Protein AF-0000000086031410 (afdb_homodimer)

Radius of gyration: 24.4 Å; Cα contacts (8 Å, |Δi|>4): 1464; chains: 2; bounding box: 58×65×62 Å

Secondary structure (DSSP, 8-state):
-----EEEEE---SSTTHHHHHHHHHHHHHHHHHTT-EEEEE-TTTS-TTHHHHTT--EEEE---STTTSSSHHHHHHHHHT-EESS--HHHHHHHH-HHHHHHHHHHTT-----EEEE-TT--HHHHHHHH-SSEEEEETT-STTTT-EEE-STTHHHHHHHHHHHHT-SS-EEEEE--TT-EEEEEEETTEEEEEEEEE-SSSSS-HIIIII-S--EEESS-S--HHHHHHHHHHHHHHHHHTT-TTSEEEEEEEE-TT--EEEEEEESS---STTSHHHHHHHHTT--HHHHHHHHHTT-B---/-----EEEEE---SSTTHHHHHHHHHHHHHHHHHTT-EEEEE-TTTS-TTHHHHTT--EEEE---STTTSSSHHHHHHHHHT-EESS--HHHHHHHH-HHHHHHHHHHTT-----EEEE-TT--HHHHHHHH-SSEEEEETT-STTTT-EEE-STTHHHHHHHHHHHHT-SS-EEEEE--TT-EEEEEEETTEEEEEEEEE-SSSSS-HIIIII-S--EEESS-S--HHHHHHHHHHHHHHHHHTT-TTSEEEEEEEE-TT--EEEEEEESS---STTSHHHHHHHHTT--HHHHHHHHHTT-B---

Organism: NCBI:txid211502

Foldseek 3Di:
DPQQDAEEEEAQEDDPCRVLRVQLSVQLQVLCVVVVHNYDYDYCVVDPPLVCVVVPPQEYEQSYDWPCRQQLNVLVVCLVSVHWYFWFHNQLSNVQQFQVVLVVLCVVVVAFAFDKDFDDPPDPQQVRCVVQDPFKWKAARRGPQCVLIDTRHDGPVRNVSVVVSVVVVDDHTIMIGHDAPPFKKKWKAAQQFIFAIKTWAFPDPDCGNCSPPVDDPIDIDPNDPDDPVLRVVVRVSFQVSSVSRPGRRHIWMWMWGAHPVGDIHTRGIGRNFRQDCPTDVQVRVVVVVQHSSNSSVSSSVSIDRPD/DPQQDAEEEEAQEDDPCSVLRVQLSVQLQVLCVVVVHNYDYDYCVVDPPLVCVVVPPQEYEQSYDWPCRQQLNVLVVCLVSVHWYFWFHNQLSNVQQFQVVLVVLCVVVVAFAFDKDFDDPPDPQQVRCVVQDPFKWKAARRGPQCVLIDTRHDGPVRNVSVVVSVVVVDDHTIMIGHDAPQFKKKWKAAQQFIFAIKTWAFPDPDCGNCSPPVDDPIDIDPNDPDDPVLRVVVRVSFQVSSVSRPGRRHIWMWMWGAHPVGDIHTRGIGRNFRQDCPTDVQVRVVVVVQHSSNSSVSSSVSIDRPD

Structure (mmCIF, N/CA/C/O backbone):
data_AF-0000000086031410-model_v1
#
loop_
_entity.id
_entity.type
_entity.pdbx_description
1 polymer 'D-alanine--D-alanine ligase'
#
loop_
_atom_site.group_PDB
_atom_site.id
_atom_site.type_symbol
_atom_site.label_atom_id
_atom_site.label_alt_id
_atom_site.label_comp_id
_atom_site.label_asym_id
_atom_site.label_entity_id
_atom_site.label_seq_id
_atom_site.pdbx_PDB_ins_code
_atom_site.Cartn_x
_atom_site.Cartn_y
_atom_site.Cartn_z
_atom_site.occupancy
_atom_site.B_iso_or_equiv
_atom_site.auth_seq_id
_atom_site.auth_comp_id
_atom_site.auth_asym_id
_atom_site.auth_atom_id
_atom_site.pdbx_PDB_model_num
ATOM 1 N N . MET A 1 1 ? -18.125 -8.609 -30.438 1 50.66 1 MET A N 1
ATOM 2 C CA . MET A 1 1 ? -16.828 -8.836 -29.797 1 50.66 1 MET A CA 1
ATOM 3 C C . MET A 1 1 ? -16.328 -7.574 -29.125 1 50.66 1 MET A C 1
ATOM 5 O O . MET A 1 1 ? -16.406 -6.48 -29.688 1 50.66 1 MET A O 1
ATOM 9 N N . GLN A 1 2 ? -16.172 -7.668 -27.781 1 69.69 2 GLN A N 1
ATOM 10 C CA . GLN A 1 2 ? -15.734 -6.461 -27.094 1 69.69 2 GLN A CA 1
ATOM 11 C C . GLN A 1 2 ? -14.516 -5.84 -27.781 1 69.69 2 GLN A C 1
ATOM 13 O O . GLN A 1 2 ? -13.578 -6.547 -28.141 1 69.69 2 GLN A O 1
ATOM 18 N N . ASN A 1 3 ? -14.641 -4.766 -28.297 1 88.25 3 ASN A N 1
ATOM 19 C CA . ASN A 1 3 ? -13.531 -4.047 -28.922 1 88.25 3 ASN A CA 1
ATOM 20 C C . ASN A 1 3 ? -12.602 -3.441 -27.875 1 88.25 3 ASN A C 1
ATOM 22 O O . ASN A 1 3 ? -12.984 -2.529 -27.141 1 88.25 3 ASN A O 1
ATOM 26 N N . PHE A 1 4 ? -11.414 -4.07 -27.734 1 94.25 4 PHE A N 1
ATOM 27 C CA . PHE A 1 4 ? -10.43 -3.637 -26.75 1 94.25 4 PHE A CA 1
ATOM 28 C C . PHE A 1 4 ? -9.516 -2.564 -27.328 1 94.25 4 PHE A C 1
ATOM 30 O O . PHE A 1 4 ? -8.742 -1.941 -26.594 1 94.25 4 PHE A O 1
ATOM 37 N N . GLY A 1 5 ? -9.68 -2.301 -28.672 1 95.88 5 GLY A N 1
ATOM 38 C CA . GLY A 1 5 ? -8.711 -1.431 -29.328 1 95.88 5 GLY A CA 1
ATOM 39 C C . GLY A 1 5 ? -7.344 -2.064 -29.469 1 95.88 5 GLY A C 1
ATOM 40 O O . GLY A 1 5 ? -7.23 -3.266 -29.719 1 95.88 5 GLY A O 1
ATOM 41 N N . LYS A 1 6 ? -6.363 -1.249 -29.578 1 97.62 6 LYS A N 1
ATOM 42 C CA . LYS A 1 6 ? -4.98 -1.703 -29.688 1 97.62 6 LYS A CA 1
ATOM 43 C C . LYS A 1 6 ? -4.402 -2.045 -28.312 1 97.62 6 LYS A C 1
ATOM 45 O O . LYS A 1 6 ? -4.367 -1.197 -27.422 1 97.62 6 LYS A O 1
ATOM 50 N N . VAL A 1 7 ? -3.908 -3.305 -28.078 1 98.56 7 VAL A N 1
ATOM 51 C CA . VAL A 1 7 ? -3.463 -3.795 -26.781 1 98.56 7 VAL A CA 1
ATOM 52 C C . VAL A 1 7 ? -1.943 -3.957 -26.781 1 98.56 7 VAL A C 1
ATOM 54 O O . VAL A 1 7 ? -1.382 -4.586 -27.688 1 98.56 7 VAL A O 1
ATOM 57 N N . ALA A 1 8 ? -1.274 -3.359 -25.828 1 98.75 8 ALA A N 1
ATOM 58 C CA . ALA A 1 8 ? 0.149 -3.594 -25.609 1 98.75 8 ALA A CA 1
ATOM 59 C C . ALA A 1 8 ? 0.365 -4.695 -24.578 1 98.75 8 ALA A C 1
ATOM 61 O O . ALA A 1 8 ? -0.062 -4.562 -23.422 1 98.75 8 ALA A O 1
ATOM 62 N N . VAL A 1 9 ? 0.979 -5.738 -24.969 1 98.75 9 VAL A N 1
ATOM 63 C CA . VAL A 1 9 ? 1.403 -6.746 -24 1 98.75 9 VAL A CA 1
ATOM 64 C C . VAL A 1 9 ? 2.758 -6.355 -23.406 1 98.75 9 VAL A C 1
ATOM 66 O O . VAL A 1 9 ? 3.795 -6.543 -24.047 1 98.75 9 VAL A O 1
ATOM 69 N N . LEU A 1 10 ? 2.711 -5.816 -22.188 1 98.69 10 LEU A N 1
ATOM 70 C CA . LEU A 1 10 ? 3.941 -5.41 -21.516 1 98.69 10 LEU A CA 1
ATOM 71 C C . LEU A 1 10 ? 4.695 -6.625 -20.984 1 98.69 10 LEU A C 1
ATOM 73 O O . LEU A 1 10 ? 4.207 -7.32 -20.094 1 98.69 10 LEU A O 1
ATOM 77 N N . ALA A 1 11 ? 5.859 -6.887 -21.453 1 98.19 11 ALA A N 1
ATOM 78 C CA . ALA A 1 11 ? 6.672 -8.031 -21.062 1 98.19 11 ALA A CA 1
ATOM 79 C C . ALA A 1 11 ? 8.156 -7.672 -21.047 1 98.19 11 ALA A C 1
ATOM 81 O O . ALA A 1 11 ? 8.547 -6.594 -21.5 1 98.19 11 ALA A O 1
ATOM 82 N N . GLY A 1 12 ? 9 -8.531 -20.422 1 97.5 12 GLY A N 1
ATOM 83 C CA . GLY A 1 12 ? 10.422 -8.266 -20.25 1 97.5 12 GLY A CA 1
ATOM 84 C C . GLY A 1 12 ? 10.727 -7.449 -19.016 1 97.5 12 GLY A C 1
ATOM 85 O O . GLY A 1 12 ? 10.594 -7.941 -17.891 1 97.5 12 GLY A O 1
ATOM 86 N N . GLY A 1 13 ? 10.984 -6.195 -19.281 1 95.5 13 GLY A N 1
ATOM 87 C CA . GLY A 1 13 ? 11.234 -5.297 -18.172 1 95.5 13 GLY A CA 1
ATOM 88 C C . GLY A 1 13 ? 12.617 -5.457 -17.578 1 95.5 13 GLY A C 1
ATOM 89 O O . GLY A 1 13 ? 13.562 -5.84 -18.266 1 95.5 13 GLY A O 1
ATOM 90 N N . PHE A 1 14 ? 12.812 -5.07 -16.281 1 91.69 14 PHE A N 1
ATOM 91 C CA . PHE A 1 14 ? 14.117 -4.797 -15.68 1 91.69 14 PHE A CA 1
ATOM 92 C C . PHE A 1 14 ? 14.43 -5.801 -14.578 1 91.69 14 PHE A C 1
ATOM 94 O O . PHE A 1 14 ? 15.539 -5.809 -14.047 1 91.69 14 PHE A O 1
ATOM 101 N N . SER A 1 15 ? 13.531 -6.676 -14.281 1 90.69 15 SER A N 1
ATOM 102 C CA . SER A 1 15 ? 13.688 -7.52 -13.102 1 90.69 15 SER A CA 1
ATOM 103 C C . SER A 1 15 ? 14.477 -8.789 -13.43 1 90.69 15 SER A C 1
ATOM 105 O O . SER A 1 15 ? 14.734 -9.078 -14.594 1 90.69 15 SER A O 1
ATOM 107 N N . ALA A 1 16 ? 14.875 -9.539 -12.359 1 86.12 16 ALA A N 1
ATOM 108 C CA . ALA A 1 16 ? 15.539 -10.828 -12.523 1 86.12 16 ALA A CA 1
ATOM 109 C C . ALA A 1 16 ? 14.609 -11.852 -13.18 1 86.12 16 ALA A C 1
ATOM 111 O O . ALA A 1 16 ? 15.062 -12.891 -13.656 1 86.12 16 ALA A O 1
ATOM 112 N N . GLU A 1 17 ? 13.344 -11.555 -13.289 1 89.19 17 GLU A N 1
ATOM 113 C CA . GLU A 1 17 ? 12.352 -12.453 -13.859 1 89.19 17 GLU A CA 1
ATOM 114 C C . GLU A 1 17 ? 12.031 -12.086 -15.305 1 89.19 17 GLU A C 1
ATOM 116 O O . GLU A 1 17 ? 10.984 -12.469 -15.828 1 89.19 17 GLU A O 1
ATOM 121 N N . ARG A 1 18 ? 12.891 -11.359 -15.938 1 93.81 18 ARG A N 1
ATOM 122 C CA . ARG A 1 18 ? 12.703 -10.859 -17.297 1 93.81 18 ARG A CA 1
ATOM 123 C C . ARG A 1 18 ? 12.383 -12 -18.25 1 93.81 18 ARG A C 1
ATOM 125 O O . ARG A 1 18 ? 11.469 -11.891 -19.078 1 93.81 18 ARG A O 1
ATOM 132 N N . GLU A 1 19 ? 13.125 -13.109 -18.188 1 91.5 19 GLU A N 1
ATOM 133 C CA . GLU A 1 19 ? 12.961 -14.203 -19.141 1 91.5 19 GLU A CA 1
ATOM 134 C C . GLU A 1 19 ? 11.602 -14.875 -18.984 1 91.5 19 GLU A C 1
ATOM 136 O O . GLU A 1 19 ? 10.961 -15.234 -19.969 1 91.5 19 GLU A O 1
ATOM 141 N N . VAL A 1 20 ? 11.18 -15.031 -17.75 1 88.81 20 VAL A N 1
ATOM 142 C CA . VAL A 1 20 ? 9.852 -15.586 -17.484 1 88.81 20 VAL A CA 1
ATOM 143 C C . VAL A 1 20 ? 8.781 -14.633 -18 1 88.81 20 VAL A C 1
ATOM 145 O O . VAL A 1 20 ? 7.773 -15.078 -18.562 1 88.81 20 VAL A O 1
ATOM 148 N N . SER A 1 21 ? 8.969 -13.367 -17.797 1 94.75 21 SER A N 1
ATOM 149 C CA . SER A 1 21 ? 8.047 -12.352 -18.281 1 94.75 21 SER A CA 1
ATOM 150 C C . SER A 1 21 ? 7.93 -12.398 -19.812 1 94.75 21 SER A C 1
ATOM 152 O O . SER A 1 21 ? 6.824 -12.344 -20.344 1 94.75 21 SER A O 1
ATOM 154 N N . LEU A 1 22 ? 9.07 -12.531 -20.484 1 96.25 22 LEU A N 1
ATOM 155 C CA . LEU A 1 22 ? 9.055 -12.602 -21.938 1 96.25 22 LEU A CA 1
ATOM 156 C C . LEU A 1 22 ? 8.297 -13.836 -22.422 1 96.25 22 LEU A C 1
ATOM 158 O O . LEU A 1 22 ? 7.531 -13.766 -23.391 1 96.25 22 LEU A O 1
ATOM 162 N N . ALA A 1 23 ? 8.508 -14.953 -21.766 1 93.75 23 ALA A N 1
ATOM 163 C CA . ALA A 1 23 ? 7.793 -16.172 -22.109 1 93.75 23 ALA A CA 1
ATOM 164 C C . ALA A 1 23 ? 6.289 -16 -21.906 1 93.75 23 ALA A C 1
ATOM 166 O O . ALA A 1 23 ? 5.496 -16.375 -22.781 1 93.75 23 ALA A O 1
ATOM 167 N N . SER A 1 24 ? 5.914 -15.438 -20.766 1 95.81 24 SER A N 1
ATOM 168 C CA . SER A 1 24 ? 4.512 -15.156 -20.484 1 95.81 24 SER A CA 1
ATOM 169 C C . SER A 1 24 ? 3.928 -14.203 -21.531 1 95.81 24 SER A C 1
ATOM 171 O O . SER A 1 24 ? 2.812 -14.414 -22 1 95.81 24 SER A O 1
ATOM 173 N N . GLY A 1 25 ? 4.688 -13.172 -21.844 1 97.75 25 GLY A N 1
ATOM 174 C CA . GLY A 1 25 ? 4.242 -12.195 -22.812 1 97.75 25 GLY A CA 1
ATOM 175 C C . GLY A 1 25 ? 3.969 -12.805 -24.188 1 97.75 25 GLY A C 1
ATOM 176 O O . GLY A 1 25 ? 2.965 -12.484 -24.828 1 97.75 25 GLY A O 1
ATOM 177 N N . ALA A 1 26 ? 4.867 -13.656 -24.625 1 97.38 26 ALA A N 1
ATOM 178 C CA . ALA A 1 26 ? 4.688 -14.336 -25.922 1 97.38 26 ALA A CA 1
ATOM 179 C C . ALA A 1 26 ? 3.424 -15.188 -25.906 1 97.38 26 ALA A C 1
ATOM 181 O O . ALA A 1 26 ? 2.666 -15.188 -26.891 1 97.38 26 ALA A O 1
ATOM 182 N N . ALA A 1 27 ? 3.229 -15.93 -24.828 1 97.06 27 ALA A N 1
ATOM 183 C CA . ALA A 1 27 ? 2.045 -16.781 -24.703 1 97.06 27 ALA A CA 1
ATOM 184 C C . ALA A 1 27 ? 0.768 -15.938 -24.734 1 97.06 27 ALA A C 1
ATOM 186 O O . ALA A 1 27 ? -0.193 -16.281 -25.422 1 97.06 27 ALA A O 1
ATOM 187 N N . VAL A 1 28 ? 0.735 -14.836 -24.031 1 98 28 VAL A N 1
ATOM 188 C CA . VAL A 1 28 ? -0.423 -13.953 -23.953 1 98 28 VAL A CA 1
ATOM 189 C C . VAL A 1 28 ? -0.679 -13.32 -25.312 1 98 28 VAL A C 1
ATOM 191 O O . VAL A 1 28 ? -1.823 -13.25 -25.781 1 98 28 VAL A O 1
ATOM 194 N N . LEU A 1 29 ? 0.409 -12.875 -25.922 1 98.38 29 LEU A N 1
ATOM 195 C CA . LEU A 1 29 ? 0.291 -12.266 -27.25 1 98.38 29 LEU A CA 1
ATOM 196 C C . LEU A 1 29 ? -0.375 -13.219 -28.234 1 98.38 29 LEU A C 1
ATOM 198 O O . LEU A 1 29 ? -1.333 -12.852 -28.906 1 98.38 29 LEU A O 1
ATOM 202 N N . ASP A 1 30 ? 0.141 -14.43 -28.297 1 98.06 30 ASP A N 1
ATOM 203 C CA . ASP A 1 30 ? -0.409 -15.438 -29.203 1 98.06 30 ASP A CA 1
ATOM 204 C C . ASP A 1 30 ? -1.881 -15.703 -28.891 1 98.06 30 ASP A C 1
ATOM 206 O O . ASP A 1 30 ? -2.699 -15.82 -29.797 1 98.06 30 ASP A O 1
ATOM 210 N N . ALA A 1 31 ? -2.184 -15.82 -27.625 1 97.44 31 ALA A N 1
ATOM 211 C CA . ALA A 1 31 ? -3.553 -16.078 -27.188 1 97.44 31 ALA A CA 1
ATOM 212 C C . ALA A 1 31 ? -4.488 -14.953 -27.641 1 97.44 31 ALA A C 1
ATOM 214 O O . ALA A 1 31 ? -5.551 -15.211 -28.203 1 97.44 31 ALA A O 1
ATOM 215 N N . LEU A 1 32 ? -4.129 -13.688 -27.375 1 98.06 32 LEU A N 1
ATOM 216 C CA . LEU A 1 32 ? -4.965 -12.547 -27.734 1 98.06 32 LEU A CA 1
ATOM 217 C C . LEU A 1 32 ? -5.152 -12.469 -29.25 1 98.06 32 LEU A C 1
ATOM 219 O O . LEU A 1 32 ? -6.27 -12.266 -29.734 1 98.06 32 LEU A O 1
ATOM 223 N N . LYS A 1 33 ? -4.074 -12.68 -29.984 1 98.38 33 LYS A N 1
ATOM 224 C CA . LYS A 1 33 ? -4.16 -12.664 -31.438 1 98.38 33 LYS A CA 1
ATOM 225 C C . LYS A 1 33 ? -5.074 -13.766 -31.953 1 98.38 33 LYS A C 1
ATOM 227 O O . LYS A 1 33 ? -5.82 -13.57 -32.906 1 98.38 33 LYS A O 1
ATOM 232 N N . SER A 1 34 ? -5.008 -14.898 -31.359 1 98 34 SER A N 1
ATOM 233 C CA . SER A 1 34 ? -5.859 -16.016 -31.75 1 98 34 SER A CA 1
ATOM 234 C C . SER A 1 34 ? -7.332 -15.68 -31.562 1 98 34 SER A C 1
ATOM 236 O O . SER A 1 34 ? -8.203 -16.312 -32.188 1 98 34 SER A O 1
ATOM 238 N N . LYS A 1 35 ? -7.641 -14.758 -30.703 1 97.5 35 LYS A N 1
ATOM 239 C CA . LYS A 1 35 ? -9.008 -14.32 -30.438 1 97.5 35 LYS A CA 1
ATOM 240 C C . LYS A 1 35 ? -9.352 -13.07 -31.266 1 97.5 35 LYS A C 1
ATOM 242 O O . LYS A 1 35 ? -10.375 -12.43 -31.016 1 97.5 35 LYS A O 1
ATOM 247 N N . GLY A 1 36 ? -8.414 -12.656 -32.156 1 97.44 36 GLY A N 1
ATOM 248 C CA . GLY A 1 36 ? -8.664 -11.555 -33.094 1 97.44 36 GLY A CA 1
ATOM 249 C C . GLY A 1 36 ? -8.375 -10.195 -32.469 1 97.44 36 GLY A C 1
ATOM 250 O O . GLY A 1 36 ? -8.805 -9.172 -33 1 97.44 36 GLY A O 1
ATOM 251 N N . ILE A 1 37 ? -7.715 -10.133 -31.391 1 98 37 ILE A N 1
ATOM 252 C CA . ILE A 1 37 ? -7.422 -8.875 -30.719 1 98 37 ILE A CA 1
ATOM 253 C C . ILE A 1 37 ? -6.141 -8.273 -31.281 1 98 37 ILE A C 1
ATOM 255 O O . ILE A 1 37 ? -5.16 -8.984 -31.516 1 98 37 ILE A O 1
ATOM 259 N N . ASP A 1 38 ? -6.148 -6.969 -31.578 1 98.19 38 ASP A N 1
ATOM 260 C CA . ASP A 1 38 ? -4.969 -6.238 -32.031 1 98.19 38 ASP A CA 1
ATOM 261 C C . ASP A 1 38 ? -3.979 -6.023 -30.906 1 98.19 38 ASP A C 1
ATOM 263 O O . ASP A 1 38 ? -4.039 -5.016 -30.188 1 98.19 38 ASP A O 1
ATOM 267 N N . ALA A 1 39 ? -3.068 -6.988 -30.781 1 98.5 39 ALA A N 1
ATOM 268 C CA . ALA A 1 39 ? -2.104 -6.969 -29.672 1 98.5 39 ALA A CA 1
ATOM 269 C C . ALA A 1 39 ? -0.673 -6.93 -30.203 1 98.5 39 ALA A C 1
ATOM 271 O O . ALA A 1 39 ? -0.368 -7.531 -31.234 1 98.5 39 ALA A O 1
ATOM 272 N N . ARG A 1 40 ? 0.172 -6.211 -29.5 1 98.56 40 ARG A N 1
ATOM 273 C CA . ARG A 1 40 ? 1.593 -6.113 -29.812 1 98.56 40 ARG A CA 1
ATOM 274 C C . ARG A 1 40 ? 2.443 -6.223 -28.547 1 98.56 40 ARG A C 1
ATOM 276 O O . ARG A 1 40 ? 2.035 -5.77 -27.484 1 98.56 40 ARG A O 1
ATOM 283 N N . LEU A 1 41 ? 3.543 -6.809 -28.75 1 98.38 41 LEU A N 1
ATOM 284 C CA . LEU A 1 41 ? 4.484 -6.863 -27.641 1 98.38 41 LEU A CA 1
ATOM 285 C C . LEU A 1 41 ? 5.082 -5.488 -27.359 1 98.38 41 LEU A C 1
ATOM 287 O O . LEU A 1 41 ? 5.387 -4.738 -28.297 1 98.38 41 LEU A O 1
ATOM 291 N N . PHE A 1 42 ? 5.246 -5.168 -26.125 1 98.62 42 PHE A N 1
ATOM 292 C CA . PHE A 1 42 ? 5.875 -3.926 -25.688 1 98.62 42 PHE A CA 1
ATOM 293 C C . PHE A 1 42 ? 6.812 -4.176 -24.516 1 98.62 42 PHE A C 1
ATOM 295 O O . PHE A 1 42 ? 6.375 -4.613 -23.453 1 98.62 42 PHE A O 1
ATOM 302 N N . ASP A 1 43 ? 8.055 -3.982 -24.672 1 98.44 43 ASP A N 1
ATOM 303 C CA . ASP A 1 43 ? 9.047 -4.152 -23.609 1 98.44 43 ASP A CA 1
ATOM 304 C C . ASP A 1 43 ? 9.594 -2.801 -23.156 1 98.44 43 ASP A C 1
ATOM 306 O O . ASP A 1 43 ? 10.359 -2.156 -23.859 1 98.44 43 ASP A O 1
ATOM 310 N N . PRO A 1 44 ? 9.266 -2.463 -21.891 1 97.31 44 PRO A N 1
ATOM 311 C CA . PRO A 1 44 ? 9.688 -1.146 -21.406 1 97.31 44 PRO A CA 1
ATOM 312 C C . PRO A 1 44 ? 11.203 -1.04 -21.25 1 97.31 44 PRO A C 1
ATOM 314 O O . PRO A 1 44 ? 11.734 0.059 -21.062 1 97.31 44 PRO A O 1
ATOM 317 N N . ALA A 1 45 ? 11.898 -2.141 -21.234 1 96.75 45 ALA A N 1
ATOM 318 C CA . ALA A 1 45 ? 13.359 -2.096 -21.188 1 96.75 45 ALA A CA 1
ATOM 319 C C . ALA A 1 45 ? 13.93 -1.681 -22.547 1 96.75 45 ALA A C 1
ATOM 321 O O . ALA A 1 45 ? 15.086 -1.259 -22.641 1 96.75 45 ALA A O 1
ATOM 322 N N . GLU A 1 46 ? 13.117 -1.789 -23.594 1 96.44 46 GLU A N 1
ATOM 323 C CA . GLU A 1 46 ? 13.602 -1.53 -24.938 1 96.44 46 GLU A CA 1
ATOM 324 C C . GLU A 1 46 ? 12.953 -0.279 -25.531 1 96.44 46 GLU A C 1
ATOM 326 O O . GLU A 1 46 ? 13.43 0.257 -26.531 1 96.44 46 GLU A O 1
ATOM 331 N N . ARG A 1 47 ? 11.844 0.08 -25 1 94.56 47 ARG A N 1
ATOM 332 C CA . ARG A 1 47 ? 11.07 1.209 -25.516 1 94.56 47 ARG A CA 1
ATOM 333 C C . ARG A 1 47 ? 10.594 2.104 -24.359 1 94.56 47 ARG A C 1
ATOM 335 O O . ARG A 1 47 ? 10.234 1.613 -23.297 1 94.56 47 ARG A O 1
ATOM 342 N N . ASP A 1 48 ? 10.469 3.371 -24.703 1 93.19 48 ASP A N 1
ATOM 343 C CA . ASP A 1 48 ? 9.938 4.309 -23.719 1 93.19 48 ASP A CA 1
ATOM 344 C C . ASP A 1 48 ? 8.445 4.078 -23.484 1 93.19 48 ASP A C 1
ATOM 346 O O . ASP A 1 48 ? 7.676 3.951 -24.438 1 93.19 48 ASP A O 1
ATOM 350 N N . LEU A 1 49 ? 8.086 4.031 -22.234 1 95.19 49 LEU A N 1
ATOM 351 C CA . LEU A 1 49 ? 6.699 3.756 -21.875 1 95.19 49 LEU A CA 1
ATOM 352 C C . LEU A 1 49 ? 5.766 4.801 -22.484 1 95.19 49 LEU A C 1
ATOM 354 O O . LEU A 1 49 ? 4.609 4.5 -22.797 1 95.19 49 LEU A O 1
ATOM 358 N N . GLY A 1 50 ? 6.215 6.02 -22.656 1 93.81 50 GLY A N 1
ATOM 359 C CA . GLY A 1 50 ? 5.418 7.074 -23.25 1 93.81 50 GLY A CA 1
ATOM 360 C C . GLY A 1 50 ? 4.945 6.738 -24.656 1 93.81 50 GLY A C 1
ATOM 361 O O . GLY A 1 50 ? 3.973 7.316 -25.141 1 93.81 50 GLY A O 1
ATOM 362 N N . GLU A 1 51 ? 5.648 5.832 -25.312 1 96.31 51 GLU A N 1
ATOM 363 C CA . GLU A 1 51 ? 5.273 5.414 -26.672 1 96.31 51 GLU A CA 1
ATOM 364 C C . GLU A 1 51 ? 3.91 4.727 -26.672 1 96.31 51 GLU A C 1
ATOM 366 O O . GLU A 1 51 ? 3.273 4.605 -27.719 1 96.31 51 GLU A O 1
ATOM 371 N N . LEU A 1 52 ? 3.457 4.246 -25.5 1 97 52 LEU A N 1
ATOM 372 C CA . LEU A 1 52 ? 2.119 3.67 -25.422 1 97 52 LEU A CA 1
ATOM 373 C C . LEU A 1 52 ? 1.066 4.68 -25.859 1 97 52 LEU A C 1
ATOM 375 O O . LEU A 1 52 ? 0.146 4.34 -26.609 1 97 52 LEU A O 1
ATOM 379 N N . LYS A 1 53 ? 1.236 5.906 -25.391 1 93.19 53 LYS A N 1
ATOM 380 C CA . LYS A 1 53 ? 0.288 6.961 -25.75 1 93.19 53 LYS A CA 1
ATOM 381 C C . LYS A 1 53 ? 0.471 7.406 -27.188 1 93.19 53 LYS A C 1
ATOM 383 O O . LYS A 1 53 ? -0.501 7.508 -27.938 1 93.19 53 LYS A O 1
ATOM 388 N N . THR A 1 54 ? 1.722 7.605 -27.594 1 93.62 54 THR A N 1
ATOM 389 C CA . THR A 1 54 ? 1.984 8.172 -28.906 1 93.62 54 THR A CA 1
ATOM 390 C C . THR A 1 54 ? 1.65 7.172 -30.016 1 93.62 54 THR A C 1
ATOM 392 O O . THR A 1 54 ? 1.328 7.559 -31.141 1 93.62 54 THR A O 1
ATOM 395 N N . GLN A 1 55 ? 1.717 5.887 -29.688 1 96.5 55 GLN A N 1
ATOM 396 C CA . GLN A 1 55 ? 1.428 4.859 -30.688 1 96.5 55 GLN A CA 1
ATOM 397 C C . GLN A 1 55 ? -0.034 4.426 -30.625 1 96.5 55 GLN A C 1
ATOM 399 O O . GLN A 1 55 ? -0.449 3.51 -31.328 1 96.5 55 GLN A O 1
ATOM 404 N N . GLY A 1 56 ? -0.814 5 -29.672 1 96.12 56 GLY A N 1
ATOM 405 C CA . GLY A 1 56 ? -2.26 4.848 -29.656 1 96.12 56 GLY A CA 1
ATOM 406 C C . GLY A 1 56 ? -2.715 3.559 -29 1 96.12 56 GLY A C 1
ATOM 407 O O . GLY A 1 56 ? -3.711 2.963 -29.422 1 96.12 56 GLY A O 1
ATOM 408 N N . PHE A 1 57 ? -1.964 3.025 -28.109 1 97.56 57 PHE A N 1
ATOM 409 C CA . PHE A 1 57 ? -2.416 1.859 -27.359 1 97.56 57 PHE A CA 1
ATOM 410 C C . PHE A 1 57 ? -3.547 2.232 -26.406 1 97.56 57 PHE A C 1
ATOM 412 O O . PHE A 1 57 ? -3.51 3.289 -25.766 1 97.56 57 PHE A O 1
ATOM 419 N N . ASP A 1 58 ? -4.547 1.363 -26.359 1 96.88 58 ASP A N 1
ATOM 420 C CA . ASP A 1 58 ? -5.711 1.618 -25.516 1 96.88 58 ASP A CA 1
ATOM 421 C C . ASP A 1 58 ? -5.566 0.924 -24.172 1 96.88 58 ASP A C 1
ATOM 423 O O . ASP A 1 58 ? -6.039 1.434 -23.156 1 96.88 58 ASP A O 1
ATOM 427 N N . ILE A 1 59 ? -4.973 -0.248 -24.219 1 97.94 59 ILE A N 1
ATOM 428 C CA . ILE A 1 59 ? -4.867 -1.065 -23.016 1 97.94 59 ILE A CA 1
ATOM 429 C C . ILE A 1 59 ? -3.475 -1.692 -22.938 1 97.94 59 ILE A C 1
ATOM 431 O O . ILE A 1 59 ? -2.924 -2.119 -23.953 1 97.94 59 ILE A O 1
ATOM 435 N N . ALA A 1 60 ? -2.961 -1.671 -21.781 1 98.31 60 ALA A N 1
ATOM 436 C CA . ALA A 1 60 ? -1.74 -2.42 -21.5 1 98.31 60 ALA A CA 1
ATOM 437 C C . ALA A 1 60 ? -2.053 -3.701 -20.734 1 98.31 60 ALA A C 1
ATOM 439 O O . ALA A 1 60 ? -2.607 -3.652 -19.625 1 98.31 60 ALA A O 1
ATOM 440 N N . PHE A 1 61 ? -1.783 -4.82 -21.328 1 98.5 61 PHE A N 1
ATOM 441 C CA . PHE A 1 61 ? -1.798 -6.094 -20.625 1 98.5 61 PHE A CA 1
ATOM 442 C C . PHE A 1 61 ? -0.478 -6.324 -19.891 1 98.5 61 PHE A C 1
ATOM 444 O O . PHE A 1 61 ? 0.519 -6.707 -20.516 1 98.5 61 PHE A O 1
ATOM 451 N N . ASN A 1 62 ? -0.487 -6.133 -18.609 1 98.06 62 ASN A N 1
ATOM 452 C CA . ASN A 1 62 ? 0.749 -6.137 -17.844 1 98.06 62 ASN A CA 1
ATOM 453 C C . ASN A 1 62 ? 1.166 -7.555 -17.453 1 98.06 62 ASN A C 1
ATOM 455 O O . ASN A 1 62 ? 0.44 -8.25 -16.75 1 98.06 62 ASN A O 1
ATOM 459 N N . ILE A 1 63 ? 2.279 -7.949 -17.922 1 97.62 63 ILE A N 1
ATOM 460 C CA . ILE A 1 63 ? 2.861 -9.234 -17.562 1 97.62 63 ILE A CA 1
ATOM 461 C C . ILE A 1 63 ? 4.348 -9.062 -17.25 1 97.62 63 ILE A C 1
ATOM 463 O O . ILE A 1 63 ? 5.168 -9.906 -17.609 1 97.62 63 ILE A O 1
ATOM 467 N N . LEU A 1 64 ? 4.625 -7.863 -16.688 1 96.75 64 LEU A N 1
ATOM 468 C CA . LEU A 1 64 ? 5.961 -7.574 -16.188 1 96.75 64 LEU A CA 1
ATOM 469 C C . LEU A 1 64 ? 6.152 -8.164 -14.797 1 96.75 64 LEU A C 1
ATOM 471 O O . LEU A 1 64 ? 5.508 -7.738 -13.836 1 96.75 64 LEU A O 1
ATOM 475 N N . HIS A 1 65 ? 6.965 -9.188 -14.672 1 93 65 HIS A N 1
ATOM 476 C CA . HIS A 1 65 ? 7.137 -9.867 -13.398 1 93 65 HIS A CA 1
ATOM 477 C C . HIS A 1 65 ? 8.234 -9.211 -12.562 1 93 65 HIS A C 1
ATOM 479 O O . HIS A 1 65 ? 9.211 -8.703 -13.109 1 93 65 HIS A O 1
ATOM 485 N N . GLY A 1 66 ? 8.039 -9.227 -11.25 1 90.94 66 GLY A N 1
ATOM 486 C CA . GLY A 1 66 ? 9.055 -8.742 -10.336 1 90.94 66 GLY A CA 1
ATOM 487 C C . GLY A 1 66 ? 9.047 -7.234 -10.18 1 90.94 66 GLY A C 1
ATOM 488 O O . GLY A 1 66 ? 8.008 -6.594 -10.344 1 90.94 66 GLY A O 1
ATOM 489 N N . THR A 1 67 ? 10.227 -6.703 -9.836 1 90.88 67 THR A N 1
ATOM 490 C CA . THR A 1 67 ? 10.406 -5.273 -9.602 1 90.88 67 THR A CA 1
ATOM 491 C C . THR A 1 67 ? 10 -4.473 -10.836 1 90.88 67 THR A C 1
ATOM 493 O O . THR A 1 67 ? 10.25 -4.895 -11.969 1 90.88 67 THR A O 1
ATOM 496 N N . TYR A 1 68 ? 9.406 -3.35 -10.617 1 93.94 68 TYR A N 1
ATOM 497 C CA . TYR A 1 68 ? 8.898 -2.475 -11.672 1 93.94 68 TYR A CA 1
ATOM 498 C C . TYR A 1 68 ? 7.527 -2.93 -12.156 1 93.94 68 TYR A C 1
ATOM 500 O O . TYR A 1 68 ? 6.629 -2.109 -12.344 1 93.94 68 TYR A O 1
ATOM 508 N N . GLY A 1 69 ? 7.312 -4.246 -12.234 1 95.56 69 GLY A N 1
ATOM 509 C CA . GLY A 1 69 ? 6.098 -4.77 -12.836 1 95.56 69 GLY A CA 1
ATOM 510 C C . GLY A 1 69 ? 5.008 -5.074 -11.828 1 95.56 69 GLY A C 1
ATOM 511 O O . GLY A 1 69 ? 3.82 -4.965 -12.141 1 95.56 69 GLY A O 1
ATOM 512 N N . GLU A 1 70 ? 5.395 -5.445 -10.625 1 95.38 70 GLU A N 1
ATOM 513 C CA . GLU A 1 70 ? 4.441 -5.965 -9.648 1 95.38 70 GLU A CA 1
ATOM 514 C C . GLU A 1 70 ? 4.418 -5.102 -8.383 1 95.38 70 GLU A C 1
ATOM 516 O O . GLU A 1 70 ? 3.727 -5.43 -7.418 1 95.38 70 GLU A O 1
ATOM 521 N N . ASP A 1 71 ? 5.105 -4.004 -8.383 1 95.38 71 ASP A N 1
ATOM 522 C CA . ASP A 1 71 ? 5.336 -3.301 -7.129 1 95.38 71 ASP A CA 1
ATOM 523 C C . ASP A 1 71 ? 4.656 -1.935 -7.129 1 95.38 71 ASP A C 1
ATOM 525 O O . ASP A 1 71 ? 4.934 -1.094 -6.27 1 95.38 71 ASP A O 1
ATOM 529 N N . GLY A 1 72 ? 3.816 -1.644 -8.125 1 96.81 72 GLY A N 1
ATOM 530 C CA . GLY A 1 72 ? 3.082 -0.39 -8.203 1 96.81 72 GLY A CA 1
ATOM 531 C C . GLY A 1 72 ? 3.756 0.644 -9.086 1 96.81 72 GLY A C 1
ATOM 532 O O . GLY A 1 72 ? 3.146 1.654 -9.445 1 96.81 72 GLY A O 1
ATOM 533 N N . THR A 1 73 ? 5.055 0.399 -9.5 1 96.75 73 THR A N 1
ATOM 534 C CA . THR A 1 73 ? 5.812 1.368 -10.281 1 96.75 73 THR A CA 1
ATOM 535 C C . THR A 1 73 ? 5.199 1.544 -11.664 1 96.75 73 THR A C 1
ATOM 537 O O . THR A 1 73 ? 4.77 2.643 -12.023 1 96.75 73 THR A O 1
ATOM 540 N N . VAL A 1 74 ? 5.051 0.459 -12.414 1 97.31 74 VAL A N 1
ATOM 541 C CA . VAL A 1 74 ? 4.527 0.583 -13.773 1 97.31 74 VAL A CA 1
ATOM 542 C C . VAL A 1 74 ? 3.051 0.972 -13.719 1 97.31 74 VAL A C 1
ATOM 544 O O . VAL A 1 74 ? 2.566 1.708 -14.586 1 97.31 74 VAL A O 1
ATOM 547 N N . GLN A 1 75 ? 2.336 0.488 -12.688 1 97.44 75 GLN A N 1
ATOM 548 C CA . GLN A 1 75 ? 0.939 0.875 -12.516 1 97.44 75 GLN A CA 1
ATOM 549 C C . GLN A 1 75 ? 0.798 2.391 -12.398 1 97.44 75 GLN A C 1
ATOM 551 O O . GLN A 1 75 ? -0.036 2.996 -13.07 1 97.44 75 GLN A O 1
ATOM 556 N N . GLY A 1 76 ? 1.666 2.957 -11.523 1 96.94 76 GLY A N 1
ATOM 557 C CA . GLY A 1 76 ? 1.666 4.406 -11.398 1 96.94 76 GLY A CA 1
ATOM 558 C C . GLY A 1 76 ? 1.999 5.117 -12.695 1 96.94 76 GLY A C 1
ATOM 559 O O . GLY A 1 76 ? 1.372 6.121 -13.039 1 96.94 76 GLY A O 1
ATOM 560 N N . ALA A 1 77 ? 2.943 4.621 -13.406 1 96.62 77 ALA A N 1
ATOM 561 C CA . ALA A 1 77 ? 3.34 5.207 -14.68 1 96.62 77 ALA A CA 1
ATOM 562 C C . ALA A 1 77 ? 2.199 5.145 -15.695 1 96.62 77 ALA A C 1
ATOM 564 O O . ALA A 1 77 ? 1.946 6.109 -16.422 1 96.62 77 ALA A O 1
ATOM 565 N N . LEU A 1 78 ? 1.531 3.986 -15.758 1 97.12 78 LEU A N 1
ATOM 566 C CA . LEU A 1 78 ? 0.424 3.812 -16.688 1 97.12 78 LEU A CA 1
ATOM 567 C C . LEU A 1 78 ? -0.742 4.727 -16.328 1 97.12 78 LEU A C 1
ATOM 569 O O . LEU A 1 78 ? -1.367 5.32 -17.203 1 97.12 78 LEU A O 1
ATOM 573 N N . ASP A 1 79 ? -1.02 4.84 -15.039 1 96 79 ASP A N 1
ATOM 574 C CA . ASP A 1 79 ? -2.037 5.785 -14.594 1 96 79 ASP A CA 1
ATOM 575 C C . ASP A 1 79 ? -1.684 7.211 -15.008 1 96 79 ASP A C 1
ATOM 577 O O . ASP A 1 79 ? -2.545 7.961 -15.469 1 96 79 ASP A O 1
ATOM 581 N N . ALA A 1 80 ? -0.439 7.543 -14.82 1 94.56 80 ALA A N 1
ATOM 582 C CA . ALA A 1 80 ? 0.016 8.883 -15.18 1 94.56 80 ALA A CA 1
ATOM 583 C C . ALA A 1 80 ? -0.14 9.133 -16.688 1 94.56 80 ALA A C 1
ATOM 585 O O . ALA A 1 80 ? -0.424 10.25 -17.109 1 94.56 80 ALA A O 1
ATOM 586 N N . LEU A 1 81 ? 0.019 8.102 -17.453 1 94.31 81 LEU A N 1
ATOM 587 C CA . LEU A 1 81 ? -0.084 8.211 -18.906 1 94.31 81 LEU A CA 1
ATOM 588 C C . LEU A 1 81 ? -1.541 8.156 -19.359 1 94.31 81 LEU A C 1
ATOM 590 O O . LEU A 1 81 ? -1.852 8.453 -20.516 1 94.31 81 LEU A O 1
ATOM 594 N N . GLY A 1 82 ? -2.445 7.73 -18.438 1 93.25 82 GLY A N 1
ATOM 595 C CA . GLY A 1 82 ? -3.848 7.57 -18.781 1 93.25 82 GLY A CA 1
ATOM 596 C C . GLY A 1 82 ? -4.121 6.328 -19.609 1 93.25 82 GLY A C 1
ATOM 597 O O . GLY A 1 82 ? -5.051 6.305 -20.406 1 93.25 82 GLY A O 1
ATOM 598 N N . VAL A 1 83 ? -3.277 5.336 -19.484 1 95.75 83 VAL A N 1
ATOM 599 C CA . VAL A 1 83 ? -3.441 4.078 -20.219 1 95.75 83 VAL A CA 1
ATOM 600 C C . VAL A 1 83 ? -4.086 3.037 -19.297 1 95.75 83 VAL A C 1
ATOM 602 O O . VAL A 1 83 ? -3.604 2.785 -18.188 1 95.75 83 VAL A O 1
ATOM 605 N N . ARG A 1 84 ? -5.207 2.453 -19.797 1 97.06 84 ARG A N 1
ATOM 606 C CA . ARG A 1 84 ? -5.824 1.365 -19.047 1 97.06 84 ARG A CA 1
ATOM 607 C C . ARG A 1 84 ? -4.898 0.153 -18.984 1 97.06 84 ARG A C 1
ATOM 609 O O . ARG A 1 84 ? -4.137 -0.102 -19.922 1 97.06 84 ARG A O 1
ATOM 616 N N . TYR A 1 85 ? -4.957 -0.61 -17.844 1 97.5 85 TYR A N 1
ATOM 617 C CA . TYR A 1 85 ? -4.07 -1.764 -17.766 1 97.5 85 TYR A CA 1
ATOM 618 C C . TYR A 1 85 ? -4.703 -2.893 -16.969 1 97.5 85 TYR A C 1
ATOM 620 O O . TYR A 1 85 ? -5.621 -2.66 -16.172 1 97.5 85 TYR A O 1
ATOM 628 N N . THR A 1 86 ? -4.266 -4.086 -17.234 1 97.19 86 THR A N 1
ATOM 629 C CA . THR A 1 86 ? -4.68 -5.258 -16.469 1 97.19 86 THR A CA 1
ATOM 630 C C . THR A 1 86 ? -3.822 -5.418 -15.219 1 97.19 86 THR A C 1
ATOM 632 O O . THR A 1 86 ? -2.742 -4.832 -15.125 1 97.19 86 THR A O 1
ATOM 635 N N . GLY A 1 87 ? -4.352 -6.246 -14.289 1 95.38 87 GLY A N 1
ATOM 636 C CA . GLY A 1 87 ? -3.672 -6.473 -13.023 1 95.38 87 GLY A CA 1
ATOM 637 C C . GLY A 1 87 ? -4.109 -5.512 -11.93 1 95.38 87 GLY A C 1
ATOM 638 O O . GLY A 1 87 ? -4.988 -4.676 -12.148 1 95.38 87 GLY A O 1
ATOM 639 N N . CYS A 1 88 ? -3.518 -5.648 -10.82 1 96.12 88 CYS A N 1
ATOM 640 C CA . CYS A 1 88 ? -3.885 -4.824 -9.68 1 96.12 88 CYS A CA 1
ATOM 641 C C . CYS A 1 88 ? -3.354 -3.404 -9.836 1 96.12 88 CYS A C 1
ATOM 643 O O . CYS A 1 88 ? -2.379 -3.178 -10.555 1 96.12 88 CYS A O 1
ATOM 645 N N . GLY A 1 89 ? -4.012 -2.473 -9.234 1 96 89 GLY A N 1
ATOM 646 C CA . GLY A 1 89 ? -3.588 -1.083 -9.242 1 96 89 GLY A CA 1
ATOM 647 C C . GLY A 1 89 ? -2.365 -0.826 -8.383 1 96 89 GLY A C 1
ATOM 648 O O . GLY A 1 89 ? -1.741 -1.766 -7.887 1 96 89 GLY A O 1
ATOM 649 N N . VAL A 1 90 ? -2.053 0.423 -8.18 1 96.88 90 VAL A N 1
ATOM 650 C CA . VAL A 1 90 ? -0.837 0.869 -7.508 1 96.88 90 VAL A CA 1
ATOM 651 C C . VAL A 1 90 ? -0.791 0.299 -6.09 1 96.88 90 VAL A C 1
ATOM 653 O O . VAL A 1 90 ? 0.173 -0.374 -5.719 1 96.88 90 VAL A O 1
ATOM 656 N N . LEU A 1 91 ? -1.79 0.486 -5.316 1 97.06 91 LEU A N 1
ATOM 657 C CA . LEU A 1 91 ? -1.806 0.096 -3.908 1 97.06 91 LEU A CA 1
ATOM 658 C C . LEU A 1 91 ? -1.693 -1.418 -3.764 1 97.06 91 LEU A C 1
ATOM 660 O O . LEU A 1 91 ? -0.83 -1.913 -3.035 1 97.06 91 LEU A O 1
ATOM 664 N N . ALA A 1 92 ? -2.547 -2.102 -4.445 1 97.19 92 ALA A N 1
ATOM 665 C CA . ALA A 1 92 ? -2.564 -3.557 -4.316 1 97.19 92 ALA A CA 1
ATOM 666 C C . ALA A 1 92 ? -1.243 -4.164 -4.781 1 97.19 92 ALA A C 1
ATOM 668 O O . ALA A 1 92 ? -0.746 -5.117 -4.176 1 97.19 92 ALA A O 1
ATOM 669 N N . SER A 1 93 ? -0.693 -3.631 -5.875 1 97.31 93 SER A N 1
ATOM 670 C CA . SER A 1 93 ? 0.592 -4.117 -6.367 1 97.31 93 SER A CA 1
ATOM 671 C C . SER A 1 93 ? 1.704 -3.863 -5.355 1 97.31 93 SER A C 1
ATOM 673 O O . SER A 1 93 ? 2.486 -4.762 -5.047 1 97.31 93 SER A O 1
ATOM 675 N N . ALA A 1 94 ? 1.722 -2.664 -4.844 1 96.94 94 ALA A N 1
ATOM 676 C CA . ALA A 1 94 ? 2.746 -2.32 -3.863 1 96.94 94 ALA A CA 1
ATOM 677 C C . ALA A 1 94 ? 2.617 -3.182 -2.609 1 96.94 94 ALA A C 1
ATOM 679 O O . ALA A 1 94 ? 3.619 -3.656 -2.07 1 96.94 94 ALA A O 1
ATOM 680 N N . LEU A 1 95 ? 1.419 -3.389 -2.129 1 97.56 95 LEU A N 1
ATOM 681 C CA . LEU A 1 95 ? 1.175 -4.227 -0.961 1 97.56 95 LEU A CA 1
ATOM 682 C C . LEU A 1 95 ? 1.525 -5.684 -1.255 1 97.56 95 LEU A C 1
ATOM 684 O O . LEU A 1 95 ? 2.129 -6.359 -0.421 1 97.56 95 LEU A O 1
ATOM 688 N N . GLY A 1 96 ? 1.134 -6.117 -2.424 1 96.88 96 GLY A N 1
ATOM 689 C CA . GLY A 1 96 ? 1.428 -7.492 -2.787 1 96.88 96 GLY A CA 1
ATOM 690 C C . GLY A 1 96 ? 2.908 -7.82 -2.729 1 96.88 96 GLY A C 1
ATOM 691 O O . GLY A 1 96 ? 3.285 -8.953 -2.408 1 96.88 96 GLY A O 1
ATOM 692 N N . MET A 1 97 ? 3.717 -6.855 -2.996 1 95.44 97 MET A N 1
ATOM 693 C CA . MET A 1 97 ? 5.164 -7.039 -2.988 1 95.44 97 MET A CA 1
ATOM 694 C C . MET A 1 97 ? 5.711 -7.004 -1.565 1 95.44 97 MET A C 1
ATOM 696 O O . MET A 1 97 ? 6.824 -7.473 -1.311 1 95.44 97 MET A O 1
ATOM 700 N N . ASP A 1 98 ? 4.992 -6.488 -0.636 1 96.94 98 ASP A N 1
ATOM 701 C CA . ASP A 1 98 ? 5.441 -6.309 0.741 1 96.94 98 ASP A CA 1
ATOM 702 C C . ASP A 1 98 ? 4.801 -7.336 1.669 1 96.94 98 ASP A C 1
ATOM 704 O O . ASP A 1 98 ? 3.75 -7.078 2.262 1 96.94 98 ASP A O 1
ATOM 708 N N . LYS A 1 99 ? 5.492 -8.438 1.932 1 97.5 99 LYS A N 1
ATOM 709 C CA . LYS A 1 99 ? 4.977 -9.562 2.707 1 97.5 99 LYS A CA 1
ATOM 710 C C . LYS A 1 99 ? 4.617 -9.133 4.125 1 97.5 99 LYS A C 1
ATOM 712 O O . LYS A 1 99 ? 3.646 -9.633 4.703 1 97.5 99 LYS A O 1
ATOM 717 N N . TYR A 1 100 ? 5.367 -8.219 4.652 1 98.25 100 TYR A N 1
ATOM 718 C CA . TYR A 1 100 ? 5.176 -7.809 6.035 1 98.25 100 TYR A CA 1
ATOM 719 C C . TYR A 1 100 ? 3.879 -7.027 6.199 1 98.25 100 TYR A C 1
ATOM 721 O O . TYR A 1 100 ? 3.031 -7.383 7.02 1 98.25 100 TYR A O 1
ATOM 729 N N . ARG A 1 101 ? 3.604 -5.992 5.398 1 98.25 101 ARG A N 1
ATOM 730 C CA . ARG A 1 101 ? 2.408 -5.168 5.555 1 98.25 101 ARG A CA 1
ATOM 731 C C . ARG A 1 101 ? 1.162 -5.918 5.094 1 98.25 101 ARG A C 1
ATOM 733 O O . ARG A 1 101 ? 0.077 -5.73 5.648 1 98.25 101 ARG A O 1
ATOM 740 N N . CYS A 1 102 ? 1.318 -6.836 4.148 1 98 102 CYS A N 1
ATOM 741 C CA . CYS A 1 102 ? 0.207 -7.734 3.852 1 98 102 CYS A CA 1
ATOM 742 C C . CYS A 1 102 ? -0.199 -8.531 5.086 1 98 102 CYS A C 1
ATOM 744 O O . CYS A 1 102 ? -1.382 -8.602 5.422 1 98 102 CYS A O 1
ATOM 746 N N . LYS A 1 103 ? 0.824 -9.078 5.746 1 98.5 103 LYS A N 1
ATOM 747 C CA . LYS A 1 103 ? 0.566 -9.867 6.949 1 98.5 103 LYS A CA 1
ATOM 748 C C . LYS A 1 103 ? -0.149 -9.031 8.008 1 98.5 103 LYS A C 1
ATOM 750 O O . LYS A 1 103 ? -1.041 -9.531 8.703 1 98.5 103 LYS A O 1
ATOM 755 N N . LEU A 1 104 ? 0.289 -7.797 8.172 1 98.75 104 LEU A N 1
ATOM 756 C CA . LEU A 1 104 ? -0.343 -6.922 9.156 1 98.75 104 LEU A CA 1
ATOM 757 C C . LEU A 1 104 ? -1.816 -6.711 8.828 1 98.75 104 LEU A C 1
ATOM 759 O O . LEU A 1 104 ? -2.674 -6.812 9.703 1 98.75 104 LEU A O 1
ATOM 763 N N . ILE A 1 105 ? -2.096 -6.449 7.57 1 98.81 105 ILE A N 1
ATOM 764 C CA . ILE A 1 105 ? -3.469 -6.234 7.129 1 98.81 105 ILE A CA 1
ATOM 765 C C . ILE A 1 105 ? -4.293 -7.496 7.367 1 98.81 105 ILE A C 1
ATOM 767 O O . ILE A 1 105 ? -5.391 -7.434 7.922 1 98.81 105 ILE A O 1
ATOM 771 N N . TRP A 1 106 ? -3.736 -8.648 6.984 1 98.88 106 TRP A N 1
ATOM 772 C CA . TRP A 1 106 ? -4.441 -9.922 7.148 1 98.88 106 TRP A CA 1
ATOM 773 C C . TRP A 1 106 ? -4.684 -10.219 8.625 1 98.88 106 TRP A C 1
ATOM 775 O O . TRP A 1 106 ? -5.773 -10.656 9.008 1 98.88 106 TRP A O 1
ATOM 785 N N . GLN A 1 107 ? -3.703 -9.945 9.484 1 98.69 107 GLN A N 1
ATOM 786 C CA . GLN A 1 107 ? -3.852 -10.156 10.922 1 98.69 107 GLN A CA 1
ATOM 787 C C . GLN A 1 107 ? -4.965 -9.289 11.492 1 98.69 107 GLN A C 1
ATOM 789 O O . GLN A 1 107 ? -5.773 -9.758 12.305 1 98.69 107 GLN A O 1
ATOM 794 N N . ALA A 1 108 ? -5.008 -8.07 11.062 1 98.56 108 ALA A N 1
ATOM 795 C CA . ALA A 1 108 ? -6.035 -7.152 11.547 1 98.56 108 ALA A CA 1
ATOM 796 C C . ALA A 1 108 ? -7.43 -7.633 11.156 1 98.56 108 ALA A C 1
ATOM 798 O O . ALA A 1 108 ? -8.414 -7.34 11.844 1 98.56 108 ALA A O 1
ATOM 799 N N . LEU A 1 109 ? -7.508 -8.383 10.102 1 98.38 109 LEU A N 1
ATOM 800 C CA . LEU A 1 109 ? -8.789 -8.867 9.602 1 98.38 109 LEU A CA 1
ATOM 801 C C . LEU A 1 109 ? -9.062 -10.281 10.102 1 98.38 109 LEU A C 1
ATOM 803 O O . LEU A 1 109 ? -10.016 -10.922 9.656 1 98.38 109 LEU A O 1
ATOM 807 N N . GLY A 1 110 ? -8.211 -10.828 10.938 1 98.38 110 GLY A N 1
ATOM 808 C CA . GLY A 1 110 ? -8.414 -12.133 11.555 1 98.38 110 GLY A CA 1
ATOM 809 C C . GLY A 1 110 ? -8.07 -13.289 10.641 1 98.38 110 GLY A C 1
ATOM 810 O O . GLY A 1 110 ? -8.516 -14.414 10.859 1 98.38 110 GLY A O 1
ATOM 811 N N . LEU A 1 111 ? -7.422 -13.039 9.508 1 98.69 111 LEU A N 1
ATOM 812 C CA . LEU A 1 111 ? -6.961 -14.117 8.641 1 98.69 111 LEU A CA 1
ATOM 813 C C . LEU A 1 111 ? -5.738 -14.805 9.234 1 98.69 111 LEU A C 1
ATOM 815 O O . LEU A 1 111 ? -4.914 -14.164 9.891 1 98.69 111 LEU A O 1
ATOM 819 N N . PRO A 1 112 ? -5.574 -16.078 9.016 1 98.56 112 PRO A N 1
ATOM 820 C CA . PRO A 1 112 ? -4.457 -16.828 9.602 1 98.56 112 PRO A CA 1
ATOM 821 C C . PRO A 1 112 ? -3.148 -16.609 8.844 1 98.56 112 PRO A C 1
ATOM 823 O O . PRO A 1 112 ? -3.07 -16.906 7.645 1 98.56 112 PRO A O 1
ATOM 826 N N . VAL A 1 113 ? -2.17 -16.094 9.484 1 98.31 113 VAL A N 1
ATOM 827 C CA . VAL A 1 113 ? -0.825 -16 8.93 1 98.31 113 VAL A CA 1
ATOM 828 C C . VAL A 1 113 ? 0.139 -16.844 9.758 1 98.31 113 VAL A C 1
ATOM 830 O O . VAL A 1 113 ? -0.094 -17.078 10.945 1 98.31 113 VAL A O 1
ATOM 833 N N . PRO A 1 114 ? 1.211 -17.344 9.164 1 97.5 114 PRO A N 1
ATOM 834 C CA . PRO A 1 114 ? 2.182 -18.062 9.984 1 97.5 114 PRO A CA 1
ATOM 835 C C . PRO A 1 114 ? 2.77 -17.203 11.102 1 97.5 114 PRO A C 1
ATOM 837 O O . PRO A 1 114 ? 2.973 -16 10.914 1 97.5 114 PRO A O 1
ATOM 840 N N . PRO A 1 115 ? 3.021 -17.859 12.258 1 97.81 115 PRO A N 1
ATOM 841 C CA . PRO A 1 115 ? 3.764 -17.109 13.266 1 97.81 115 PRO A CA 1
ATOM 842 C C . PRO A 1 115 ? 5.078 -16.547 12.734 1 97.81 115 PRO A C 1
ATOM 844 O O . PRO A 1 115 ? 5.793 -17.219 11.992 1 97.81 115 PRO A O 1
ATOM 847 N N . TYR A 1 116 ? 5.34 -15.305 13.07 1 98.5 116 TYR A N 1
ATOM 848 C CA . TYR A 1 116 ? 6.547 -14.68 12.547 1 98.5 116 TYR A CA 1
ATOM 849 C C . TYR A 1 116 ? 7.074 -13.625 13.508 1 98.5 116 TYR A C 1
ATOM 851 O O . TYR A 1 116 ? 6.426 -13.305 14.508 1 98.5 116 TYR A O 1
ATOM 859 N N . ALA A 1 117 ? 8.273 -13.156 13.25 1 98.31 117 ALA A N 1
ATOM 860 C CA . ALA A 1 117 ? 8.914 -12.047 13.938 1 98.31 117 ALA A CA 1
ATOM 861 C C . ALA A 1 117 ? 9.656 -11.141 12.961 1 98.31 117 ALA A C 1
ATOM 863 O O . ALA A 1 117 ? 10.211 -11.617 11.969 1 98.31 117 ALA A O 1
ATOM 864 N N . VAL A 1 118 ? 9.578 -9.859 13.242 1 98.19 118 VAL A N 1
ATOM 865 C CA . VAL A 1 118 ? 10.406 -8.914 12.5 1 98.19 118 VAL A CA 1
ATOM 866 C C . VAL A 1 118 ? 11.766 -8.773 13.18 1 98.19 118 VAL A C 1
ATOM 868 O O . VAL A 1 118 ? 11.844 -8.586 14.398 1 98.19 118 VAL A O 1
ATOM 871 N N . LEU A 1 119 ? 12.805 -8.867 12.43 1 98.25 119 LEU A N 1
ATOM 872 C CA . LEU A 1 119 ? 14.141 -8.891 13.008 1 98.25 119 LEU A CA 1
ATOM 873 C C . LEU A 1 119 ? 14.828 -7.539 12.836 1 98.25 119 LEU A C 1
ATOM 875 O O . LEU A 1 119 ? 14.711 -6.906 11.789 1 98.25 119 LEU A O 1
ATOM 879 N N . HIS A 1 120 ? 15.461 -7.152 13.883 1 96.69 120 HIS A N 1
ATOM 880 C CA . HIS A 1 120 ? 16.297 -5.957 13.922 1 96.69 120 HIS A CA 1
ATOM 881 C C . HIS A 1 120 ? 17.656 -6.262 14.547 1 96.69 120 HIS A C 1
ATOM 883 O O . HIS A 1 120 ? 17.891 -7.363 15.047 1 96.69 120 HIS A O 1
ATOM 889 N N . ASP A 1 121 ? 18.531 -5.219 14.547 1 96.12 121 ASP A N 1
ATOM 890 C CA . ASP A 1 121 ? 19.891 -5.395 15.062 1 96.12 121 ASP A CA 1
ATOM 891 C C . ASP A 1 121 ? 19.875 -5.781 16.547 1 96.12 121 ASP A C 1
ATOM 893 O O . ASP A 1 121 ? 20.75 -6.512 17.016 1 96.12 121 ASP A O 1
ATOM 897 N N . ASP A 1 122 ? 18.891 -5.332 17.172 1 96.75 122 ASP A N 1
ATOM 898 C CA . ASP A 1 122 ? 18.859 -5.531 18.625 1 96.75 122 ASP A CA 1
ATOM 899 C C . ASP A 1 122 ? 17.875 -6.648 19 1 96.75 122 ASP A C 1
ATOM 901 O O . ASP A 1 122 ? 17.531 -6.809 20.172 1 96.75 122 ASP A O 1
ATOM 905 N N . SER A 1 123 ? 17.453 -7.391 18.062 1 97.94 123 SER A N 1
ATOM 906 C CA . SER A 1 123 ? 16.547 -8.492 18.344 1 97.94 123 SER A CA 1
ATOM 907 C C . SER A 1 123 ? 17.203 -9.539 19.234 1 97.94 123 SER A C 1
ATOM 909 O O . SER A 1 123 ? 18.406 -9.781 19.125 1 97.94 123 SER A O 1
ATOM 911 N N . ASP A 1 124 ? 16.406 -10.133 20.109 1 98.44 124 ASP A N 1
ATOM 912 C CA . ASP A 1 124 ? 16.828 -11.328 20.844 1 98.44 124 ASP A CA 1
ATOM 913 C C . ASP A 1 124 ? 16.625 -12.578 19.984 1 98.44 124 ASP A C 1
ATOM 915 O O . ASP A 1 124 ? 15.594 -13.25 20.094 1 98.44 124 ASP A O 1
ATOM 919 N N . PHE A 1 125 ? 17.688 -12.906 19.297 1 98.5 125 PHE A N 1
ATOM 920 C CA . PHE A 1 125 ? 17.594 -13.961 18.297 1 98.5 125 PHE A CA 1
ATOM 921 C C . PHE A 1 125 ? 17.312 -15.305 18.953 1 98.5 125 PHE A C 1
ATOM 923 O O . PHE A 1 125 ? 16.578 -16.125 18.391 1 98.5 125 PHE A O 1
ATOM 930 N N . ALA A 1 126 ? 17.891 -15.531 20.062 1 98.19 126 ALA A N 1
ATOM 931 C CA . ALA A 1 126 ? 17.625 -16.781 20.781 1 98.19 126 ALA A CA 1
ATOM 932 C C . ALA A 1 126 ? 16.156 -16.891 21.172 1 98.19 126 ALA A C 1
ATOM 934 O O . ALA A 1 126 ? 15.562 -17.969 21.094 1 98.19 126 ALA A O 1
ATOM 935 N N . ALA A 1 127 ? 15.562 -15.859 21.641 1 98.44 127 ALA A N 1
ATOM 936 C CA . ALA A 1 127 ? 14.156 -15.852 22.016 1 98.44 127 ALA A CA 1
ATOM 937 C C . ALA A 1 127 ? 13.258 -16.078 20.797 1 98.44 127 ALA A C 1
ATOM 939 O O . ALA A 1 127 ? 12.234 -16.766 20.891 1 98.44 127 ALA A O 1
ATOM 940 N N . VAL A 1 128 ? 13.617 -15.5 19.688 1 98.56 128 VAL A N 1
ATOM 941 C CA . VAL A 1 128 ? 12.859 -15.672 18.453 1 98.56 128 VAL A CA 1
ATOM 942 C C . VAL A 1 128 ? 12.898 -17.141 18.016 1 98.56 128 VAL A C 1
ATOM 944 O O . VAL A 1 128 ? 11.875 -17.719 17.656 1 98.56 128 VAL A O 1
ATOM 947 N N . GLU A 1 129 ? 14.094 -17.734 18.047 1 98.5 129 GLU A N 1
ATOM 948 C CA . GLU A 1 129 ? 14.234 -19.141 17.703 1 98.5 129 GLU A CA 1
ATOM 949 C C . GLU A 1 129 ? 13.367 -20.016 18.609 1 98.5 129 GLU A C 1
ATOM 951 O O . GLU A 1 129 ? 12.742 -20.969 18.156 1 98.5 129 GLU A O 1
ATOM 956 N N . ALA A 1 130 ? 13.336 -19.656 19.859 1 98.19 130 ALA A N 1
ATOM 957 C CA . ALA A 1 130 ? 12.555 -20.422 20.828 1 98.19 130 ALA A CA 1
ATOM 958 C C . ALA A 1 130 ? 11.055 -20.266 20.562 1 98.19 130 ALA A C 1
ATOM 960 O O . ALA A 1 130 ? 10.297 -21.234 20.688 1 98.19 130 ALA A O 1
ATOM 961 N N . GLN A 1 131 ? 10.664 -19.125 20.25 1 97.88 131 GLN A N 1
ATOM 962 C CA . GLN A 1 131 ? 9.258 -18.812 20.031 1 97.88 131 GLN A CA 1
ATOM 963 C C . GLN A 1 131 ? 8.742 -19.484 18.75 1 97.88 131 GLN A C 1
ATOM 965 O O . GLN A 1 131 ? 7.664 -20.078 18.75 1 97.88 131 GLN A O 1
ATOM 970 N N . LEU A 1 132 ? 9.477 -19.391 17.656 1 98.06 132 LEU A N 1
ATOM 971 C CA . LEU A 1 132 ? 9.031 -19.859 16.359 1 98.06 132 LEU A CA 1
ATOM 972 C C . LEU A 1 132 ? 9.352 -21.344 16.172 1 98.06 132 LEU A C 1
ATOM 974 O O . LEU A 1 132 ? 8.727 -22.031 15.367 1 98.06 132 LEU A O 1
ATOM 978 N N . GLY A 1 133 ? 10.359 -21.797 16.953 1 97.56 133 GLY A N 1
ATOM 979 C CA . GLY A 1 133 ? 10.836 -23.172 16.797 1 97.56 133 GLY A CA 1
ATOM 980 C C . GLY A 1 133 ? 11.75 -23.344 15.594 1 97.56 133 GLY A C 1
ATOM 981 O O . GLY A 1 133 ? 11.805 -22.484 14.719 1 97.56 133 GLY A O 1
ATOM 982 N N . LEU A 1 134 ? 12.523 -24.5 15.617 1 96.81 134 LEU A N 1
ATOM 983 C CA . LEU A 1 134 ? 13.383 -24.875 14.5 1 96.81 134 LEU A CA 1
ATOM 984 C C . LEU A 1 134 ? 12.836 -26.109 13.781 1 96.81 134 LEU A C 1
ATOM 986 O O . LEU A 1 134 ? 12.305 -27.016 14.422 1 96.81 134 LEU A O 1
ATOM 990 N N . PRO A 1 135 ? 12.906 -26.188 12.461 1 96.81 135 PRO A N 1
ATOM 991 C CA . PRO A 1 135 ? 13.5 -25.141 11.625 1 96.81 135 PRO A CA 1
ATOM 992 C C . PRO A 1 135 ? 12.578 -23.938 11.438 1 96.81 135 PRO A C 1
ATOM 994 O O . PRO A 1 135 ? 11.383 -24.016 11.75 1 96.81 135 PRO A O 1
ATOM 997 N N . LEU A 1 136 ? 13.086 -22.828 11.039 1 98 136 LEU A N 1
ATOM 998 C CA . LEU A 1 136 ? 12.336 -21.641 10.648 1 98 136 LEU A CA 1
ATOM 999 C C . LEU A 1 136 ? 12.93 -21.016 9.398 1 98 136 LEU A C 1
ATOM 1001 O O . LEU A 1 136 ? 14.023 -21.391 8.961 1 98 136 LEU A O 1
ATOM 1005 N N . PHE A 1 137 ? 12.188 -20.109 8.781 1 97.12 137 PHE A N 1
ATOM 1006 C CA . PHE A 1 137 ? 12.656 -19.406 7.586 1 97.12 137 PHE A CA 1
ATOM 1007 C C . PHE A 1 137 ? 12.969 -17.953 7.898 1 97.12 137 PHE A C 1
ATOM 1009 O O . PHE A 1 137 ? 12.312 -17.328 8.734 1 97.12 137 PHE A O 1
ATOM 1016 N N . VAL A 1 138 ? 13.977 -17.438 7.219 1 97.69 138 VAL A N 1
ATOM 1017 C CA . VAL A 1 138 ? 14.242 -16 7.191 1 97.69 138 VAL A CA 1
ATOM 1018 C C . VAL A 1 138 ? 14.117 -15.484 5.762 1 97.69 138 VAL A C 1
ATOM 1020 O O . VAL A 1 138 ? 14.562 -16.125 4.812 1 97.69 138 VAL A O 1
ATOM 1023 N N . LYS A 1 139 ? 13.469 -14.359 5.621 1 96.25 139 LYS A N 1
ATOM 1024 C CA . LYS A 1 139 ? 13.281 -13.812 4.277 1 96.25 139 LYS A CA 1
ATOM 1025 C C . LYS A 1 139 ? 13.07 -12.305 4.316 1 96.25 139 LYS A C 1
ATOM 1027 O O . LYS A 1 139 ? 12.5 -11.773 5.277 1 96.25 139 LYS A O 1
ATOM 1032 N N . PRO A 1 140 ? 13.555 -11.594 3.264 1 95.38 140 PRO A N 1
ATOM 1033 C CA . PRO A 1 140 ? 13.156 -10.188 3.135 1 95.38 140 PRO A CA 1
ATOM 1034 C C . PRO A 1 140 ? 11.672 -10.031 2.807 1 95.38 140 PRO A C 1
ATOM 1036 O O . PRO A 1 140 ? 11.109 -10.836 2.061 1 95.38 140 PRO A O 1
ATOM 1039 N N . ALA A 1 141 ? 11.07 -8.969 3.236 1 94.81 141 ALA A N 1
ATOM 1040 C CA . ALA A 1 141 ? 9.633 -8.766 3.107 1 94.81 141 ALA A CA 1
ATOM 1041 C C . ALA A 1 141 ? 9.258 -8.367 1.683 1 94.81 141 ALA A C 1
ATOM 1043 O O . ALA A 1 141 ? 8.133 -8.594 1.241 1 94.81 141 ALA A O 1
ATOM 1044 N N . ALA A 1 142 ? 10.188 -7.754 0.971 1 91.75 142 ALA A N 1
ATOM 1045 C CA . ALA A 1 142 ? 9.781 -7.129 -0.283 1 91.75 142 ALA A CA 1
ATOM 1046 C C . ALA A 1 142 ? 10.656 -7.602 -1.441 1 91.75 142 ALA A C 1
ATOM 1048 O O . ALA A 1 142 ? 11.094 -6.793 -2.266 1 91.75 142 ALA A O 1
ATOM 1049 N N . GLU A 1 143 ? 11.023 -8.859 -1.426 1 86.38 143 GLU A N 1
ATOM 1050 C CA . GLU A 1 143 ? 11.68 -9.5 -2.562 1 86.38 143 GLU A CA 1
ATOM 1051 C C . GLU A 1 143 ? 10.805 -10.586 -3.168 1 86.38 143 GLU A C 1
ATOM 1053 O O . GLU A 1 143 ? 9.836 -11.031 -2.545 1 86.38 143 GLU A O 1
ATOM 1058 N N . GLY A 1 144 ? 11.062 -10.898 -4.41 1 82.5 144 GLY A N 1
ATOM 1059 C CA . GLY A 1 144 ? 10.352 -11.953 -5.113 1 82.5 144 GLY A CA 1
ATOM 1060 C C . GLY A 1 144 ? 11.234 -13.133 -5.465 1 82.5 144 GLY A C 1
ATOM 1061 O O . GLY A 1 144 ? 12.453 -13.078 -5.289 1 82.5 144 GLY A O 1
ATOM 1062 N N . SER A 1 145 ? 10.57 -14.164 -5.723 1 80.94 145 SER A N 1
ATOM 1063 C CA . SER A 1 145 ? 11.227 -15.344 -6.27 1 80.94 145 SER A CA 1
ATOM 1064 C C . SER A 1 145 ? 12.227 -15.938 -5.285 1 80.94 145 SER A C 1
ATOM 1066 O O . SER A 1 145 ? 13.312 -16.375 -5.676 1 80.94 145 SER A O 1
ATOM 1068 N N . SER A 1 146 ? 11.953 -15.859 -4.055 1 84.5 146 SER A N 1
ATOM 1069 C CA . SER A 1 146 ? 12.703 -16.5 -2.98 1 84.5 146 SER A CA 1
ATOM 1070 C C . SER A 1 146 ? 14.102 -15.906 -2.852 1 84.5 146 SER A C 1
ATOM 1072 O O . SER A 1 146 ? 15.008 -16.547 -2.312 1 84.5 146 SER A O 1
ATOM 1074 N N . VAL A 1 147 ? 14.25 -14.766 -3.412 1 83.25 147 VAL A N 1
ATOM 1075 C CA . VAL A 1 147 ? 15.508 -14.055 -3.197 1 83.25 147 VAL A CA 1
ATOM 1076 C C . VAL A 1 147 ? 15.688 -13.758 -1.709 1 83.25 147 VAL A C 1
ATOM 1078 O O . VAL A 1 147 ? 14.781 -13.219 -1.064 1 83.25 147 VAL A O 1
ATOM 1081 N N . GLY A 1 148 ? 16.734 -14.219 -1.158 1 90.62 148 GLY A N 1
ATOM 1082 C CA . GLY A 1 148 ? 17.094 -13.914 0.217 1 90.62 148 GLY A CA 1
ATOM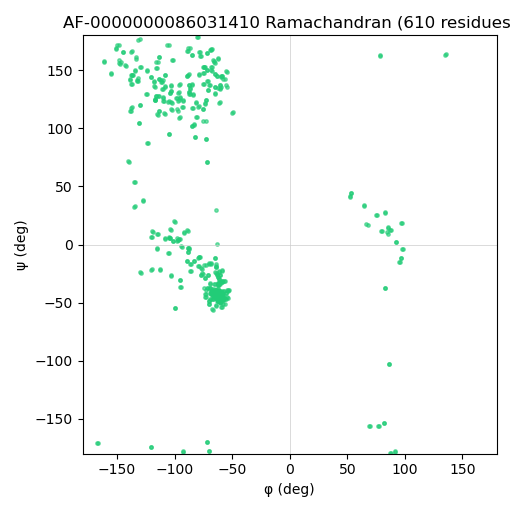 1083 C C . GLY A 1 148 ? 16.422 -14.82 1.227 1 90.62 148 GLY A C 1
ATOM 1084 O O . GLY A 1 148 ? 16.484 -14.57 2.432 1 90.62 148 GLY A O 1
ATOM 1085 N N . VAL A 1 149 ? 15.805 -15.844 0.789 1 93.81 149 VAL A N 1
ATOM 1086 C CA . VAL A 1 149 ? 15.117 -16.75 1.701 1 93.81 149 VAL A CA 1
ATOM 1087 C C . VAL A 1 149 ? 16.094 -17.812 2.209 1 93.81 149 VAL A C 1
ATOM 1089 O O . VAL A 1 149 ? 16.781 -18.453 1.42 1 93.81 149 VAL A O 1
ATOM 1092 N N . HIS A 1 150 ? 16.141 -17.984 3.494 1 95.19 150 HIS A N 1
ATOM 1093 C CA . HIS A 1 150 ? 17.031 -18.969 4.125 1 95.19 150 HIS A CA 1
ATOM 1094 C C . HIS A 1 150 ? 16.266 -19.812 5.145 1 95.19 150 HIS A C 1
ATOM 1096 O O . HIS A 1 150 ? 15.406 -19.297 5.859 1 95.19 150 HIS A O 1
ATOM 1102 N N . LYS A 1 151 ? 16.625 -21.094 5.199 1 94.94 151 LYS A N 1
ATOM 1103 C CA . LYS A 1 151 ? 16.109 -21.969 6.242 1 94.94 151 LYS A CA 1
ATOM 1104 C C . LYS A 1 151 ? 17.109 -22.094 7.398 1 94.94 151 LYS A C 1
ATOM 1106 O O . LYS A 1 151 ? 18.297 -22.375 7.18 1 94.94 151 LYS A O 1
ATOM 1111 N N . VAL A 1 152 ? 16.656 -21.781 8.539 1 97.25 152 VAL A N 1
ATOM 1112 C CA . VAL A 1 152 ? 17.453 -21.922 9.758 1 97.25 152 VAL A CA 1
ATOM 1113 C C . VAL A 1 152 ? 17.156 -23.25 10.43 1 97.25 152 VAL A C 1
ATOM 1115 O O . VAL A 1 152 ? 16.016 -23.516 10.828 1 97.25 152 VAL A O 1
ATOM 1118 N N . LYS A 1 153 ? 18.156 -24.047 10.711 1 96.62 153 LYS A N 1
ATOM 1119 C CA . LYS A 1 153 ? 17.922 -25.406 11.18 1 96.62 153 LYS A CA 1
ATOM 1120 C C . LYS A 1 153 ? 18.531 -25.625 12.562 1 96.62 153 LYS A C 1
ATOM 1122 O O . LYS A 1 153 ? 18.141 -26.547 13.273 1 96.62 153 LYS A O 1
ATOM 1127 N N . GLN A 1 154 ? 19.516 -24.75 12.891 1 97.06 154 GLN A N 1
ATOM 1128 C CA . GLN A 1 154 ? 20.25 -24.938 14.141 1 97.06 154 GLN A CA 1
ATOM 1129 C C . GLN A 1 154 ? 20.172 -23.688 15 1 97.06 154 GLN A C 1
ATOM 1131 O O . GLN A 1 154 ? 20.188 -22.562 14.484 1 97.06 154 GLN A O 1
ATOM 1136 N N . ALA A 1 155 ? 20.219 -23.984 16.297 1 96.19 155 ALA A N 1
ATOM 1137 C CA . ALA A 1 155 ? 20.234 -22.859 17.234 1 96.19 155 ALA A CA 1
ATOM 1138 C C . ALA A 1 155 ? 21.438 -21.969 17 1 96.19 155 ALA A C 1
ATOM 1140 O O . ALA A 1 155 ? 22.547 -22.453 16.781 1 96.19 155 ALA A O 1
ATOM 1141 N N . GLY A 1 156 ? 21.188 -20.625 17 1 95.81 156 GLY A N 1
ATOM 1142 C CA . GLY A 1 156 ? 22.281 -19.688 16.859 1 95.81 156 GLY A CA 1
ATOM 1143 C C . GLY A 1 156 ? 22.5 -19.234 15.43 1 95.81 156 GLY A C 1
ATOM 1144 O O . GLY A 1 156 ? 23.141 -18.203 15.188 1 95.81 156 GLY A O 1
ATOM 1145 N N . GLU A 1 157 ? 21.922 -19.922 14.5 1 97.5 157 GLU A N 1
ATOM 1146 C CA . GLU A 1 157 ? 22.125 -19.625 13.086 1 97.5 157 GLU A CA 1
ATOM 1147 C C . GLU A 1 157 ? 21.328 -18.391 12.672 1 97.5 157 GLU A C 1
ATOM 1149 O O . GLU A 1 157 ? 21.688 -17.719 11.703 1 97.5 157 GLU A O 1
ATOM 1154 N N . LEU A 1 158 ? 20.297 -18.094 13.359 1 98.19 158 LEU A N 1
ATOM 1155 C CA . LEU A 1 158 ? 19.422 -16.984 12.992 1 98.19 158 LEU A CA 1
ATOM 1156 C C . LEU A 1 158 ? 20.172 -15.664 12.992 1 98.19 158 LEU A C 1
ATOM 1158 O O . LEU A 1 158 ? 20.031 -14.867 12.062 1 98.19 158 LEU A O 1
ATOM 1162 N N . ALA A 1 159 ? 20.953 -15.461 13.992 1 97.75 159 ALA A N 1
ATOM 1163 C CA . ALA A 1 159 ? 21.703 -14.211 14.117 1 97.75 159 ALA A CA 1
ATOM 1164 C C . ALA A 1 159 ? 22.672 -14.039 12.945 1 97.75 159 ALA A C 1
ATOM 1166 O O . ALA A 1 159 ? 22.812 -12.93 12.422 1 97.75 159 ALA A O 1
ATOM 1167 N N . GLN A 1 160 ? 23.297 -15.094 12.594 1 96.94 160 GLN A N 1
ATOM 1168 C CA . GLN A 1 160 ? 24.266 -15.047 11.5 1 96.94 160 GLN A CA 1
ATOM 1169 C C . GLN A 1 160 ? 23.578 -14.758 10.164 1 96.94 160 GLN A C 1
ATOM 1171 O O . GLN A 1 160 ? 24.047 -13.938 9.383 1 96.94 160 GLN A O 1
ATOM 1176 N N . ILE A 1 161 ? 22.562 -15.445 9.969 1 97.25 161 ILE A N 1
ATOM 1177 C CA . ILE A 1 161 ? 21.812 -15.281 8.727 1 97.25 161 ILE A CA 1
ATOM 1178 C C . ILE A 1 161 ? 21.234 -13.867 8.656 1 97.25 161 ILE A C 1
ATOM 1180 O O . ILE A 1 161 ? 21.266 -13.234 7.602 1 97.25 161 ILE A O 1
ATOM 1184 N N . TYR A 1 162 ? 20.688 -13.375 9.781 1 97.69 162 TYR A N 1
ATOM 1185 C CA . TYR A 1 162 ? 20.188 -12.008 9.828 1 97.69 162 TYR A CA 1
ATOM 1186 C C . TYR A 1 162 ? 21.266 -11.008 9.422 1 97.69 162 TYR A C 1
ATOM 1188 O O . TYR A 1 162 ? 21.016 -10.117 8.602 1 97.69 162 TYR A O 1
ATOM 1196 N N . LYS A 1 163 ? 22.438 -11.141 9.945 1 96.44 163 LYS A N 1
ATOM 1197 C CA . LYS A 1 163 ? 23.531 -10.227 9.656 1 96.44 163 LYS A CA 1
ATOM 1198 C C . LYS A 1 163 ? 23.891 -10.25 8.172 1 96.44 163 LYS A C 1
ATOM 1200 O O . LYS A 1 163 ? 24.141 -9.203 7.57 1 96.44 163 LYS A O 1
ATOM 1205 N N . GLN A 1 164 ? 23.906 -11.438 7.641 1 95.69 164 GLN A N 1
ATOM 1206 C CA . GLN A 1 164 ? 24.188 -11.578 6.215 1 95.69 164 GLN A CA 1
ATOM 1207 C C . GLN A 1 164 ? 23.141 -10.844 5.375 1 95.69 164 GLN A C 1
ATOM 1209 O O . GLN A 1 164 ? 23.5 -10.078 4.473 1 95.69 164 GLN A O 1
ATOM 1214 N N . LEU A 1 165 ? 21.891 -11.078 5.66 1 95.12 165 LEU A N 1
ATOM 1215 C CA . LEU A 1 165 ? 20.812 -10.461 4.902 1 95.12 165 LEU A CA 1
ATOM 1216 C C . LEU A 1 165 ? 20.812 -8.945 5.086 1 95.12 165 LEU A C 1
ATOM 1218 O O . LEU A 1 165 ? 20.562 -8.203 4.133 1 95.12 165 LEU A O 1
ATOM 1222 N N . ARG A 1 166 ? 20.984 -8.531 6.312 1 94 166 ARG A N 1
ATOM 1223 C CA . ARG A 1 166 ? 21.062 -7.102 6.609 1 94 166 ARG A CA 1
ATOM 1224 C C . ARG A 1 166 ? 22.109 -6.418 5.73 1 94 166 ARG A C 1
ATOM 1226 O O . ARG A 1 166 ? 21.875 -5.328 5.211 1 94 166 ARG A O 1
ATOM 1233 N N . ASP A 1 167 ? 23.219 -7.035 5.488 1 93.06 167 ASP A N 1
ATOM 1234 C CA . ASP A 1 167 ? 24.328 -6.457 4.742 1 93.06 167 ASP A CA 1
ATOM 1235 C C . ASP A 1 167 ? 24.047 -6.457 3.242 1 93.06 167 ASP A C 1
ATOM 1237 O O . ASP A 1 167 ? 24.672 -5.719 2.482 1 93.06 167 ASP A O 1
ATOM 1241 N N . GLU A 1 168 ? 23.109 -7.312 2.803 1 91.25 168 GLU A N 1
ATOM 1242 C CA . GLU A 1 168 ? 22.734 -7.371 1.393 1 91.25 168 GLU A CA 1
ATOM 1243 C C . GLU A 1 168 ? 21.797 -6.23 1.022 1 91.25 168 GLU A C 1
ATOM 1245 O O . GLU A 1 168 ? 21.594 -5.949 -0.159 1 91.25 168 GLU A O 1
ATOM 1250 N N . LYS A 1 169 ? 21.25 -5.473 1.997 1 84.81 169 LYS A N 1
ATOM 1251 C CA . LYS A 1 169 ? 20.406 -4.293 1.832 1 84.81 169 LYS A CA 1
ATOM 1252 C C . LYS A 1 169 ? 19.234 -4.586 0.897 1 84.81 169 LYS A C 1
ATOM 1254 O O . LYS A 1 169 ? 18.984 -3.826 -0.038 1 84.81 169 LYS A O 1
ATOM 1259 N N . LEU A 1 170 ? 18.688 -5.758 1.104 1 85.75 170 LEU A N 1
ATOM 1260 C CA . LEU A 1 170 ? 17.484 -6.125 0.372 1 85.75 170 LEU A CA 1
ATOM 1261 C C . LEU A 1 170 ? 16.297 -5.273 0.813 1 85.75 170 LEU A C 1
ATOM 1263 O O . LEU A 1 170 ? 16.406 -4.512 1.776 1 85.75 170 LEU A O 1
ATOM 1267 N N . HIS A 1 171 ? 15.258 -5.379 0.053 1 84.56 171 HIS A N 1
ATOM 1268 C CA . HIS A 1 171 ? 14.148 -4.465 0.277 1 84.56 171 HIS A CA 1
ATOM 1269 C C . HIS A 1 171 ? 13.219 -4.984 1.371 1 84.56 171 HIS A C 1
ATOM 1271 O O . HIS A 1 171 ? 12.938 -6.184 1.436 1 84.56 171 HIS A O 1
ATOM 1277 N N . GLY A 1 172 ? 12.805 -4 2.246 1 89.56 172 GLY A N 1
ATOM 1278 C CA . GLY A 1 172 ? 11.797 -4.312 3.25 1 89.56 172 GLY A CA 1
ATOM 1279 C C . GLY A 1 172 ? 12.383 -4.863 4.535 1 89.56 172 GLY A C 1
ATOM 1280 O O . GLY A 1 172 ? 13.602 -5.012 4.648 1 89.56 172 GLY A O 1
ATOM 1281 N N . GLU A 1 173 ? 11.484 -5.16 5.465 1 95.12 173 GLU A N 1
ATOM 1282 C CA . GLU A 1 173 ? 11.883 -5.746 6.742 1 95.12 173 GLU A CA 1
ATOM 1283 C C . GLU A 1 173 ? 12.406 -7.168 6.559 1 95.12 173 GLU A C 1
ATOM 1285 O O . GLU A 1 173 ? 12.094 -7.824 5.566 1 95.12 173 GLU A O 1
ATOM 1290 N N . ILE A 1 174 ? 13.258 -7.594 7.445 1 97.62 174 ILE A N 1
ATOM 1291 C CA . ILE A 1 174 ? 13.68 -8.992 7.477 1 97.62 174 ILE A CA 1
ATOM 1292 C C . ILE A 1 174 ? 12.797 -9.773 8.438 1 97.62 174 ILE A C 1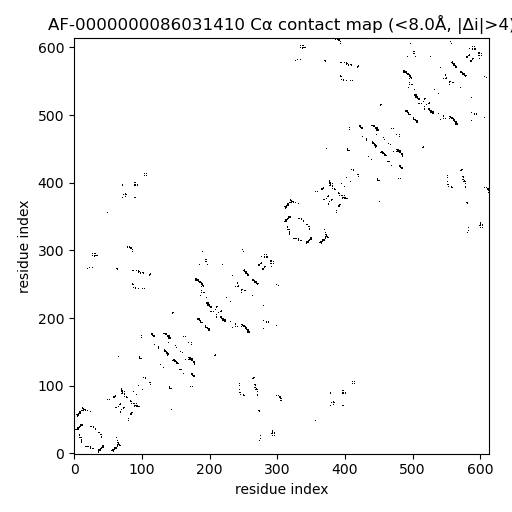
ATOM 1294 O O . ILE A 1 174 ? 12.688 -9.43 9.617 1 97.62 174 ILE A O 1
ATOM 1298 N N . LEU A 1 175 ? 12.18 -10.836 7.945 1 98.25 175 LEU A N 1
ATOM 1299 C CA . LEU A 1 175 ? 11.219 -11.609 8.727 1 98.25 175 LEU A CA 1
ATOM 1300 C C . LEU A 1 175 ? 11.773 -12.992 9.055 1 98.25 175 LEU A C 1
ATOM 1302 O O . LEU A 1 175 ? 12.422 -13.617 8.219 1 98.25 175 LEU A O 1
ATOM 1306 N N . ALA A 1 176 ? 11.531 -13.43 10.258 1 98.56 176 ALA A N 1
ATOM 1307 C CA . ALA A 1 176 ? 11.617 -14.836 10.617 1 98.56 176 ALA A CA 1
ATOM 1308 C C . ALA A 1 176 ? 10.227 -15.461 10.719 1 98.56 176 ALA A C 1
ATOM 1310 O O . ALA A 1 176 ? 9.32 -14.875 11.312 1 98.56 176 ALA A O 1
ATOM 1311 N N . GLU A 1 177 ? 10.07 -16.609 10.102 1 98.06 177 GLU A N 1
ATOM 1312 C CA . GLU A 1 177 ? 8.766 -17.266 10.062 1 98.06 177 GLU A CA 1
ATOM 1313 C C . GLU A 1 177 ? 8.875 -18.734 10.43 1 98.06 177 GLU A C 1
ATOM 1315 O O . GLU A 1 177 ? 9.82 -19.422 10.016 1 98.06 177 GLU A O 1
ATOM 1320 N N . GLN A 1 178 ? 7.891 -19.188 11.172 1 97.62 178 GLN A N 1
ATOM 1321 C CA . GLN A 1 178 ? 7.824 -20.594 11.531 1 97.62 178 GLN A CA 1
ATOM 1322 C C . GLN A 1 178 ? 7.727 -21.484 10.289 1 97.62 178 GLN A C 1
ATOM 1324 O O . GLN A 1 178 ? 7 -21.156 9.352 1 97.62 178 GLN A O 1
ATOM 1329 N N . PHE A 1 179 ? 8.5 -22.578 10.328 1 95.81 179 PHE A N 1
ATOM 1330 C CA . PHE A 1 179 ? 8.359 -23.578 9.273 1 95.81 179 PHE A CA 1
ATOM 1331 C C . PHE A 1 179 ? 7.062 -24.359 9.445 1 95.81 179 PHE A C 1
ATOM 1333 O O . PHE A 1 179 ? 6.812 -24.938 10.5 1 95.81 179 PHE A O 1
ATOM 1340 N N . VAL A 1 180 ? 6.246 -24.359 8.406 1 93.88 180 VAL A N 1
ATOM 1341 C CA . VAL A 1 180 ? 4.992 -25.109 8.367 1 93.88 180 VAL A CA 1
ATOM 1342 C C . VAL A 1 180 ? 5.117 -26.281 7.398 1 93.88 180 VAL A C 1
ATOM 1344 O O . VAL A 1 180 ? 5.27 -26.078 6.191 1 93.88 180 VAL A O 1
ATOM 1347 N N . SER A 1 181 ? 4.898 -27.469 7.789 1 88.69 181 SER A N 1
ATOM 1348 C CA . SER A 1 181 ? 5.453 -28.641 7.094 1 88.69 181 SER A CA 1
ATOM 1349 C C . SER A 1 181 ? 4.379 -29.359 6.285 1 88.69 181 SER A C 1
ATOM 1351 O O . SER A 1 181 ? 4.684 -30.297 5.539 1 88.69 181 SER A O 1
ATOM 1353 N N . GLY A 1 182 ? 3.156 -29 6.391 1 89.81 182 GLY A N 1
ATOM 1354 C CA . GLY A 1 182 ? 2.102 -29.812 5.809 1 89.81 182 GLY A CA 1
ATOM 1355 C C . GLY A 1 182 ? 1.953 -29.609 4.312 1 89.81 182 GLY A C 1
ATOM 1356 O O . GLY A 1 182 ? 1.254 -30.391 3.646 1 89.81 182 GLY A O 1
ATOM 1357 N N . GLY A 1 183 ? 2.596 -28.594 3.762 1 93.62 183 GLY A N 1
ATOM 1358 C CA . GLY A 1 183 ? 2.578 -28.438 2.316 1 93.62 183 GLY A CA 1
ATOM 1359 C C . GLY A 1 183 ? 2.33 -27.016 1.876 1 93.62 183 GLY A C 1
ATOM 1360 O O . GLY A 1 183 ? 1.905 -26.172 2.676 1 93.62 183 GLY A O 1
ATOM 1361 N N . GLU A 1 184 ? 2.646 -26.766 0.569 1 96.25 184 GLU A N 1
ATOM 1362 C CA . GLU A 1 184 ? 2.455 -25.469 -0.071 1 96.25 184 GLU A CA 1
ATOM 1363 C C . GLU A 1 184 ? 1.339 -25.531 -1.11 1 96.25 184 GLU A C 1
ATOM 1365 O O . GLU A 1 184 ? 1.238 -26.5 -1.868 1 96.25 184 GLU A O 1
ATOM 1370 N N . TYR A 1 185 ? 0.524 -24.578 -1.048 1 98 185 TYR A N 1
ATOM 1371 C CA . TYR A 1 185 ? -0.609 -24.484 -1.962 1 98 185 TYR A CA 1
ATOM 1372 C C . TYR A 1 185 ? -0.741 -23.078 -2.529 1 98 185 TYR A C 1
ATOM 1374 O O . TYR A 1 185 ? -0.161 -22.125 -1.996 1 98 185 TYR A O 1
ATOM 1382 N N . THR A 1 186 ? -1.447 -22.984 -3.611 1 98.12 186 THR A N 1
ATOM 1383 C CA . THR A 1 186 ? -1.835 -21.688 -4.156 1 98.12 186 THR A CA 1
ATOM 1384 C C . THR A 1 186 ? -3.287 -21.719 -4.625 1 98.12 186 THR A C 1
ATOM 1386 O O . THR A 1 186 ? -3.812 -22.781 -4.98 1 98.12 186 THR A O 1
ATOM 1389 N N . CYS A 1 187 ? -3.922 -20.672 -4.496 1 98.56 187 CYS A N 1
ATOM 1390 C CA . CYS A 1 187 ? -5.289 -20.484 -4.973 1 98.56 187 CYS A CA 1
ATOM 1391 C C . CYS A 1 187 ? -5.414 -19.203 -5.785 1 98.56 187 CYS A C 1
ATOM 1393 O O . CYS A 1 187 ? -5.145 -18.109 -5.277 1 98.56 187 CYS A O 1
ATOM 1395 N N . GLY A 1 188 ? -5.801 -19.344 -7.027 1 98.19 188 GLY A N 1
ATOM 1396 C CA . GLY A 1 188 ? -5.98 -18.188 -7.906 1 98.19 188 GLY A CA 1
ATOM 1397 C C . GLY A 1 188 ? -7.281 -17.453 -7.664 1 98.19 188 GLY A C 1
ATOM 1398 O O . GLY A 1 188 ? -8.266 -18.047 -7.215 1 98.19 188 GLY A O 1
ATOM 1399 N N . VAL A 1 189 ? -7.273 -16.172 -7.832 1 98.06 189 VAL A N 1
ATOM 1400 C CA . VAL A 1 189 ? -8.445 -15.305 -7.855 1 98.06 189 VAL A CA 1
ATOM 1401 C C . VAL A 1 189 ? -8.578 -14.656 -9.234 1 98.06 189 VAL A C 1
ATOM 1403 O O . VAL A 1 189 ? -7.602 -14.148 -9.789 1 98.06 189 VAL A O 1
ATOM 1406 N N . LEU A 1 190 ? -9.727 -14.766 -9.844 1 97.44 190 LEU A N 1
ATOM 1407 C CA . LEU A 1 190 ? -10.008 -14.164 -11.148 1 97.44 190 LEU A CA 1
ATOM 1408 C C . LEU A 1 190 ? -11.32 -13.391 -11.109 1 97.44 190 LEU A C 1
ATOM 1410 O O . LEU A 1 190 ? -12.406 -13.984 -11.102 1 97.44 190 LEU A O 1
ATOM 1414 N N . ALA A 1 191 ? -11.234 -12.031 -11.07 1 94.75 191 ALA A N 1
ATOM 1415 C CA . ALA A 1 191 ? -12.391 -11.133 -11.125 1 94.75 191 ALA A CA 1
ATOM 1416 C C . ALA A 1 191 ? -13.414 -11.5 -10.055 1 94.75 191 ALA A C 1
ATOM 1418 O O . ALA A 1 191 ? -14.602 -11.664 -10.352 1 94.75 191 ALA A O 1
ATOM 1419 N N . GLY A 1 192 ? -12.898 -11.758 -8.836 1 95.25 192 GLY A N 1
ATOM 1420 C CA . GLY A 1 192 ? -13.781 -11.953 -7.703 1 95.25 192 GLY A CA 1
ATOM 1421 C C . GLY A 1 192 ? -14.141 -13.406 -7.473 1 95.25 192 GLY A C 1
ATOM 1422 O O . GLY A 1 192 ? -14.914 -13.727 -6.562 1 95.25 192 GLY A O 1
ATOM 1423 N N . GLU A 1 193 ? -13.578 -14.266 -8.297 1 97.25 193 GLU A N 1
ATOM 1424 C CA . GLU A 1 193 ? -13.836 -15.695 -8.141 1 97.25 193 GLU A CA 1
ATOM 1425 C C . GLU A 1 193 ? -12.547 -16.453 -7.84 1 97.25 193 GLU A C 1
ATOM 1427 O O . GLU A 1 193 ? -11.5 -16.172 -8.414 1 97.25 193 GLU A O 1
ATOM 1432 N N . ALA A 1 194 ? -12.711 -17.406 -6.941 1 98.19 194 ALA A N 1
ATOM 1433 C CA . ALA A 1 194 ? -11.547 -18.234 -6.625 1 98.19 194 ALA A CA 1
ATOM 1434 C C . ALA A 1 194 ? -11.445 -19.422 -7.574 1 98.19 194 ALA A C 1
ATOM 1436 O O . ALA A 1 194 ? -12.461 -20.031 -7.934 1 98.19 194 ALA A O 1
ATOM 1437 N N . LEU A 1 195 ? -10.297 -19.734 -8.039 1 98.44 195 LEU A N 1
ATOM 1438 C CA . LEU A 1 195 ? -10.023 -20.922 -8.844 1 98.44 195 LEU A CA 1
ATOM 1439 C C . LEU A 1 195 ? -9.672 -22.109 -7.965 1 98.44 195 LEU A C 1
ATOM 1441 O O . LEU A 1 195 ? -9.445 -21.953 -6.762 1 98.44 195 LEU A O 1
ATOM 1445 N N . PRO A 1 196 ? -9.672 -23.297 -8.523 1 98.31 196 PRO A N 1
ATOM 1446 C CA . PRO A 1 196 ? -9.25 -24.453 -7.742 1 98.31 196 PRO A CA 1
ATOM 1447 C C . PRO A 1 196 ? -7.828 -24.328 -7.207 1 98.31 196 PRO A C 1
ATOM 1449 O O . PRO A 1 196 ? -6.953 -23.797 -7.891 1 98.31 196 PRO A O 1
ATOM 1452 N N . SER A 1 197 ? -7.656 -24.875 -6.008 1 98.56 197 SER A N 1
ATOM 1453 C CA . SER A 1 197 ? -6.324 -24.812 -5.414 1 98.56 197 SER A CA 1
ATOM 1454 C C . SER A 1 197 ? -5.355 -25.75 -6.137 1 98.56 197 SER A C 1
ATOM 1456 O O . SER A 1 197 ? -5.77 -26.734 -6.75 1 98.56 197 SER A O 1
ATOM 1458 N N . VAL A 1 198 ? -4.105 -25.375 -6.137 1 98.19 198 VAL A N 1
ATOM 1459 C CA . VAL A 1 198 ? -3.008 -26.172 -6.668 1 98.19 198 VAL A CA 1
ATOM 1460 C C . VAL A 1 198 ? -2.035 -26.516 -5.543 1 98.19 198 VAL A C 1
ATOM 1462 O O . VAL A 1 198 ? -1.591 -25.641 -4.805 1 98.19 198 VAL A O 1
ATOM 1465 N N . LYS A 1 199 ? -1.78 -27.797 -5.383 1 97.88 199 LYS A N 1
ATOM 1466 C CA . LYS A 1 199 ? -0.722 -28.219 -4.469 1 97.88 199 LYS A CA 1
ATOM 1467 C C . LYS A 1 199 ? 0.64 -28.188 -5.156 1 97.88 199 LYS A C 1
ATOM 1469 O O . LYS A 1 199 ? 0.783 -28.688 -6.277 1 97.88 199 LYS A O 1
ATOM 1474 N N . ILE A 1 200 ? 1.581 -27.547 -4.516 1 96 200 ILE A N 1
ATOM 1475 C CA . ILE A 1 200 ? 2.936 -27.438 -5.043 1 96 200 ILE A CA 1
ATOM 1476 C C . ILE A 1 200 ? 3.859 -28.406 -4.309 1 96 200 ILE A C 1
ATOM 1478 O O . ILE A 1 200 ? 4.02 -28.312 -3.09 1 96 200 ILE A O 1
ATOM 1482 N N . ILE A 1 201 ? 4.488 -29.266 -5.047 1 94.88 201 ILE A N 1
ATOM 1483 C CA . ILE A 1 201 ? 5.379 -30.281 -4.473 1 94.88 201 ILE A CA 1
ATOM 1484 C C . ILE A 1 201 ? 6.766 -30.156 -5.102 1 94.88 201 ILE A C 1
ATOM 1486 O O . ILE A 1 201 ? 7.066 -30.828 -6.09 1 94.88 201 ILE A O 1
ATOM 1490 N N . PRO A 1 202 ? 7.535 -29.328 -4.523 1 91 202 PRO A N 1
ATOM 1491 C CA . PRO A 1 202 ? 8.883 -29.188 -5.07 1 91 202 PRO A CA 1
ATOM 1492 C C . PRO A 1 202 ? 9.781 -30.375 -4.73 1 91 202 PRO A C 1
ATOM 1494 O O . PRO A 1 202 ? 9.531 -31.094 -3.756 1 91 202 PRO A O 1
ATOM 1497 N N . GLN A 1 203 ? 10.742 -30.609 -5.57 1 89.94 203 GLN A N 1
ATOM 1498 C CA . GLN A 1 203 ? 11.727 -31.641 -5.273 1 89.94 203 GLN A CA 1
ATOM 1499 C C . GLN A 1 203 ? 12.867 -31.094 -4.426 1 89.94 203 GLN A C 1
ATOM 1501 O O . GLN A 1 203 ? 13.648 -31.859 -3.855 1 89.94 203 GLN A O 1
ATOM 1506 N N . THR A 1 204 ? 12.977 -29.812 -4.383 1 86.56 204 THR A N 1
ATOM 1507 C CA . THR A 1 204 ? 13.906 -29.156 -3.477 1 86.56 204 THR A CA 1
ATOM 1508 C C . THR A 1 204 ? 13.328 -29.078 -2.068 1 86.56 204 THR A C 1
ATOM 1510 O O . THR A 1 204 ? 12.227 -29.562 -1.816 1 86.56 204 THR A O 1
ATOM 1513 N N . GLU A 1 205 ? 14.055 -28.562 -1.203 1 83.69 205 GLU A N 1
ATOM 1514 C CA . GLU A 1 205 ? 13.641 -28.469 0.194 1 83.69 205 GLU A CA 1
ATOM 1515 C C . GLU A 1 205 ? 12.391 -27.609 0.344 1 83.69 205 GLU A C 1
ATOM 1517 O O . GLU A 1 205 ? 11.562 -27.859 1.225 1 83.69 205 GLU A O 1
ATOM 1522 N N . PHE A 1 206 ? 12.297 -26.578 -0.413 1 83.31 206 PHE A N 1
ATOM 1523 C CA . PHE A 1 206 ? 11.117 -25.719 -0.498 1 83.31 206 PHE A CA 1
ATOM 1524 C C . PHE A 1 206 ? 10.992 -25.109 -1.892 1 83.31 206 PHE A C 1
ATOM 1526 O O . PHE A 1 206 ? 11.812 -25.375 -2.77 1 83.31 206 PHE A O 1
ATOM 1533 N N . TYR A 1 207 ? 9.906 -24.453 -2.18 1 86.25 207 TYR A N 1
ATOM 1534 C CA . TYR A 1 207 ? 9.578 -23.891 -3.484 1 86.25 207 TYR A CA 1
ATOM 1535 C C . TYR A 1 207 ? 10.438 -22.672 -3.785 1 86.25 207 TYR A C 1
ATOM 1537 O O . TYR A 1 207 ? 9.938 -21.562 -3.875 1 86.25 207 TYR A O 1
ATOM 1545 N N . ASP A 1 208 ? 11.781 -22.875 -4.051 1 85.19 208 ASP A N 1
ATOM 1546 C CA . ASP A 1 208 ? 12.766 -21.812 -4.277 1 85.19 208 ASP A CA 1
ATOM 1547 C C . ASP A 1 208 ? 12.898 -21.5 -5.766 1 85.19 208 ASP A C 1
ATOM 1549 O O . ASP A 1 208 ? 12.117 -21.984 -6.582 1 85.19 208 ASP A O 1
ATOM 1553 N N . TYR A 1 209 ? 13.766 -20.625 -6.07 1 81.19 209 TYR A N 1
ATOM 1554 C CA . TYR A 1 209 ? 13.945 -20.156 -7.438 1 81.19 209 TYR A CA 1
ATOM 1555 C C . TYR A 1 209 ? 14.203 -21.312 -8.391 1 81.19 209 TYR A C 1
ATOM 1557 O O . TYR A 1 209 ? 13.648 -21.359 -9.492 1 81.19 209 TYR A O 1
ATOM 1565 N N . GLU A 1 210 ? 14.984 -22.203 -7.949 1 84 210 GLU A N 1
ATOM 1566 C CA . GLU A 1 210 ? 15.297 -23.359 -8.773 1 84 210 GLU A CA 1
ATOM 1567 C C . GLU A 1 210 ? 14.047 -24.188 -9.055 1 84 210 GLU A C 1
ATOM 1569 O O . GLU A 1 210 ? 13.789 -24.562 -10.203 1 84 210 GLU A O 1
ATOM 1574 N N . ALA A 1 211 ? 13.328 -24.469 -8.062 1 85.31 211 ALA A N 1
ATOM 1575 C CA . ALA A 1 211 ? 12.109 -25.266 -8.195 1 85.31 211 ALA A CA 1
ATOM 1576 C C . ALA A 1 211 ? 11.094 -24.547 -9.086 1 85.31 211 ALA A C 1
ATOM 1578 O O . ALA A 1 211 ? 10.359 -25.188 -9.836 1 85.31 211 ALA A O 1
ATOM 1579 N N . LYS A 1 212 ? 11.07 -23.25 -9.008 1 81.44 212 LYS A N 1
ATOM 1580 C CA . LYS A 1 212 ? 10.102 -22.438 -9.742 1 81.44 212 LYS A CA 1
ATOM 1581 C C . LYS A 1 212 ? 10.438 -22.391 -11.227 1 81.44 212 LYS A C 1
ATOM 1583 O O . LYS A 1 212 ? 9.547 -22.5 -12.07 1 81.44 212 LYS A O 1
ATOM 1588 N N . TYR A 1 213 ? 11.727 -22.234 -11.484 1 78.06 213 TYR A N 1
ATOM 1589 C CA . TYR A 1 213 ? 12.008 -21.75 -12.828 1 78.06 213 TYR A CA 1
ATOM 1590 C C . TYR A 1 213 ? 13.055 -22.609 -13.516 1 78.06 213 TYR A C 1
ATOM 1592 O O . TYR A 1 213 ? 13.141 -22.625 -14.742 1 78.06 213 TYR A O 1
ATOM 1600 N N . LEU A 1 214 ? 13.805 -23.234 -12.805 1 79.69 214 LEU A N 1
ATOM 1601 C CA . LEU A 1 214 ? 14.945 -23.906 -13.422 1 79.69 214 LEU A CA 1
ATOM 1602 C C . LEU A 1 214 ? 14.688 -25.406 -13.539 1 79.69 214 LEU A C 1
ATOM 1604 O O . LEU A 1 214 ? 15.188 -26.047 -14.469 1 79.69 214 LEU A O 1
ATOM 1608 N N . ARG A 1 215 ? 13.859 -25.875 -12.656 1 80.94 215 ARG A N 1
ATOM 1609 C CA . ARG A 1 215 ? 13.609 -27.312 -12.641 1 80.94 215 ARG A CA 1
ATOM 1610 C C . ARG A 1 215 ? 12.273 -27.641 -13.305 1 80.94 215 ARG A C 1
ATOM 1612 O O . ARG A 1 215 ? 11.359 -26.812 -13.305 1 80.94 215 ARG A O 1
ATOM 1619 N N . ASP A 1 216 ? 12.219 -28.875 -13.695 1 84.06 216 ASP A N 1
ATOM 1620 C CA . ASP A 1 216 ? 10.984 -29.328 -14.352 1 84.06 216 ASP A CA 1
ATOM 1621 C C . ASP A 1 216 ? 10.32 -30.453 -13.57 1 84.06 216 ASP A C 1
ATOM 1623 O O . ASP A 1 216 ? 9.383 -31.094 -14.055 1 84.06 216 ASP A O 1
ATOM 1627 N N . ASP A 1 217 ? 10.828 -30.641 -12.391 1 88.81 217 ASP A N 1
ATOM 1628 C CA . ASP A 1 217 ? 10.32 -31.797 -11.672 1 88.81 217 ASP A CA 1
ATOM 1629 C C . ASP A 1 217 ? 9.422 -31.375 -10.516 1 88.81 217 ASP A C 1
ATOM 1631 O O . ASP A 1 217 ? 9.062 -32.188 -9.664 1 88.81 217 ASP A O 1
ATOM 1635 N N . THR A 1 218 ? 9.18 -30.078 -10.438 1 90.38 218 THR A N 1
ATOM 1636 C CA . THR A 1 218 ? 8.141 -29.688 -9.484 1 90.38 218 THR A CA 1
ATOM 1637 C C . THR A 1 218 ? 6.781 -30.234 -9.922 1 90.38 218 THR A C 1
ATOM 1639 O O . THR A 1 218 ? 6.414 -30.141 -11.094 1 90.38 218 THR A O 1
ATOM 1642 N N . VAL A 1 219 ? 6.113 -30.859 -9.031 1 93.25 219 VAL A N 1
ATOM 1643 C CA . VAL A 1 219 ? 4.801 -31.422 -9.336 1 93.25 219 VAL A CA 1
ATOM 1644 C C . VAL A 1 219 ? 3.711 -30.453 -8.891 1 93.25 219 VAL A C 1
ATOM 1646 O O . VAL A 1 219 ? 3.742 -29.953 -7.762 1 93.25 219 VAL A O 1
ATOM 1649 N N . TYR A 1 220 ? 2.791 -30.188 -9.773 1 94.62 220 TYR A N 1
ATOM 1650 C CA . TYR A 1 220 ? 1.617 -29.375 -9.492 1 94.62 220 TYR A CA 1
ATOM 1651 C C . TYR A 1 220 ? 0.34 -30.203 -9.578 1 94.62 220 TYR A C 1
ATOM 1653 O O . TYR A 1 220 ? -0.041 -30.656 -10.656 1 94.62 220 TYR A O 1
ATOM 1661 N N . GLN A 1 221 ? -0.25 -30.391 -8.484 1 96.12 221 GLN A N 1
ATOM 1662 C CA . GLN A 1 221 ? -1.488 -31.156 -8.43 1 96.12 221 GLN A CA 1
ATOM 1663 C C . GLN A 1 221 ? -2.707 -30.234 -8.422 1 96.12 221 GLN A C 1
ATOM 1665 O O . GLN A 1 221 ? -2.928 -29.5 -7.465 1 96.12 221 GLN A O 1
ATOM 1670 N N . CYS A 1 222 ? -3.473 -30.328 -9.453 1 95.44 222 CYS A N 1
ATOM 1671 C CA . CYS A 1 222 ? -4.688 -29.531 -9.594 1 95.44 222 CYS A CA 1
ATOM 1672 C C . CYS A 1 222 ? -5.832 -30.375 -10.133 1 95.44 222 CYS A C 1
ATOM 1674 O O . CYS A 1 222 ? -5.73 -30.938 -11.227 1 95.44 222 CYS A O 1
ATOM 1676 N N . PRO A 1 223 ? -6.934 -30.562 -9.422 1 94.19 223 PRO A N 1
ATOM 1677 C CA . PRO A 1 223 ? -7.176 -30 -8.094 1 94.19 223 PRO A CA 1
ATOM 1678 C C . PRO A 1 223 ? -6.215 -30.547 -7.039 1 94.19 223 PRO A C 1
ATOM 1680 O O . PRO A 1 223 ? -5.613 -31.609 -7.238 1 94.19 223 PRO A O 1
ATOM 1683 N N . SER A 1 224 ? -6.059 -29.781 -6.023 1 97.44 224 SER A N 1
ATOM 1684 C CA . SER A 1 224 ? -5.164 -30.234 -4.961 1 97.44 224 SER A CA 1
ATOM 1685 C C . SER A 1 224 ? -5.762 -31.406 -4.195 1 97.44 224 SER A C 1
ATOM 1687 O O . SER A 1 224 ? -6.809 -31.938 -4.574 1 97.44 224 SER A O 1
ATOM 1689 N N . ASP A 1 225 ? -5.047 -31.875 -3.148 1 96.62 225 ASP A N 1
ATOM 1690 C CA . ASP A 1 225 ? -5.445 -33.062 -2.387 1 96.62 225 ASP A CA 1
ATOM 1691 C C . ASP A 1 225 ? -6.371 -32.656 -1.232 1 96.62 225 ASP A C 1
ATOM 1693 O O . ASP A 1 225 ? -6.625 -33.469 -0.341 1 96.62 225 ASP A O 1
ATOM 1697 N N . LEU A 1 226 ? -6.84 -31.484 -1.244 1 97.38 226 LEU A N 1
ATOM 1698 C CA . LEU A 1 226 ? -7.656 -31.016 -0.13 1 97.38 226 LEU A CA 1
ATOM 1699 C C . LEU A 1 226 ? -9.055 -31.625 -0.184 1 97.38 226 LEU A C 1
ATOM 1701 O O . LEU A 1 226 ? -9.641 -31.75 -1.262 1 97.38 226 LEU A O 1
ATOM 1705 N N . PRO A 1 227 ? -9.578 -32.031 0.99 1 96.38 227 PRO A N 1
ATOM 1706 C CA . PRO A 1 227 ? -11.008 -32.375 1.006 1 96.38 227 PRO A CA 1
ATOM 1707 C C . PRO A 1 227 ? -11.898 -31.188 0.656 1 96.38 227 PRO A C 1
ATOM 1709 O O . PRO A 1 227 ? -11.484 -30.031 0.777 1 96.38 227 PRO A O 1
ATOM 1712 N N . PRO A 1 228 ? -13.102 -31.438 0.259 1 97.12 228 PRO A N 1
ATOM 1713 C CA . PRO A 1 228 ? -14 -30.391 -0.239 1 97.12 228 PRO A CA 1
ATOM 1714 C C . PRO A 1 228 ? -14.164 -29.234 0.745 1 97.12 228 PRO A C 1
ATOM 1716 O O . PRO A 1 228 ? -14.148 -28.062 0.34 1 97.12 228 PRO A O 1
ATOM 1719 N N . GLU A 1 229 ? -14.242 -29.562 2.002 1 97.12 229 GLU A N 1
ATOM 1720 C CA . GLU A 1 229 ? -14.445 -28.516 3.006 1 97.12 229 GLU A CA 1
ATOM 1721 C C . GLU A 1 229 ? -13.211 -27.625 3.115 1 97.12 229 GLU A C 1
ATOM 1723 O O . GLU A 1 229 ? -13.336 -26.406 3.213 1 97.12 229 GLU A O 1
ATOM 1728 N N . GLN A 1 230 ? -12.055 -28.188 3.055 1 97.31 230 GLN A N 1
ATOM 1729 C CA . GLN A 1 230 ? -10.805 -27.438 3.123 1 97.31 230 GLN A CA 1
ATOM 1730 C C . GLN A 1 230 ? -10.578 -26.625 1.847 1 97.31 230 GLN A C 1
ATOM 1732 O O . GLN A 1 230 ? -10.047 -25.516 1.895 1 97.31 230 GLN A O 1
ATOM 1737 N N . GLU A 1 231 ? -10.961 -27.234 0.748 1 98.25 231 GLU A N 1
ATOM 1738 C CA . GLU A 1 231 ? -10.898 -26.531 -0.527 1 98.25 231 GLU A CA 1
ATOM 1739 C C . GLU A 1 231 ? -11.766 -25.266 -0.504 1 98.25 231 GLU A C 1
ATOM 1741 O O . GLU A 1 231 ? -11.312 -24.188 -0.895 1 98.25 231 GLU A O 1
ATOM 1746 N N . ALA A 1 232 ? -12.961 -25.453 -0.035 1 98.31 232 ALA A N 1
ATOM 1747 C CA . ALA A 1 232 ? -13.867 -24.312 0.063 1 98.31 232 ALA A CA 1
ATOM 1748 C C . ALA A 1 232 ? -13.32 -23.25 1.007 1 98.31 232 ALA A C 1
ATOM 1750 O O . ALA A 1 232 ? -13.422 -22.047 0.732 1 98.31 232 ALA A O 1
ATOM 1751 N N . HIS A 1 233 ? -12.766 -23.75 2.084 1 98.56 233 HIS A N 1
ATOM 1752 C CA . HIS A 1 233 ? -12.195 -22.844 3.066 1 98.56 233 HIS A CA 1
ATOM 1753 C C . HIS A 1 233 ? -11.016 -22.062 2.477 1 98.56 233 HIS A C 1
ATOM 1755 O O . HIS A 1 233 ? -10.922 -20.844 2.656 1 98.56 233 HIS A O 1
ATOM 1761 N N . MET A 1 234 ? -10.148 -22.688 1.745 1 98.56 234 MET A N 1
ATOM 1762 C CA . MET A 1 234 ? -9 -22.031 1.122 1 98.56 234 MET A CA 1
ATOM 1763 C C . MET A 1 234 ? -9.461 -21 0.087 1 98.56 234 MET A C 1
ATOM 1765 O O . MET A 1 234 ? -8.922 -19.906 0.014 1 98.56 234 MET A O 1
ATOM 1769 N N . ARG A 1 235 ? -10.438 -21.391 -0.676 1 98.62 235 ARG A N 1
ATOM 1770 C CA . ARG A 1 235 ? -10.977 -20.469 -1.679 1 98.62 235 ARG A CA 1
ATOM 1771 C C . ARG A 1 235 ? -11.539 -19.219 -1.026 1 98.62 235 ARG A C 1
ATOM 1773 O O . ARG A 1 235 ? -11.289 -18.094 -1.495 1 98.62 235 ARG A O 1
ATOM 1780 N N . ALA A 1 236 ? -12.234 -19.391 0.062 1 98.62 236 ALA A N 1
ATOM 1781 C CA . ALA A 1 236 ? -12.797 -18.25 0.788 1 98.62 236 ALA A CA 1
ATOM 1782 C C . ALA A 1 236 ? -11.688 -17.359 1.348 1 98.62 236 ALA A C 1
ATOM 1784 O O . ALA A 1 236 ? -11.781 -16.125 1.278 1 98.62 236 ALA A O 1
ATOM 1785 N N . LEU A 1 237 ? -10.641 -17.953 1.888 1 98.75 237 LEU A N 1
ATOM 1786 C CA . LEU A 1 237 ? -9.516 -17.203 2.428 1 98.75 237 LEU A CA 1
ATOM 1787 C C . LEU A 1 237 ? -8.797 -16.438 1.326 1 98.75 237 LEU A C 1
ATOM 1789 O O . LEU A 1 237 ? -8.383 -15.289 1.53 1 98.75 237 LEU A O 1
ATOM 1793 N N . ALA A 1 238 ? -8.641 -17.078 0.162 1 98.75 238 ALA A N 1
ATOM 1794 C CA . ALA A 1 238 ? -7.957 -16.438 -0.958 1 98.75 238 ALA A CA 1
ATOM 1795 C C . ALA A 1 238 ? -8.703 -15.18 -1.401 1 98.75 238 ALA A C 1
ATOM 1797 O O . ALA A 1 238 ? -8.086 -14.141 -1.628 1 98.75 238 ALA A O 1
ATOM 1798 N N . LEU A 1 239 ? -10.039 -15.297 -1.492 1 98.62 239 LEU A N 1
ATOM 1799 C CA . LEU A 1 239 ? -10.852 -14.156 -1.895 1 98.62 239 LEU A CA 1
ATOM 1800 C C . LEU A 1 239 ? -10.742 -13.023 -0.882 1 98.62 239 LEU A C 1
ATOM 1802 O O . LEU A 1 239 ? -10.539 -11.867 -1.259 1 98.62 239 LEU A O 1
ATOM 1806 N N . ARG A 1 240 ? -10.781 -13.359 0.418 1 98.44 240 ARG A N 1
ATOM 1807 C CA . ARG A 1 240 ? -10.711 -12.352 1.473 1 98.44 240 ARG A CA 1
ATOM 1808 C C . ARG A 1 240 ? -9.328 -11.703 1.518 1 98.44 240 ARG A C 1
ATOM 1810 O O . ARG A 1 240 ? -9.211 -10.484 1.645 1 98.44 240 ARG A O 1
ATOM 1817 N N . ALA A 1 241 ? -8.297 -12.531 1.381 1 98.75 241 ALA A N 1
ATOM 1818 C CA . ALA A 1 241 ? -6.926 -12.039 1.462 1 98.75 241 ALA A CA 1
ATOM 1819 C C . ALA A 1 241 ? -6.609 -11.102 0.296 1 98.75 241 ALA A C 1
ATOM 1821 O O . ALA A 1 241 ? -6.016 -10.039 0.487 1 98.75 241 ALA A O 1
ATOM 1822 N N . PHE A 1 242 ? -7.008 -11.539 -0.877 1 98.56 242 PHE A N 1
ATOM 1823 C CA . PHE A 1 242 ? -6.703 -10.742 -2.064 1 98.56 242 PHE A CA 1
ATOM 1824 C C . PHE A 1 242 ? -7.508 -9.453 -2.074 1 98.56 242 PHE A C 1
ATOM 1826 O O . PHE A 1 242 ? -6.988 -8.391 -2.428 1 98.56 242 PHE A O 1
ATOM 1833 N N . ALA A 1 243 ? -8.766 -9.492 -1.633 1 97.38 243 ALA A N 1
ATOM 1834 C CA . ALA A 1 243 ? -9.594 -8.297 -1.525 1 97.38 243 ALA A CA 1
ATOM 1835 C C . ALA A 1 243 ? -9.039 -7.332 -0.479 1 97.38 243 ALA A C 1
ATOM 1837 O O . ALA A 1 243 ? -9.117 -6.113 -0.646 1 97.38 243 ALA A O 1
ATOM 1838 N N . ALA A 1 244 ? -8.461 -7.859 0.551 1 98 244 ALA A N 1
ATOM 1839 C CA . ALA A 1 244 ? -7.965 -7.059 1.668 1 98 244 ALA A CA 1
ATOM 1840 C C . ALA A 1 244 ? -6.867 -6.102 1.213 1 98 244 ALA A C 1
ATOM 1842 O O . ALA A 1 244 ? -6.715 -5.012 1.766 1 98 244 ALA A O 1
ATOM 1843 N N . ILE A 1 245 ? -6.156 -6.48 0.161 1 97.69 245 ILE A N 1
ATOM 1844 C CA . ILE A 1 245 ? -5.051 -5.629 -0.271 1 97.69 245 ILE A CA 1
ATOM 1845 C C . ILE A 1 245 ? -5.477 -4.809 -1.488 1 97.69 245 ILE A C 1
ATOM 1847 O O . ILE A 1 245 ? -4.672 -4.074 -2.064 1 97.69 245 ILE A O 1
ATOM 1851 N N . GLY A 1 246 ? -6.695 -4.918 -1.921 1 95.5 246 GLY A N 1
ATOM 1852 C CA . GLY A 1 246 ? -7.223 -4.109 -3.008 1 95.5 246 GLY A CA 1
ATOM 1853 C C . GLY A 1 246 ? -7.18 -4.812 -4.352 1 95.5 246 GLY A C 1
ATOM 1854 O O . GLY A 1 246 ? -7.273 -4.168 -5.398 1 95.5 246 GLY A O 1
ATOM 1855 N N . GLY A 1 247 ? -7.047 -6.145 -4.363 1 94.75 247 GLY A N 1
ATOM 1856 C CA . GLY A 1 247 ? -6.875 -6.875 -5.605 1 94.75 247 GLY A CA 1
ATOM 1857 C C . GLY A 1 247 ? -8.133 -7.598 -6.055 1 94.75 247 GLY A C 1
ATOM 1858 O O . GLY A 1 247 ? -8.125 -8.281 -7.082 1 94.75 247 GLY A O 1
ATOM 1859 N N . GLY A 1 248 ? -9.258 -7.48 -5.453 1 87.06 248 GLY A N 1
ATOM 1860 C CA . GLY A 1 248 ? -10.391 -8.375 -5.582 1 87.06 248 GLY A CA 1
ATOM 1861 C C . GLY A 1 248 ? -10.945 -8.438 -6.992 1 87.06 248 GLY A C 1
ATOM 1862 O O . GLY A 1 248 ? -11.43 -9.484 -7.43 1 87.06 248 GLY A O 1
ATOM 1863 N N . GLY A 1 249 ? -10.914 -7.375 -7.703 1 90.94 249 GLY A N 1
ATOM 1864 C CA . GLY A 1 249 ? -11.516 -7.324 -9.031 1 90.94 249 GLY A CA 1
ATOM 1865 C C . GLY A 1 249 ? -10.531 -7.672 -10.133 1 90.94 249 GLY A C 1
ATOM 1866 O O . GLY A 1 249 ? -10.859 -7.562 -11.32 1 90.94 249 GLY A O 1
ATOM 1867 N N . ASN A 1 250 ? -9.398 -8.156 -9.75 1 95.25 250 ASN A N 1
ATOM 1868 C CA . ASN A 1 250 ? -8.32 -8.438 -10.695 1 95.25 250 ASN A CA 1
ATOM 1869 C C . ASN A 1 250 ? -7.926 -9.914 -10.672 1 95.25 250 ASN A C 1
ATOM 1871 O O . ASN A 1 250 ? -8.703 -10.766 -10.234 1 95.25 250 ASN A O 1
ATOM 1875 N N . CYS A 1 251 ? -6.891 -10.219 -11.398 1 97 251 CYS A N 1
ATOM 1876 C CA . CYS A 1 251 ? -6.355 -11.578 -11.406 1 97 251 CYS A CA 1
ATOM 1877 C C . CYS A 1 251 ? -5.078 -11.664 -10.57 1 97 251 CYS A C 1
ATOM 1879 O O . CYS A 1 251 ? -4.203 -10.805 -10.688 1 97 251 CYS A O 1
ATOM 1881 N N . GLY A 1 252 ? -5.027 -12.586 -9.734 1 97.44 252 GLY A N 1
ATOM 1882 C CA . GLY A 1 252 ? -3.852 -12.883 -8.938 1 97.44 252 GLY A CA 1
ATOM 1883 C C . GLY A 1 252 ? -3.928 -14.227 -8.234 1 97.44 252 GLY A C 1
ATOM 1884 O O . GLY A 1 252 ? -4.734 -15.086 -8.609 1 97.44 252 GLY A O 1
ATOM 1885 N N . ARG A 1 253 ? -3.018 -14.477 -7.375 1 97.75 253 ARG A N 1
ATOM 1886 C CA . ARG A 1 253 ? -3.078 -15.711 -6.594 1 97.75 253 ARG A CA 1
ATOM 1887 C C . ARG A 1 253 ? -2.609 -15.469 -5.16 1 97.75 253 ARG A C 1
ATOM 1889 O O . ARG A 1 253 ? -1.868 -14.523 -4.895 1 97.75 253 ARG A O 1
ATOM 1896 N N . VAL A 1 254 ? -3.072 -16.25 -4.293 1 98.38 254 VAL A N 1
ATOM 1897 C CA . VAL A 1 254 ? -2.672 -16.266 -2.889 1 98.38 254 VAL A CA 1
ATOM 1898 C C . VAL A 1 254 ? -2.02 -17.609 -2.557 1 98.38 254 VAL A C 1
ATOM 1900 O O . VAL A 1 254 ? -2.582 -18.672 -2.844 1 98.38 254 VAL A O 1
ATOM 1903 N N . ASP A 1 255 ? -0.812 -17.516 -2.045 1 97.88 255 ASP A N 1
ATOM 1904 C CA . ASP A 1 255 ? -0.084 -18.703 -1.639 1 97.88 255 ASP A CA 1
ATOM 1905 C C . ASP A 1 255 ? -0.382 -19.062 -0.184 1 97.88 255 ASP A C 1
ATOM 1907 O O . ASP A 1 255 ? -0.552 -18.172 0.655 1 97.88 255 ASP A O 1
ATOM 1911 N N . PHE A 1 256 ? -0.412 -20.375 0.037 1 98.38 256 PHE A N 1
ATOM 1912 C CA . PHE A 1 256 ? -0.776 -20.891 1.351 1 98.38 256 PHE A CA 1
ATOM 1913 C C . PHE A 1 256 ? 0.254 -21.906 1.839 1 98.38 256 PHE A C 1
ATOM 1915 O O . PHE A 1 256 ? 0.916 -22.562 1.033 1 98.38 256 PHE A O 1
ATOM 1922 N N . LEU A 1 257 ? 0.316 -21.969 3.141 1 97.69 257 LEU A N 1
ATOM 1923 C CA . LEU A 1 257 ? 0.917 -23.109 3.816 1 97.69 257 LEU A CA 1
ATOM 1924 C C . LEU A 1 257 ? -0.134 -23.891 4.602 1 97.69 257 LEU A C 1
ATOM 1926 O O . LEU A 1 257 ? -1.066 -23.312 5.152 1 97.69 257 LEU A O 1
ATOM 1930 N N . ARG A 1 258 ? 0.012 -25.125 4.598 1 97.12 258 ARG A N 1
ATOM 1931 C CA . ARG A 1 258 ? -0.848 -25.984 5.395 1 97.12 258 ARG A CA 1
ATOM 1932 C C . ARG A 1 258 ? -0.052 -26.688 6.492 1 97.12 258 ARG A C 1
ATOM 1934 O O . ARG A 1 258 ? 0.984 -27.297 6.219 1 97.12 258 ARG A O 1
ATOM 1941 N N . GLY A 1 259 ? -0.562 -26.547 7.746 1 95.44 259 GLY A N 1
ATOM 1942 C CA . GLY A 1 259 ? 0.075 -27.234 8.859 1 95.44 259 GLY A CA 1
ATOM 1943 C C . GLY A 1 259 ? -0.156 -28.734 8.844 1 95.44 259 GLY A C 1
ATOM 1944 O O . GLY A 1 259 ? -1.047 -29.219 8.148 1 95.44 259 GLY A O 1
ATOM 1945 N N . ALA A 1 260 ? 0.666 -29.406 9.656 1 92.5 260 ALA A N 1
ATOM 1946 C CA . ALA A 1 260 ? 0.484 -30.844 9.805 1 92.5 260 ALA A CA 1
ATOM 1947 C C . ALA A 1 260 ? -0.898 -31.172 10.367 1 92.5 260 ALA A C 1
ATOM 1949 O O . ALA A 1 260 ? -1.465 -32.219 10.07 1 92.5 260 ALA A O 1
ATOM 1950 N N . ASP A 1 261 ? -1.441 -30.234 11.086 1 93.19 261 ASP A N 1
ATOM 1951 C CA . ASP A 1 261 ? -2.758 -30.406 11.688 1 93.19 261 ASP A CA 1
ATOM 1952 C C . ASP A 1 261 ? -3.865 -29.984 10.727 1 93.19 261 ASP A C 1
ATOM 1954 O O . ASP A 1 261 ? -5.047 -30.047 11.07 1 93.19 261 ASP A O 1
ATOM 1958 N N . GLY A 1 262 ? -3.514 -29.484 9.586 1 94.44 262 GLY A N 1
ATOM 1959 C CA . GLY A 1 262 ? -4.492 -29.109 8.578 1 94.44 262 GLY A CA 1
ATOM 1960 C C . GLY A 1 262 ? -4.812 -27.625 8.586 1 94.44 262 GLY A C 1
ATOM 1961 O O . GLY A 1 262 ? -5.523 -27.141 7.703 1 94.44 262 GLY A O 1
ATOM 1962 N N . ALA A 1 263 ? -4.25 -26.953 9.508 1 96.56 263 ALA A N 1
ATOM 1963 C CA . ALA A 1 263 ? -4.504 -25.516 9.57 1 96.56 263 ALA A CA 1
ATOM 1964 C C . ALA A 1 263 ? -3.941 -24.797 8.344 1 96.56 263 ALA A C 1
ATOM 1966 O O . ALA A 1 263 ? -2.832 -25.094 7.902 1 96.56 263 ALA A O 1
ATOM 1967 N N . LEU A 1 264 ? -4.707 -23.875 7.746 1 98.06 264 LEU A N 1
ATOM 1968 C CA . LEU A 1 264 ? -4.281 -23.094 6.586 1 98.06 264 LEU A CA 1
ATOM 1969 C C . LEU A 1 264 ? -3.729 -21.75 7.016 1 98.06 264 LEU A C 1
ATOM 1971 O O . LEU A 1 264 ? -4.273 -21.109 7.918 1 98.06 264 LEU A O 1
ATOM 1975 N N . TYR A 1 265 ? -2.611 -21.328 6.398 1 98.62 265 TYR A N 1
ATOM 1976 C CA . TYR A 1 265 ? -2.012 -20.016 6.613 1 98.62 265 TYR A CA 1
ATOM 1977 C C . TYR A 1 265 ? -1.854 -19.266 5.297 1 98.62 265 TYR A C 1
ATOM 1979 O O . TYR A 1 265 ? -1.371 -19.828 4.309 1 98.62 265 TYR A O 1
ATOM 1987 N N . VAL A 1 266 ? -2.311 -18.047 5.25 1 98.69 266 VAL A N 1
ATOM 1988 C CA . VAL A 1 266 ? -2.066 -17.156 4.109 1 98.69 266 VAL A CA 1
ATOM 1989 C C . VAL A 1 266 ? -0.614 -16.688 4.121 1 98.69 266 VAL A C 1
ATOM 1991 O O . VAL A 1 266 ? -0.158 -16.078 5.09 1 98.69 266 VAL A O 1
ATOM 1994 N N . LEU A 1 267 ? 0.097 -16.969 3.096 1 97.56 267 LEU A N 1
ATOM 1995 C CA . LEU A 1 267 ? 1.538 -16.734 3.086 1 97.56 267 LEU A CA 1
ATOM 1996 C C . LEU A 1 267 ? 1.879 -15.438 2.359 1 97.56 267 LEU A C 1
ATOM 1998 O O . LEU A 1 267 ? 2.562 -14.57 2.91 1 97.56 267 LEU A O 1
ATOM 2002 N N . GLU A 1 268 ? 1.433 -15.281 1.114 1 96.62 268 GLU A N 1
ATOM 2003 C CA . GLU A 1 268 ? 1.729 -14.102 0.3 1 96.62 268 GLU A CA 1
ATOM 2004 C C . GLU A 1 268 ? 0.746 -13.969 -0.859 1 96.62 268 GLU A C 1
ATOM 2006 O O . GLU A 1 268 ? 0.087 -14.945 -1.234 1 96.62 268 GLU A O 1
ATOM 2011 N N . ALA A 1 269 ? 0.616 -12.781 -1.361 1 97.5 269 ALA A N 1
ATOM 2012 C CA . ALA A 1 269 ? -0.198 -12.5 -2.539 1 97.5 269 ALA A CA 1
ATOM 2013 C C . ALA A 1 269 ? 0.678 -12.172 -3.746 1 97.5 269 ALA A C 1
ATOM 2015 O O . ALA A 1 269 ? 1.69 -11.484 -3.617 1 97.5 269 ALA A O 1
ATOM 2016 N N . ASN A 1 270 ? 0.364 -12.703 -4.844 1 96 270 ASN A N 1
ATOM 2017 C CA . ASN A 1 270 ? 0.988 -12.391 -6.125 1 96 270 ASN A CA 1
ATOM 2018 C C . ASN A 1 270 ? 0.007 -11.711 -7.074 1 96 270 ASN A C 1
ATOM 2020 O O . ASN A 1 270 ? -0.964 -12.328 -7.52 1 96 270 ASN A O 1
ATOM 2024 N N . THR A 1 271 ? 0.268 -10.5 -7.398 1 96.5 271 THR A N 1
ATOM 2025 C CA . THR A 1 271 ? -0.698 -9.672 -8.109 1 96.5 271 THR A CA 1
ATOM 2026 C C . THR A 1 271 ? -0.539 -9.836 -9.617 1 96.5 271 THR A C 1
ATOM 2028 O O . THR A 1 271 ? -1.402 -9.406 -10.391 1 96.5 271 THR A O 1
ATOM 2031 N N . LEU A 1 272 ? 0.563 -10.414 -10.062 1 94.56 272 LEU A N 1
ATOM 2032 C CA . LEU A 1 272 ? 0.788 -10.664 -11.484 1 94.56 272 LEU A CA 1
ATOM 2033 C C . LEU A 1 272 ? 1.431 -12.031 -11.703 1 94.56 272 LEU A C 1
ATOM 2035 O O . LEU A 1 272 ? 2.59 -12.117 -12.117 1 94.56 272 LEU A O 1
ATOM 2039 N N . PRO A 1 273 ? 0.647 -13.062 -11.484 1 93.25 273 PRO A N 1
ATOM 2040 C CA . PRO A 1 273 ? 1.216 -14.406 -11.602 1 93.25 273 PRO A CA 1
ATOM 2041 C C . PRO A 1 273 ? 1.636 -14.758 -13.023 1 93.25 273 PRO A C 1
ATOM 2043 O O . PRO A 1 273 ? 1.156 -14.141 -13.984 1 93.25 273 PRO A O 1
ATOM 2046 N N . GLY A 1 274 ? 2.502 -15.688 -13.133 1 90.69 274 GLY A N 1
ATOM 2047 C CA . GLY A 1 274 ? 2.939 -16.172 -14.438 1 90.69 274 GLY A CA 1
ATOM 2048 C C . GLY A 1 274 ? 1.793 -16.641 -15.312 1 90.69 274 GLY A C 1
ATOM 2049 O O . GLY A 1 274 ? 0.796 -17.172 -14.812 1 90.69 274 GLY A O 1
ATOM 2050 N N . MET A 1 275 ? 1.988 -16.484 -16.641 1 93.19 275 MET A N 1
ATOM 2051 C CA . MET A 1 275 ? 0.938 -16.766 -17.609 1 93.19 275 MET A CA 1
ATOM 2052 C C . MET A 1 275 ? 1.494 -17.562 -18.781 1 93.19 275 MET A C 1
ATOM 2054 O O . MET A 1 275 ? 1.335 -17.172 -19.938 1 93.19 275 MET A O 1
ATOM 2058 N N . THR A 1 276 ? 2.078 -18.594 -18.406 1 85.06 276 THR A N 1
ATOM 2059 C CA . THR A 1 276 ? 2.393 -19.609 -19.406 1 85.06 276 THR A CA 1
ATOM 2060 C C . THR A 1 276 ? 1.469 -20.812 -19.266 1 85.06 276 THR A C 1
ATOM 2062 O O . THR A 1 276 ? 0.689 -20.891 -18.328 1 85.06 276 THR A O 1
ATOM 2065 N N . SER A 1 277 ? 1.577 -21.672 -20.234 1 74 277 SER A N 1
ATOM 2066 C CA . SER A 1 277 ? 0.706 -22.844 -20.172 1 74 277 SER A CA 1
ATOM 2067 C C . SER A 1 277 ? 1.021 -23.719 -18.969 1 74 277 SER A C 1
ATOM 2069 O O . SER A 1 277 ? 0.177 -24.5 -18.516 1 74 277 SER A O 1
ATOM 2071 N N . HIS A 1 278 ? 2.178 -23.562 -18.344 1 80.12 278 HIS A N 1
ATOM 2072 C CA . HIS A 1 278 ? 2.566 -24.375 -17.203 1 80.12 278 HIS A CA 1
ATOM 2073 C C . HIS A 1 278 ? 2.443 -23.594 -15.898 1 80.12 278 HIS A C 1
ATOM 2075 O O . HIS A 1 278 ? 2.727 -24.125 -14.82 1 80.12 278 HIS A O 1
ATOM 2081 N N . SER A 1 279 ? 1.905 -22.391 -16.078 1 91.75 279 SER A N 1
ATOM 2082 C CA . SER A 1 279 ? 1.77 -21.562 -14.883 1 91.75 279 SER A CA 1
ATOM 2083 C C . SER A 1 279 ? 0.567 -21.984 -14.047 1 91.75 279 SER A C 1
ATOM 2085 O O . SER A 1 279 ? -0.3 -22.719 -14.523 1 91.75 279 SER A O 1
ATOM 2087 N N . LEU A 1 280 ? 0.54 -21.531 -12.883 1 95.44 280 LEU A N 1
ATOM 2088 C CA . LEU A 1 280 ? -0.399 -22.031 -11.875 1 95.44 280 LEU A CA 1
ATOM 2089 C C . LEU A 1 280 ? -1.81 -21.516 -12.156 1 95.44 280 LEU A C 1
ATOM 2091 O O . LEU A 1 280 ? -2.779 -22.266 -12.039 1 95.44 280 LEU A O 1
ATOM 2095 N N . ILE A 1 281 ? -1.988 -20.297 -12.602 1 96.88 281 ILE A N 1
ATOM 2096 C CA . ILE A 1 281 ? -3.307 -19.719 -12.852 1 96.88 281 ILE A CA 1
ATOM 2097 C C . ILE A 1 281 ? -3.936 -20.391 -14.07 1 96.88 281 ILE A C 1
ATOM 2099 O O . ILE A 1 281 ? -5.074 -20.859 -14.016 1 96.88 281 ILE A O 1
ATOM 2103 N N . PRO A 1 282 ? -3.172 -20.516 -15.203 1 97 282 PRO A N 1
ATOM 2104 C CA . PRO A 1 282 ? -3.738 -21.234 -16.344 1 97 282 PRO A CA 1
ATOM 2105 C C . PRO A 1 282 ? -4.109 -22.672 -16 1 97 282 PRO A C 1
ATOM 2107 O O . PRO A 1 282 ? -5.16 -23.156 -16.438 1 97 282 PRO A O 1
ATOM 2110 N N . LYS A 1 283 ? -3.268 -23.375 -15.234 1 96.19 283 LYS A N 1
ATOM 2111 C CA . LYS A 1 283 ? -3.549 -24.75 -14.828 1 96.19 283 LYS A CA 1
ATOM 2112 C C . LYS A 1 283 ? -4.859 -24.828 -14.055 1 96.19 283 LYS A C 1
ATOM 2114 O O . LYS A 1 283 ? -5.691 -25.703 -14.32 1 96.19 283 LYS A O 1
ATOM 2119 N N . ALA A 1 284 ? -5.039 -23.938 -13.109 1 97.75 284 ALA A N 1
ATOM 2120 C CA . ALA A 1 284 ? -6.246 -23.938 -12.289 1 97.75 284 ALA A CA 1
ATOM 2121 C C . ALA A 1 284 ? -7.473 -23.562 -13.125 1 97.75 284 ALA A C 1
ATOM 2123 O O . ALA A 1 284 ? -8.539 -24.172 -12.961 1 97.75 284 ALA A O 1
ATOM 2124 N N . ALA A 1 285 ? -7.34 -22.578 -14 1 97.12 285 ALA A N 1
ATOM 2125 C CA . ALA A 1 285 ? -8.438 -22.156 -14.867 1 97.12 285 ALA A CA 1
ATOM 2126 C C . ALA A 1 285 ? -8.898 -23.312 -15.766 1 97.12 285 ALA A C 1
ATOM 2128 O O . ALA A 1 285 ? -10.102 -23.484 -15.977 1 97.12 285 ALA A O 1
ATOM 2129 N N . ALA A 1 286 ? -7.945 -24.094 -16.266 1 96.25 286 ALA A N 1
ATOM 2130 C CA . ALA A 1 286 ? -8.258 -25.219 -17.141 1 96.25 286 ALA A CA 1
ATOM 2131 C C . ALA A 1 286 ? -9.148 -26.234 -16.422 1 96.25 286 ALA A C 1
ATOM 2133 O O . ALA A 1 286 ? -10.008 -26.859 -17.047 1 96.25 286 ALA A O 1
ATOM 2134 N N . GLN A 1 287 ? -8.984 -26.375 -15.148 1 95.81 287 GLN A N 1
ATOM 2135 C CA . GLN A 1 287 ? -9.805 -27.281 -14.359 1 95.81 287 GLN A CA 1
ATOM 2136 C C . GLN A 1 287 ? -11.266 -26.844 -14.352 1 95.81 287 GLN A C 1
ATOM 2138 O O . GLN A 1 287 ? -12.164 -27.656 -14.133 1 95.81 287 GLN A O 1
ATOM 2143 N N . CYS A 1 288 ? -11.484 -25.578 -14.57 1 95.81 288 CYS A N 1
ATOM 2144 C CA . CYS A 1 288 ? -12.828 -25.031 -14.602 1 95.81 288 CYS A CA 1
ATOM 2145 C C . CYS A 1 288 ? -13.336 -24.891 -16.031 1 95.81 288 CYS A C 1
ATOM 2147 O O . CYS A 1 288 ? -14.359 -24.266 -16.281 1 95.81 288 CYS A O 1
ATOM 2149 N N . GLY A 1 289 ? -12.547 -25.375 -16.984 1 96.69 289 GLY A N 1
ATOM 2150 C CA . GLY A 1 289 ? -12.969 -25.344 -18.375 1 96.69 289 GLY A CA 1
ATOM 2151 C C . GLY A 1 289 ? -12.617 -24.047 -19.078 1 96.69 289 GLY A C 1
ATOM 2152 O O . GLY A 1 289 ? -13.117 -23.766 -20.172 1 96.69 289 GLY A O 1
ATOM 2153 N N . ILE A 1 290 ? -11.812 -23.25 -18.5 1 96.81 290 ILE A N 1
ATOM 2154 C CA . ILE A 1 290 ? -11.383 -22.016 -19.125 1 96.81 290 ILE A CA 1
ATOM 2155 C C . ILE A 1 290 ? -10.039 -22.219 -19.828 1 96.81 290 ILE A C 1
ATOM 2157 O O . ILE A 1 290 ? -9.008 -22.391 -19.172 1 96.81 290 ILE A O 1
ATOM 2161 N N . GLY A 1 291 ? -10.086 -22.219 -21.109 1 96.38 291 GLY A N 1
ATOM 2162 C CA . GLY A 1 291 ? -8.852 -22.344 -21.875 1 96.38 291 GLY A CA 1
ATOM 2163 C C . GLY A 1 291 ? -7.949 -21.125 -21.75 1 96.38 291 GLY A C 1
ATOM 2164 O O . GLY A 1 291 ? -8.398 -20.047 -21.328 1 96.38 291 GLY A O 1
ATOM 2165 N N . PHE A 1 292 ? -6.75 -21.281 -22.188 1 96.88 292 PHE A N 1
ATOM 2166 C CA . PHE A 1 292 ? -5.742 -20.25 -21.984 1 96.88 292 PHE A CA 1
ATOM 2167 C C . PHE A 1 292 ? -6.141 -18.953 -22.688 1 96.88 292 PHE A C 1
ATOM 2169 O O . PHE A 1 292 ? -6.07 -17.875 -22.094 1 96.88 292 PHE A O 1
ATOM 2176 N N . ALA A 1 293 ? -6.527 -19.047 -23.922 1 97.25 293 ALA A N 1
ATOM 2177 C CA . ALA A 1 293 ? -6.891 -17.859 -24.688 1 97.25 293 ALA A CA 1
ATOM 2178 C C . ALA A 1 293 ? -8.102 -17.156 -24.062 1 97.25 293 ALA A C 1
ATOM 2180 O O . ALA A 1 293 ? -8.133 -15.93 -23.969 1 97.25 293 ALA A O 1
ATOM 2181 N N . ASP A 1 294 ? -9.031 -17.922 -23.672 1 97.38 294 ASP A N 1
ATOM 2182 C CA . ASP A 1 294 ? -10.203 -17.359 -23.016 1 97.38 294 ASP A CA 1
ATOM 2183 C C . ASP A 1 294 ? -9.828 -16.688 -21.688 1 97.38 294 ASP A C 1
ATOM 2185 O O . ASP A 1 294 ? -10.398 -15.664 -21.328 1 97.38 294 ASP A O 1
ATOM 2189 N N . LEU A 1 295 ? -8.945 -17.328 -20.969 1 97.19 295 LEU A N 1
ATOM 2190 C CA . LEU A 1 295 ? -8.438 -16.766 -19.719 1 97.19 295 LEU A CA 1
ATOM 2191 C C . LEU A 1 295 ? -7.809 -15.391 -19.969 1 97.19 295 LEU A C 1
ATOM 2193 O O . LEU A 1 295 ? -8.086 -14.438 -19.25 1 97.19 295 LEU A O 1
ATOM 2197 N N . CYS A 1 296 ? -6.996 -15.273 -20.984 1 97.25 296 CYS A N 1
ATOM 2198 C CA . CYS A 1 296 ? -6.344 -14.008 -21.312 1 97.25 296 CYS A CA 1
ATOM 2199 C C . CYS A 1 296 ? -7.371 -12.93 -21.641 1 97.25 296 CYS A C 1
ATOM 2201 O O . CYS A 1 296 ? -7.223 -11.781 -21.234 1 97.25 296 CYS A O 1
ATOM 2203 N N . VAL A 1 297 ? -8.391 -13.312 -22.344 1 97.62 297 VAL A N 1
ATOM 2204 C CA . VAL A 1 297 ? -9.438 -12.359 -22.688 1 97.62 297 VAL A CA 1
ATOM 2205 C C . VAL A 1 297 ? -10.188 -11.922 -21.438 1 97.62 297 VAL A C 1
ATOM 2207 O O . VAL A 1 297 ? -10.508 -10.742 -21.281 1 97.62 297 VAL A O 1
ATOM 2210 N N . LYS A 1 298 ? -10.453 -12.898 -20.562 1 96.75 298 LYS A N 1
ATOM 2211 C CA . LYS A 1 298 ? -11.117 -12.57 -19.312 1 96.75 298 LYS A CA 1
ATOM 2212 C C . LYS A 1 298 ? -10.289 -11.578 -18.5 1 96.75 298 LYS A C 1
ATOM 2214 O O . LYS A 1 298 ? -10.836 -10.648 -17.906 1 96.75 298 LYS A O 1
ATOM 2219 N N . ILE A 1 299 ? -9.023 -11.789 -18.422 1 97.19 299 ILE A N 1
ATOM 2220 C CA . ILE A 1 299 ? -8.125 -10.883 -17.703 1 97.19 299 ILE A CA 1
ATOM 2221 C C . ILE A 1 299 ? -8.141 -9.508 -18.375 1 97.19 299 ILE A C 1
ATOM 2223 O O . ILE A 1 299 ? -8.195 -8.484 -17.688 1 97.19 299 ILE A O 1
ATOM 2227 N N . LEU A 1 300 ? -8.102 -9.484 -19.703 1 97.25 300 LEU A N 1
ATOM 2228 C CA . LEU A 1 300 ? -8.141 -8.234 -20.453 1 97.25 300 LEU A CA 1
ATOM 2229 C C . LEU A 1 300 ? -9.398 -7.445 -20.141 1 97.25 300 LEU A C 1
ATOM 2231 O O . LEU A 1 300 ? -9.375 -6.215 -20.078 1 97.25 300 LEU A O 1
ATOM 2235 N N . GLN A 1 301 ? -10.461 -8.102 -19.859 1 95.75 301 GLN A N 1
ATOM 2236 C CA . GLN A 1 301 ? -11.75 -7.477 -19.562 1 95.75 301 GLN A CA 1
ATOM 2237 C C . GLN A 1 301 ? -11.719 -6.758 -18.219 1 95.75 301 GLN A C 1
ATOM 2239 O O . GLN A 1 301 ? -12.578 -5.918 -17.938 1 95.75 301 GLN A O 1
ATOM 2244 N N . THR A 1 302 ? -10.727 -7.07 -17.375 1 93.75 302 THR A N 1
ATOM 2245 C CA . THR A 1 302 ? -10.641 -6.445 -16.062 1 93.75 302 THR A CA 1
ATOM 2246 C C . THR A 1 302 ? -9.859 -5.137 -16.141 1 93.75 302 THR A C 1
ATOM 2248 O O . THR A 1 302 ? -9.758 -4.406 -15.156 1 93.75 302 THR A O 1
ATOM 2251 N N . ALA A 1 303 ? -9.336 -4.781 -17.297 1 93.06 303 ALA A N 1
ATOM 2252 C CA . ALA A 1 303 ? -8.461 -3.615 -17.422 1 93.06 303 ALA A CA 1
ATOM 2253 C C . ALA A 1 303 ? -9.203 -2.336 -17.047 1 93.06 303 ALA A C 1
ATOM 2255 O O . ALA A 1 303 ? -10.375 -2.164 -17.391 1 93.06 303 ALA A O 1
ATOM 2256 N N . TYR A 1 304 ? -8.578 -1.54 -16.281 1 81.69 304 TYR A N 1
ATOM 2257 C CA . TYR A 1 304 ? -9.141 -0.261 -15.859 1 81.69 304 TYR A CA 1
ATOM 2258 C C . TYR A 1 304 ? -8.047 0.783 -15.688 1 81.69 304 TYR A C 1
ATOM 2260 O O . TYR A 1 304 ? -6.859 0.48 -15.844 1 81.69 304 TYR A O 1
ATOM 2268 N N . VAL A 1 305 ? -8.438 1.961 -15.766 1 72.19 305 VAL A N 1
ATOM 2269 C CA . VAL A 1 305 ? -7.582 3.043 -15.297 1 72.19 305 VAL A CA 1
ATOM 2270 C C . VAL A 1 305 ? -8.102 3.566 -13.961 1 72.19 305 VAL A C 1
ATOM 2272 O O . VAL A 1 305 ? -9.312 3.668 -13.75 1 72.19 305 VAL A O 1
ATOM 2275 N N . SER A 1 306 ? -7.223 3.557 -12.906 1 63.44 306 SER A N 1
ATOM 2276 C CA . SER A 1 306 ? -7.691 4.062 -11.617 1 63.44 306 SER A CA 1
ATOM 2277 C C . SER A 1 306 ? -8.039 5.547 -11.703 1 63.44 306 SER A C 1
ATOM 2279 O O . SER A 1 306 ? -8.391 6.164 -10.695 1 63.44 306 SER A O 1
ATOM 2281 N N . ASN A 1 307 ? -8.508 6.312 -12.781 1 50.97 307 ASN A N 1
ATOM 2282 C CA . ASN A 1 307 ? -8.641 7.762 -12.711 1 50.97 307 ASN A CA 1
ATOM 2283 C C . ASN A 1 307 ? -9.562 8.188 -11.57 1 50.97 307 ASN A C 1
ATOM 2285 O O . ASN A 1 307 ? -10.508 7.469 -11.227 1 50.97 307 ASN A O 1
ATOM 2289 N N . MET B 1 1 ? 28.516 22.812 -0.383 1 50.66 1 MET B N 1
ATOM 2290 C CA . MET B 1 1 ? 27.078 22.828 -0.549 1 50.66 1 MET B CA 1
ATOM 2291 C C . MET B 1 1 ? 26.594 21.625 -1.348 1 50.66 1 MET B C 1
ATOM 2293 O O . MET B 1 1 ? 27.203 21.266 -2.359 1 50.66 1 MET B O 1
ATOM 2297 N N . GLN B 1 2 ? 25.781 20.797 -0.683 1 69.38 2 GLN B N 1
ATOM 2298 C CA . GLN B 1 2 ? 25.359 19.594 -1.4 1 69.38 2 GLN B CA 1
ATOM 2299 C C . GLN B 1 2 ? 24.828 19.938 -2.787 1 69.38 2 GLN B C 1
ATOM 2301 O O . GLN B 1 2 ? 24.047 20.875 -2.938 1 69.38 2 GLN B O 1
ATOM 2306 N N . ASN B 1 3 ? 25.438 19.578 -3.74 1 88.12 3 ASN B N 1
ATOM 2307 C CA . ASN B 1 3 ? 24.984 19.781 -5.113 1 88.12 3 ASN B CA 1
ATOM 2308 C C . ASN B 1 3 ? 23.828 18.859 -5.473 1 88.12 3 ASN B C 1
ATOM 2310 O O . ASN B 1 3 ? 24 17.641 -5.547 1 88.12 3 ASN B O 1
ATOM 2314 N N . PHE B 1 4 ? 22.625 19.453 -5.551 1 94.25 4 PHE B N 1
ATOM 2315 C CA . PHE B 1 4 ? 21.422 18.703 -5.84 1 94.25 4 PHE B CA 1
ATOM 2316 C C . PHE B 1 4 ? 21.188 18.594 -7.344 1 94.25 4 PHE B C 1
ATOM 2318 O O . PHE B 1 4 ? 20.312 17.844 -7.793 1 94.25 4 PHE B O 1
ATOM 2325 N N . GLY B 1 5 ? 22.047 19.328 -8.133 1 95.81 5 GLY B N 1
ATOM 2326 C CA . GLY B 1 5 ? 21.766 19.438 -9.555 1 95.81 5 GLY B CA 1
ATOM 2327 C C . GLY B 1 5 ? 20.531 20.266 -9.859 1 95.81 5 GLY B C 1
ATOM 2328 O O . GLY B 1 5 ? 20.281 21.281 -9.195 1 95.81 5 GLY B O 1
ATOM 2329 N N . LYS B 1 6 ? 19.953 20.031 -10.977 1 97.62 6 LYS B N 1
ATOM 2330 C CA . LYS B 1 6 ? 18.75 20.734 -11.398 1 97.62 6 LYS B CA 1
ATOM 2331 C C . LYS B 1 6 ? 17.5 20.125 -10.75 1 97.62 6 LYS B C 1
ATOM 2333 O O . LYS B 1 6 ? 17.219 18.938 -10.914 1 97.62 6 LYS B O 1
ATOM 2338 N N . VAL B 1 7 ? 16.688 20.922 -9.984 1 98.56 7 VAL B N 1
ATOM 2339 C CA . VAL B 1 7 ? 15.555 20.422 -9.195 1 98.56 7 VAL B CA 1
ATOM 2340 C C . VAL B 1 7 ? 14.25 20.891 -9.836 1 98.56 7 VAL B C 1
ATOM 2342 O O . VAL B 1 7 ? 14.078 22.078 -10.133 1 98.56 7 VAL B O 1
ATOM 2345 N N . ALA B 1 8 ? 13.352 19.969 -10.109 1 98.75 8 ALA B N 1
ATOM 2346 C CA . ALA B 1 8 ? 11.992 20.297 -10.531 1 98.75 8 ALA B CA 1
ATOM 2347 C C . ALA B 1 8 ? 11.047 20.359 -9.336 1 98.75 8 ALA B C 1
ATOM 2349 O O . ALA B 1 8 ? 10.867 19.359 -8.633 1 98.75 8 ALA B O 1
ATOM 2350 N N . VAL B 1 9 ? 10.484 21.484 -9.102 1 98.75 9 VAL B N 1
ATOM 2351 C CA . VAL B 1 9 ? 9.414 21.562 -8.109 1 98.75 9 VAL B CA 1
ATOM 2352 C C . VAL B 1 9 ? 8.078 21.203 -8.75 1 98.75 9 VAL B C 1
ATOM 2354 O O . VAL B 1 9 ? 7.48 22.016 -9.461 1 98.75 9 VAL B O 1
ATOM 2357 N N . LEU B 1 10 ? 7.637 19.969 -8.492 1 98.69 10 LEU B N 1
ATOM 2358 C CA . LEU B 1 10 ? 6.367 19.5 -9.047 1 98.69 10 LEU B CA 1
ATOM 2359 C C . LEU B 1 10 ? 5.191 20.109 -8.289 1 98.69 10 LEU B C 1
ATOM 2361 O O . LEU B 1 10 ? 4.996 19.828 -7.105 1 98.69 10 LEU B O 1
ATOM 2365 N N . ALA B 1 11 ? 4.387 20.891 -8.922 1 98.19 11 ALA B N 1
ATOM 2366 C CA . ALA B 1 11 ? 3.24 21.562 -8.312 1 98.19 11 ALA B CA 1
ATOM 2367 C C . ALA B 1 11 ? 2.074 21.656 -9.289 1 98.19 11 ALA B C 1
ATOM 2369 O O . ALA B 1 11 ? 2.225 21.344 -10.477 1 98.19 11 ALA B O 1
ATOM 2370 N N . GLY B 1 12 ? 0.855 21.984 -8.789 1 97.5 12 GLY B N 1
ATOM 2371 C CA . GLY B 1 12 ? -0.356 22.016 -9.586 1 97.5 12 GLY B CA 1
ATOM 2372 C C . GLY B 1 12 ? -1.039 20.672 -9.688 1 97.5 12 GLY B C 1
ATOM 2373 O O . GLY B 1 12 ? -1.599 20.172 -8.711 1 97.5 12 GLY B O 1
ATOM 2374 N N . GLY B 1 13 ? -0.83 20.078 -10.852 1 95.56 13 GLY B N 1
ATOM 2375 C CA . GLY B 1 13 ? -1.377 18.75 -11.039 1 95.56 13 GLY B CA 1
ATOM 2376 C C . GLY B 1 13 ? -2.871 18.75 -11.312 1 95.56 13 GLY B C 1
ATOM 2377 O O . GLY B 1 13 ? -3.408 19.703 -11.859 1 95.56 13 GLY B O 1
ATOM 2378 N N . PHE B 1 14 ? -3.58 17.625 -11.016 1 91.75 14 PHE B N 1
ATOM 2379 C CA . PHE B 1 14 ? -4.902 17.312 -11.555 1 91.75 14 PHE B CA 1
ATOM 2380 C C . PHE B 1 14 ? -5.945 17.281 -10.445 1 91.75 14 PHE B C 1
ATOM 2382 O O . PHE B 1 14 ? -7.141 17.141 -10.711 1 91.75 14 PHE B O 1
ATOM 2389 N N . SER B 1 15 ? -5.539 17.438 -9.234 1 90.81 15 SER B N 1
ATOM 2390 C CA . SER B 1 15 ? -6.449 17.219 -8.117 1 90.81 15 SER B CA 1
ATOM 2391 C C . SER B 1 15 ? -7.242 18.469 -7.777 1 90.81 15 SER B C 1
ATOM 2393 O O . SER B 1 15 ? -6.953 19.547 -8.297 1 90.81 15 SER B O 1
ATOM 2395 N N . ALA B 1 16 ? -8.281 18.328 -6.906 1 86.19 16 ALA B N 1
ATOM 2396 C CA . ALA B 1 16 ? -9.062 19.453 -6.406 1 86.19 16 ALA B CA 1
ATOM 2397 C C . ALA B 1 16 ? -8.195 20.375 -5.559 1 86.19 16 ALA B C 1
ATOM 2399 O O . ALA B 1 16 ? -8.586 21.516 -5.289 1 86.19 16 ALA B O 1
ATOM 2400 N N . GLU B 1 17 ? -7.012 19.969 -5.203 1 89.31 17 GLU B N 1
ATOM 2401 C CA . GLU B 1 17 ? -6.109 20.75 -4.359 1 89.31 17 GLU B CA 1
ATOM 2402 C C . GLU B 1 17 ? -5.039 21.453 -5.191 1 89.31 17 GLU B C 1
ATOM 2404 O O . GLU B 1 17 ? -3.994 21.844 -4.668 1 89.31 17 GLU B O 1
ATOM 2409 N N . ARG B 1 18 ? -5.281 21.609 -6.445 1 93.88 18 ARG B N 1
ATOM 2410 C CA . ARG B 1 18 ? -4.336 22.188 -7.391 1 93.88 18 ARG B CA 1
ATOM 2411 C C . ARG B 1 18 ? -3.859 23.562 -6.918 1 93.88 18 ARG B C 1
ATOM 2413 O O . ARG B 1 18 ? -2.662 23.859 -6.949 1 93.88 18 ARG B O 1
ATOM 2420 N N . GLU B 1 19 ? -4.77 24.422 -6.461 1 91.56 19 GLU B N 1
ATOM 2421 C CA . GLU B 1 19 ? -4.414 25.781 -6.098 1 91.56 19 GLU B CA 1
ATOM 2422 C C . GLU B 1 19 ? -3.512 25.812 -4.867 1 91.56 19 GLU B C 1
ATOM 2424 O O . GLU B 1 19 ? -2.574 26.609 -4.793 1 91.56 19 GLU B O 1
ATOM 2429 N N . VAL B 1 20 ? -3.799 24.938 -3.92 1 89 20 VAL B N 1
ATOM 2430 C CA . VAL B 1 20 ? -2.951 24.828 -2.738 1 89 20 VAL B CA 1
ATOM 2431 C C . VAL B 1 20 ? -1.571 24.312 -3.141 1 89 20 VAL B C 1
ATOM 2433 O O . VAL B 1 20 ? -0.554 24.766 -2.615 1 89 20 VAL B O 1
ATOM 2436 N N . SER B 1 21 ? -1.538 23.359 -4.023 1 94.75 21 SER B N 1
ATOM 2437 C CA . SER B 1 21 ? -0.287 22.812 -4.539 1 94.75 21 SER B CA 1
ATOM 2438 C C . SER B 1 21 ? 0.551 23.891 -5.215 1 94.75 21 SER B C 1
ATOM 2440 O O . SER B 1 21 ? 1.759 23.984 -4.984 1 94.75 21 SER B O 1
ATOM 2442 N N . LEU B 1 22 ? -0.102 24.734 -6.023 1 96.31 22 LEU B N 1
ATOM 2443 C CA . LEU B 1 22 ? 0.612 25.812 -6.707 1 96.31 22 LEU B CA 1
ATOM 2444 C C . LEU B 1 22 ? 1.197 26.797 -5.703 1 96.31 22 LEU B C 1
ATOM 2446 O O . LEU B 1 22 ? 2.332 27.25 -5.863 1 96.31 22 LEU B O 1
ATOM 2450 N N . ALA B 1 23 ? 0.431 27.125 -4.684 1 93.81 23 ALA B N 1
ATOM 2451 C CA . ALA B 1 23 ? 0.92 28.016 -3.639 1 93.81 23 ALA B CA 1
ATOM 2452 C C . ALA B 1 23 ? 2.121 27.422 -2.916 1 93.81 23 ALA B C 1
ATOM 2454 O O . ALA B 1 23 ? 3.129 28.094 -2.703 1 93.81 23 ALA B O 1
ATOM 2455 N N . SER B 1 24 ? 1.998 26.141 -2.553 1 95.81 24 SER B N 1
ATOM 2456 C CA . SER B 1 24 ? 3.107 25.438 -1.922 1 95.81 24 SER B CA 1
ATOM 2457 C C . SER B 1 24 ? 4.328 25.391 -2.834 1 95.81 24 SER B C 1
ATOM 2459 O O . SER B 1 24 ? 5.453 25.625 -2.383 1 95.81 24 SER B O 1
ATOM 2461 N N . GLY B 1 25 ? 4.086 25.109 -4.094 1 97.75 25 GLY B N 1
ATOM 2462 C CA . GLY B 1 25 ? 5.168 25.047 -5.066 1 97.75 25 GLY B CA 1
ATOM 2463 C C . GLY B 1 25 ? 5.93 26.344 -5.191 1 97.75 25 GLY B C 1
ATOM 2464 O O . GLY B 1 25 ? 7.16 26.359 -5.254 1 97.75 25 GLY B O 1
ATOM 2465 N N . ALA B 1 26 ? 5.203 27.438 -5.258 1 97.44 26 ALA B N 1
ATOM 2466 C CA . ALA B 1 26 ? 5.832 28.766 -5.344 1 97.44 26 ALA B CA 1
ATOM 2467 C C . ALA B 1 26 ? 6.691 29.031 -4.113 1 97.44 26 ALA B C 1
ATOM 2469 O O . ALA B 1 26 ? 7.805 29.562 -4.234 1 97.44 26 ALA B O 1
ATOM 2470 N N . ALA B 1 27 ? 6.148 28.734 -2.941 1 97.06 27 ALA B N 1
ATOM 2471 C CA . ALA B 1 27 ? 6.879 28.938 -1.695 1 97.06 27 ALA B CA 1
ATOM 2472 C C . ALA B 1 27 ? 8.156 28.094 -1.664 1 97.06 27 ALA B C 1
ATOM 2474 O O . ALA B 1 27 ? 9.227 28.594 -1.301 1 97.06 27 ALA B O 1
ATOM 2475 N N . VAL B 1 28 ? 8.102 26.844 -2.076 1 98.06 28 VAL B N 1
ATOM 2476 C CA . VAL B 1 28 ? 9.234 25.938 -2.09 1 98.06 28 VAL B CA 1
ATOM 2477 C C . VAL B 1 28 ? 10.273 26.422 -3.104 1 98.06 28 VAL B C 1
ATOM 2479 O O . VAL B 1 28 ? 11.469 26.422 -2.818 1 98.06 28 VAL B O 1
ATOM 2482 N N . LEU B 1 29 ? 9.766 26.812 -4.262 1 98.38 29 LEU B N 1
ATOM 2483 C CA . LEU B 1 29 ? 10.664 27.297 -5.305 1 98.38 29 LEU B CA 1
ATOM 2484 C C . LEU B 1 29 ? 11.484 28.484 -4.797 1 98.38 29 LEU B C 1
ATOM 2486 O O . LEU B 1 29 ? 12.711 28.484 -4.934 1 98.38 29 LEU B O 1
ATOM 2490 N N . ASP B 1 30 ? 10.805 29.453 -4.242 1 98.06 30 ASP B N 1
ATOM 2491 C CA . ASP B 1 30 ? 11.477 30.641 -3.717 1 98.06 30 ASP B CA 1
ATOM 2492 C C . ASP B 1 30 ? 12.492 30.266 -2.643 1 98.06 30 ASP B C 1
ATOM 2494 O O . ASP B 1 30 ? 13.602 30.797 -2.611 1 98.06 30 ASP B O 1
ATOM 2498 N N . ALA B 1 31 ? 12.094 29.391 -1.769 1 97.5 31 ALA B N 1
ATOM 2499 C CA . ALA B 1 31 ? 12.969 28.922 -0.687 1 97.5 31 ALA B CA 1
ATOM 2500 C C . ALA B 1 31 ? 14.227 28.266 -1.238 1 97.5 31 ALA B C 1
ATOM 2502 O O . ALA B 1 31 ? 15.344 28.594 -0.818 1 97.5 31 ALA B O 1
ATOM 2503 N N . LEU B 1 32 ? 14.094 27.328 -2.186 1 98.06 32 LEU B N 1
ATOM 2504 C CA . LEU B 1 32 ? 15.234 26.625 -2.758 1 98.06 32 LEU B CA 1
ATOM 2505 C C . LEU B 1 32 ? 16.156 27.594 -3.484 1 98.06 32 LEU B C 1
ATOM 2507 O O . LEU B 1 32 ? 17.375 27.531 -3.324 1 98.06 32 LEU B O 1
ATOM 2511 N N . LYS B 1 33 ? 15.57 28.516 -4.23 1 98.38 33 LYS B N 1
ATOM 2512 C CA . LYS B 1 33 ? 16.359 29.5 -4.945 1 98.38 33 LYS B CA 1
ATOM 2513 C C . LYS B 1 33 ? 17.125 30.391 -3.971 1 98.38 33 LYS B C 1
ATOM 2515 O O . LYS B 1 33 ? 18.281 30.766 -4.23 1 98.38 33 LYS B O 1
ATOM 2520 N N . SER B 1 34 ? 16.516 30.75 -2.904 1 98 34 SER B N 1
ATOM 2521 C CA . SER B 1 34 ? 17.156 31.578 -1.896 1 98 34 SER B CA 1
ATOM 2522 C C . SER B 1 34 ? 18.375 30.875 -1.308 1 98 34 SER B C 1
ATOM 2524 O O . SER B 1 34 ? 19.266 31.531 -0.746 1 98 34 SER B O 1
ATOM 2526 N N . LYS B 1 35 ? 18.438 29.578 -1.38 1 97.5 35 LYS B N 1
ATOM 2527 C CA . LYS B 1 35 ? 19.547 28.781 -0.878 1 97.5 35 LYS B CA 1
ATOM 2528 C C . LYS B 1 35 ? 20.531 28.453 -1.997 1 97.5 35 LYS B C 1
ATOM 2530 O O . LYS B 1 35 ? 21.422 27.609 -1.821 1 97.5 35 LYS B O 1
ATOM 2535 N N . GLY B 1 36 ? 20.297 29.016 -3.219 1 97.44 36 GLY B N 1
ATOM 2536 C CA . GLY B 1 36 ? 21.219 28.875 -4.332 1 97.44 36 GLY B CA 1
ATOM 2537 C C . GLY B 1 36 ? 21 27.609 -5.133 1 97.44 36 GLY B C 1
ATOM 2538 O O . GLY B 1 36 ? 21.859 27.203 -5.91 1 97.44 36 GLY B O 1
ATOM 2539 N N . ILE B 1 37 ? 19.906 26.953 -4.945 1 98 37 ILE B N 1
ATOM 2540 C CA . ILE B 1 37 ? 19.625 25.703 -5.637 1 98 37 ILE B CA 1
ATOM 2541 C C . ILE B 1 37 ? 18.984 26 -6.992 1 98 37 ILE B C 1
ATOM 2543 O O . ILE B 1 37 ? 18.109 26.875 -7.094 1 98 37 ILE B O 1
ATOM 2547 N N . ASP B 1 38 ? 19.438 25.328 -8.055 1 98.19 38 ASP B N 1
ATOM 2548 C CA . ASP B 1 38 ? 18.844 25.438 -9.391 1 98.19 38 ASP B CA 1
ATOM 2549 C C . ASP B 1 38 ? 17.5 24.719 -9.453 1 98.19 38 ASP B C 1
ATOM 2551 O O . ASP B 1 38 ? 17.438 23.531 -9.781 1 98.19 38 ASP B O 1
ATOM 2555 N N . ALA B 1 39 ? 16.453 25.484 -9.164 1 98.5 39 ALA B N 1
ATOM 2556 C CA . ALA B 1 39 ? 15.109 24.922 -9.094 1 98.5 39 ALA B CA 1
ATOM 2557 C C . ALA B 1 39 ? 14.18 25.594 -10.102 1 98.5 39 ALA B C 1
ATOM 2559 O O . ALA B 1 39 ? 14.289 26.797 -10.352 1 98.5 39 ALA B O 1
ATOM 2560 N N . ARG B 1 40 ? 13.281 24.812 -10.664 1 98.5 40 ARG B N 1
ATOM 2561 C CA . ARG B 1 40 ? 12.266 25.297 -11.594 1 98.5 40 ARG B CA 1
ATOM 2562 C C . ARG B 1 40 ? 10.906 24.672 -11.297 1 98.5 40 ARG B C 1
ATOM 2564 O O . ARG B 1 40 ? 10.828 23.516 -10.867 1 98.5 40 ARG B O 1
ATOM 2571 N N . LEU B 1 41 ? 9.945 25.453 -11.531 1 98.38 41 LEU B N 1
ATOM 2572 C CA . LEU B 1 41 ? 8.602 24.922 -11.391 1 98.38 41 LEU B CA 1
ATOM 2573 C C . LEU B 1 41 ? 8.281 23.953 -12.516 1 98.38 41 LEU B C 1
ATOM 2575 O O . LEU B 1 41 ? 8.664 24.172 -13.664 1 98.38 41 LEU B O 1
ATOM 2579 N N . PHE B 1 42 ? 7.605 22.891 -12.203 1 98.62 42 PHE B N 1
ATOM 2580 C CA . PHE B 1 42 ? 7.152 21.906 -13.172 1 98.62 42 PHE B CA 1
ATOM 2581 C C . PHE B 1 42 ? 5.727 21.453 -12.859 1 98.62 42 PHE B C 1
ATOM 2583 O O . PHE B 1 42 ? 5.465 20.891 -11.797 1 98.62 42 PHE B O 1
ATOM 2590 N N . ASP B 1 43 ? 4.812 21.719 -13.68 1 98.44 43 ASP B N 1
ATOM 2591 C CA . ASP B 1 43 ? 3.418 21.328 -13.523 1 98.44 43 ASP B CA 1
ATOM 2592 C C . ASP B 1 43 ? 3.045 20.219 -14.508 1 98.44 43 ASP B C 1
ATOM 2594 O O . ASP B 1 43 ? 2.898 20.469 -15.703 1 98.44 43 ASP B O 1
ATOM 2598 N N . PRO B 1 44 ? 2.773 19.016 -13.953 1 97.31 44 PRO B N 1
ATOM 2599 C CA . PRO B 1 44 ? 2.484 17.906 -14.852 1 97.31 44 PRO B CA 1
ATOM 2600 C C . PRO B 1 44 ? 1.162 18.078 -15.594 1 97.31 44 PRO B C 1
ATOM 2602 O O . PRO B 1 44 ? 0.883 17.328 -16.547 1 97.31 44 PRO B O 1
ATO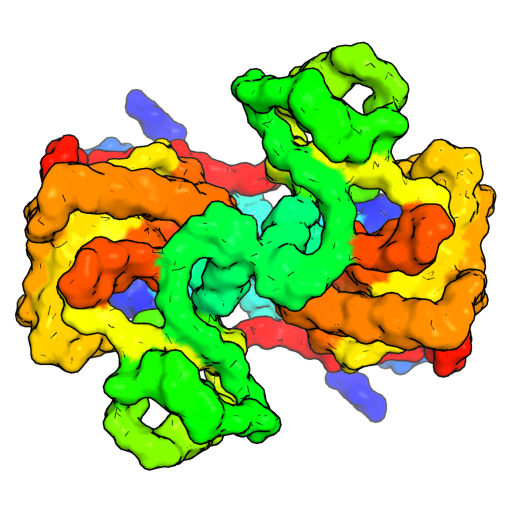M 2605 N N . ALA B 1 45 ? 0.313 18.953 -15.141 1 96.81 45 ALA B N 1
ATOM 2606 C CA . ALA B 1 45 ? -0.917 19.234 -15.883 1 96.81 45 ALA B CA 1
ATOM 2607 C C . ALA B 1 45 ? -0.626 20.047 -17.141 1 96.81 45 ALA B C 1
ATOM 2609 O O . ALA B 1 45 ? -1.452 20.109 -18.062 1 96.81 45 ALA B O 1
ATOM 2610 N N . GLU B 1 46 ? 0.548 20.672 -17.203 1 96.44 46 GLU B N 1
ATOM 2611 C CA . GLU B 1 46 ? 0.872 21.578 -18.312 1 96.44 46 GLU B CA 1
ATOM 2612 C C . GLU B 1 46 ? 1.998 21 -19.172 1 96.44 46 GLU B C 1
ATOM 2614 O O . GLU B 1 46 ? 2.229 21.469 -20.281 1 96.44 46 GLU B O 1
ATOM 2619 N N . ARG B 1 47 ? 2.746 20.125 -18.609 1 94.62 47 ARG B N 1
ATOM 2620 C CA . ARG B 1 47 ? 3.908 19.547 -19.266 1 94.62 47 ARG B CA 1
ATOM 2621 C C . ARG B 1 47 ? 3.945 18.031 -19.094 1 94.62 47 ARG B C 1
ATOM 2623 O O . ARG B 1 47 ? 3.602 17.516 -18.016 1 94.62 47 ARG B O 1
ATOM 2630 N N . ASP B 1 48 ? 4.508 17.391 -20.094 1 93.19 48 ASP B N 1
ATOM 2631 C CA . ASP B 1 48 ? 4.684 15.938 -19.984 1 93.19 48 ASP B CA 1
ATOM 2632 C C . ASP B 1 48 ? 5.766 15.586 -18.969 1 93.19 48 ASP B C 1
ATOM 2634 O O . ASP B 1 48 ? 6.852 16.172 -18.984 1 93.19 48 ASP B O 1
ATOM 2638 N N . LEU B 1 49 ? 5.441 14.664 -18.125 1 95.25 49 LEU B N 1
ATOM 2639 C CA . LEU B 1 49 ? 6.359 14.273 -17.062 1 95.25 49 LEU B CA 1
ATOM 2640 C C . LEU B 1 49 ? 7.684 13.781 -17.656 1 95.25 49 LEU B C 1
ATOM 2642 O O . LEU B 1 49 ? 8.734 13.945 -17.031 1 95.25 49 LEU B O 1
ATOM 2646 N N . GLY B 1 50 ? 7.676 13.195 -18.812 1 93.81 50 GLY B N 1
ATOM 2647 C CA . GLY B 1 50 ? 8.883 12.734 -19.469 1 93.81 50 GLY B CA 1
ATOM 2648 C C . GLY B 1 50 ? 9.898 13.836 -19.719 1 93.81 50 GLY B C 1
ATOM 2649 O O . GLY B 1 50 ? 11.086 13.57 -19.891 1 93.81 50 GLY B O 1
ATOM 2650 N N . GLU B 1 51 ? 9.43 15.07 -19.75 1 96.25 51 GLU B N 1
ATOM 2651 C CA . GLU B 1 51 ? 10.312 16.219 -19.953 1 96.25 51 GLU B CA 1
ATOM 2652 C C . GLU B 1 51 ? 11.297 16.359 -18.797 1 96.25 51 GLU B C 1
ATOM 2654 O O . GLU B 1 51 ? 12.32 17.031 -18.938 1 96.25 51 GLU B O 1
ATOM 2659 N N . LEU B 1 52 ? 10.984 15.742 -17.656 1 97 52 LEU B N 1
ATOM 2660 C CA . LEU B 1 52 ? 11.93 15.766 -16.547 1 97 52 LEU B CA 1
ATOM 2661 C C . LEU B 1 52 ? 13.266 15.156 -16.953 1 97 52 LEU B C 1
ATOM 2663 O O . LEU B 1 52 ? 14.328 15.703 -16.641 1 97 52 LEU B O 1
ATOM 2667 N N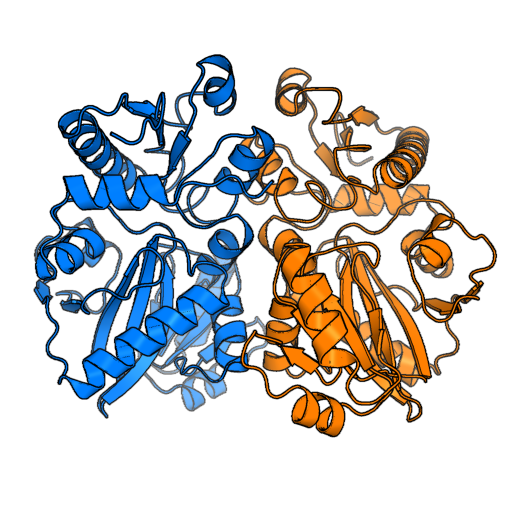 . LYS B 1 53 ? 13.188 14.055 -17.672 1 93.19 53 LYS B N 1
ATOM 2668 C CA . LYS B 1 53 ? 14.398 13.375 -18.141 1 93.19 53 LYS B CA 1
ATOM 2669 C C . LYS B 1 53 ? 15.062 14.148 -19.266 1 93.19 53 LYS B C 1
ATOM 2671 O O . LYS B 1 53 ? 16.266 14.391 -19.25 1 93.19 53 LYS B O 1
ATOM 2676 N N . THR B 1 54 ? 14.25 14.594 -20.219 1 93.62 54 THR B N 1
ATOM 2677 C CA . THR B 1 54 ? 14.805 15.2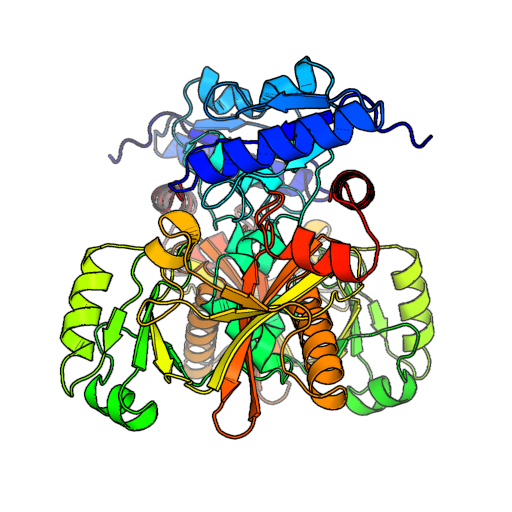11 -21.422 1 93.62 54 THR B CA 1
ATOM 2678 C C . THR B 1 54 ? 15.391 16.578 -21.109 1 93.62 54 THR B C 1
ATOM 2680 O O . THR B 1 54 ? 16.312 17.047 -21.797 1 93.62 54 THR B O 1
ATOM 2683 N N . GLN B 1 55 ? 14.883 17.234 -20.062 1 96.5 55 GLN B N 1
ATOM 2684 C CA . GLN B 1 55 ? 15.375 18.547 -19.703 1 96.5 55 GLN B CA 1
ATOM 2685 C C . GLN B 1 55 ? 16.469 18.453 -18.641 1 96.5 55 GLN B C 1
ATOM 2687 O O . GLN B 1 55 ? 16.953 19.484 -18.156 1 96.5 55 GLN B O 1
ATOM 2692 N N . GLY B 1 56 ? 16.797 17.219 -18.188 1 96.12 56 GLY B N 1
ATOM 2693 C CA . GLY B 1 56 ? 17.969 16.969 -17.359 1 96.12 56 GLY B CA 1
ATOM 2694 C C . GLY B 1 56 ? 17.719 17.266 -15.891 1 96.12 56 GLY B C 1
ATOM 2695 O O . GLY B 1 56 ? 18.625 17.734 -15.188 1 96.12 56 GLY B O 1
ATOM 2696 N N . PHE B 1 57 ? 16.531 17.156 -15.422 1 97.56 57 PHE B N 1
ATOM 2697 C CA . PHE B 1 57 ? 16.266 17.297 -13.992 1 97.56 57 PHE B CA 1
ATOM 2698 C C . PHE B 1 57 ? 16.828 16.109 -13.219 1 97.56 57 PHE B C 1
ATOM 2700 O O . PHE B 1 57 ? 16.734 14.969 -13.664 1 97.56 57 PHE B O 1
ATOM 2707 N N . ASP B 1 58 ? 17.453 16.438 -12.094 1 96.94 58 ASP B N 1
ATOM 2708 C CA . ASP B 1 58 ? 18.062 15.398 -11.273 1 96.94 58 ASP B CA 1
ATOM 2709 C C . ASP B 1 58 ? 17.109 14.938 -10.164 1 96.94 58 ASP B C 1
ATOM 2711 O O . ASP B 1 58 ? 17.125 13.773 -9.773 1 96.94 58 ASP B O 1
ATOM 2715 N N . ILE B 1 59 ? 16.375 15.891 -9.648 1 97.94 59 ILE B N 1
ATOM 2716 C CA . ILE B 1 59 ? 15.492 15.617 -8.516 1 97.94 59 ILE B CA 1
ATOM 2717 C C . ILE B 1 59 ? 14.148 16.297 -8.727 1 97.94 59 ILE B C 1
ATOM 2719 O O . ILE B 1 59 ? 14.086 17.438 -9.211 1 97.94 59 ILE B O 1
ATOM 2723 N N . ALA B 1 60 ? 13.148 15.594 -8.414 1 98.31 60 ALA B N 1
ATOM 2724 C CA . ALA B 1 60 ? 11.812 16.172 -8.336 1 98.31 60 ALA B CA 1
ATOM 2725 C C . ALA B 1 60 ? 11.398 16.422 -6.891 1 98.31 60 ALA B C 1
ATOM 2727 O O . ALA B 1 60 ? 11.328 15.484 -6.094 1 98.31 60 ALA B O 1
ATOM 2728 N N . PHE B 1 61 ? 11.211 17.656 -6.539 1 98.5 61 PHE B N 1
ATOM 2729 C CA . PHE B 1 61 ? 10.578 18 -5.273 1 98.5 61 PHE B CA 1
ATOM 2730 C C . PHE B 1 61 ? 9.055 17.953 -5.395 1 98.5 61 PHE B C 1
ATOM 2732 O O . PHE B 1 61 ? 8.445 18.875 -5.93 1 98.5 61 PHE B O 1
ATOM 2739 N N . ASN B 1 62 ? 8.477 16.922 -4.875 1 98.06 62 ASN B N 1
ATOM 2740 C CA . ASN B 1 62 ? 7.055 16.656 -5.09 1 98.06 62 ASN B CA 1
ATOM 2741 C C . ASN B 1 62 ? 6.191 17.438 -4.102 1 98.06 62 ASN B C 1
ATOM 2743 O O . ASN B 1 62 ? 6.289 17.234 -2.891 1 98.06 62 ASN B O 1
ATOM 2747 N N . ILE B 1 63 ? 5.395 18.281 -4.602 1 97.62 63 ILE B N 1
ATOM 2748 C CA . ILE B 1 63 ? 4.43 19.031 -3.795 1 97.62 63 ILE B CA 1
ATOM 2749 C C . ILE B 1 63 ? 3.072 19.031 -4.492 1 97.62 63 ILE B C 1
ATOM 2751 O O . ILE B 1 63 ? 2.367 20.047 -4.477 1 97.62 63 ILE B O 1
ATOM 2755 N N . LEU B 1 64 ? 2.844 17.891 -5.211 1 96.81 64 LEU B N 1
ATOM 2756 C CA . LEU B 1 64 ? 1.538 17.656 -5.816 1 96.81 64 LEU B CA 1
ATOM 2757 C C . LEU B 1 64 ? 0.553 17.109 -4.785 1 96.81 64 LEU B C 1
ATOM 2759 O O . LEU B 1 64 ? 0.721 16 -4.281 1 96.81 64 LEU B O 1
ATOM 2763 N N . HIS B 1 65 ? -0.418 17.906 -4.406 1 93.12 65 HIS B N 1
ATOM 2764 C CA . HIS B 1 65 ? -1.353 17.5 -3.363 1 93.12 65 HIS B CA 1
ATOM 2765 C C . HIS B 1 65 ? -2.527 16.719 -3.949 1 93.12 65 HIS B C 1
ATOM 2767 O O . HIS B 1 65 ? -2.967 17 -5.066 1 93.12 65 HIS B O 1
ATOM 2773 N N . GLY B 1 66 ? -3.016 15.766 -3.18 1 91.06 66 GLY B N 1
ATOM 2774 C CA . GLY B 1 66 ? -4.215 15.031 -3.557 1 91.06 66 GLY B CA 1
ATOM 2775 C C . GLY B 1 66 ? -3.939 13.906 -4.543 1 91.06 66 GLY B C 1
ATOM 2776 O O . GLY B 1 66 ? -2.838 13.359 -4.574 1 91.06 66 GLY B O 1
ATOM 2777 N N . THR B 1 67 ? -4.969 13.578 -5.312 1 91.06 67 THR B N 1
ATOM 2778 C CA . THR B 1 67 ? -4.91 12.508 -6.297 1 91.06 67 THR B CA 1
ATOM 2779 C C . THR B 1 67 ? -3.773 12.742 -7.289 1 91.06 67 THR B C 1
ATOM 2781 O O . THR B 1 67 ? -3.518 13.875 -7.688 1 91.06 67 THR B O 1
ATOM 2784 N N . TYR B 1 68 ? -3.117 11.711 -7.684 1 94.12 68 TYR B N 1
ATOM 2785 C CA . TYR B 1 68 ? -1.974 11.742 -8.586 1 94.12 68 TYR B CA 1
ATOM 2786 C C . TYR B 1 68 ? -0.69 12.07 -7.832 1 94.12 68 TYR B C 1
ATOM 2788 O O . TYR B 1 68 ? 0.349 11.445 -8.062 1 94.12 68 TYR B O 1
ATOM 2796 N N . GLY B 1 69 ? -0.779 12.961 -6.836 1 95.62 69 GLY B N 1
ATOM 2797 C CA . GLY B 1 69 ? 0.419 13.453 -6.18 1 95.62 69 GLY B CA 1
ATOM 2798 C C . GLY B 1 69 ? 0.764 12.695 -4.914 1 95.62 69 GLY B C 1
ATOM 2799 O O . GLY B 1 69 ? 1.938 12.555 -4.566 1 95.62 69 GLY B O 1
ATOM 2800 N N . GLU B 1 70 ? -0.247 12.188 -4.223 1 95.56 70 GLU B N 1
ATOM 2801 C CA . GLU B 1 70 ? -0.046 11.625 -2.891 1 95.56 70 GLU B CA 1
ATOM 2802 C C . GLU B 1 70 ? -0.446 10.148 -2.85 1 95.56 70 GLU B C 1
ATOM 2804 O O . GLU B 1 70 ? -0.419 9.523 -1.788 1 95.56 70 GLU B O 1
ATOM 2809 N N . ASP B 1 71 ? -0.77 9.57 -3.963 1 95.5 71 ASP B N 1
ATOM 2810 C CA . ASP B 1 71 ? -1.426 8.266 -3.936 1 95.5 71 ASP B CA 1
ATOM 2811 C C . ASP B 1 71 ? -0.537 7.191 -4.559 1 95.5 71 ASP B C 1
ATOM 2813 O O . ASP B 1 71 ? -1.002 6.086 -4.852 1 95.5 71 ASP B O 1
ATOM 2817 N N . GLY B 1 72 ? 0.722 7.5 -4.859 1 96.81 72 GLY B N 1
ATOM 2818 C CA . GLY B 1 72 ? 1.662 6.543 -5.422 1 96.81 72 GLY B CA 1
ATOM 2819 C C . GLY B 1 72 ? 1.773 6.629 -6.93 1 96.81 72 GLY B C 1
ATOM 2820 O O . GLY B 1 72 ? 2.693 6.062 -7.523 1 96.81 72 GLY B O 1
ATOM 2821 N N . THR B 1 73 ? 0.841 7.391 -7.609 1 96.75 73 THR B N 1
ATOM 2822 C CA . THR B 1 73 ? 0.816 7.469 -9.07 1 96.75 73 THR B CA 1
ATOM 2823 C C . THR B 1 73 ? 2.057 8.188 -9.594 1 96.75 73 THR B C 1
ATOM 2825 O O . THR B 1 73 ? 2.848 7.605 -10.336 1 96.75 73 THR B O 1
ATOM 2828 N N . VAL B 1 74 ? 2.299 9.406 -9.133 1 97.31 74 VAL B N 1
ATOM 2829 C CA . VAL B 1 74 ? 3.438 10.164 -9.648 1 97.31 74 VAL B CA 1
ATOM 2830 C C . VAL B 1 74 ? 4.738 9.523 -9.164 1 97.31 74 VAL B C 1
ATOM 2832 O O . VAL B 1 74 ? 5.742 9.523 -9.875 1 97.31 74 VAL B O 1
ATOM 2835 N N . GLN B 1 75 ? 4.719 8.953 -7.941 1 97.44 75 GLN B N 1
ATOM 2836 C CA . GLN B 1 75 ? 5.895 8.25 -7.438 1 97.44 75 GLN B CA 1
ATOM 2837 C C . GLN B 1 75 ? 6.305 7.117 -8.375 1 97.44 75 GLN B C 1
ATOM 2839 O O . GLN B 1 75 ? 7.477 6.992 -8.734 1 97.44 75 GLN B O 1
ATOM 2844 N N . GLY B 1 76 ? 5.273 6.324 -8.758 1 96.94 76 GLY B N 1
ATOM 2845 C CA . GLY B 1 76 ? 5.547 5.266 -9.711 1 96.94 76 GLY B CA 1
ATOM 2846 C C . GLY B 1 76 ? 6.074 5.777 -11.039 1 96.94 76 GLY B C 1
ATOM 2847 O O . GLY B 1 76 ? 7 5.199 -11.617 1 96.94 76 GLY B O 1
ATOM 2848 N N . ALA B 1 77 ? 5.52 6.832 -11.531 1 96.62 77 ALA B N 1
ATOM 2849 C CA . ALA B 1 77 ? 5.953 7.43 -12.789 1 96.62 77 ALA B CA 1
ATOM 2850 C C . ALA B 1 77 ? 7.395 7.922 -12.688 1 96.62 77 ALA B C 1
ATOM 2852 O O . ALA B 1 77 ? 8.188 7.727 -13.617 1 96.62 77 ALA B O 1
ATOM 2853 N N . LEU B 1 78 ? 7.723 8.594 -11.578 1 97.12 78 LEU B N 1
ATOM 2854 C CA . LEU B 1 78 ? 9.07 9.109 -11.383 1 97.12 78 LEU B CA 1
ATOM 2855 C C . LEU B 1 78 ? 10.078 7.969 -11.266 1 97.12 78 LEU B C 1
ATOM 2857 O O . LEU B 1 78 ? 11.172 8.047 -11.828 1 97.12 78 LEU B O 1
ATOM 2861 N N . ASP B 1 79 ? 9.695 6.914 -10.547 1 95.94 79 ASP B N 1
ATOM 2862 C CA . ASP B 1 79 ? 10.547 5.73 -10.484 1 95.94 79 ASP B CA 1
ATOM 2863 C C . ASP B 1 79 ? 10.789 5.156 -11.875 1 95.94 79 ASP B C 1
ATOM 2865 O O . ASP B 1 79 ? 11.914 4.781 -12.219 1 95.94 79 ASP B O 1
ATOM 2869 N N . ALA B 1 80 ? 9.734 5.094 -12.625 1 94.56 80 ALA B N 1
ATOM 2870 C CA . ALA B 1 80 ? 9.836 4.559 -13.984 1 94.56 80 ALA B CA 1
ATOM 2871 C C . ALA B 1 80 ? 10.766 5.414 -14.836 1 94.56 80 ALA B C 1
ATOM 2873 O O . ALA B 1 80 ? 11.477 4.895 -15.703 1 94.56 80 ALA B O 1
ATOM 2874 N N . LEU B 1 81 ? 10.781 6.68 -14.586 1 94.31 81 LEU B N 1
ATOM 2875 C CA . LEU B 1 81 ? 11.609 7.609 -15.344 1 94.31 81 LEU B CA 1
ATOM 2876 C C . LEU B 1 81 ? 13.039 7.625 -14.805 1 94.31 81 LEU B C 1
ATOM 2878 O O . LEU B 1 81 ? 13.938 8.172 -15.445 1 94.31 81 LEU B O 1
ATOM 2882 N N . GLY B 1 82 ? 13.234 7.047 -13.602 1 93.25 82 GLY B N 1
ATOM 2883 C CA . GLY B 1 82 ? 14.547 7.074 -12.969 1 93.25 82 GLY B CA 1
ATOM 2884 C C . GLY B 1 82 ? 14.898 8.43 -12.375 1 93.25 82 GLY B C 1
ATOM 2885 O O . GLY B 1 82 ? 16.078 8.797 -12.312 1 93.25 82 GLY B O 1
ATOM 2886 N N . VAL B 1 83 ? 13.898 9.203 -12.039 1 95.75 83 VAL B N 1
ATOM 2887 C CA . VAL B 1 83 ? 14.102 10.523 -11.438 1 95.75 83 VAL B CA 1
ATOM 2888 C C . VAL B 1 83 ? 13.953 10.422 -9.914 1 95.75 83 VAL B C 1
ATOM 2890 O O . VAL B 1 83 ? 12.945 9.922 -9.414 1 95.75 83 VAL B O 1
ATOM 2893 N N . ARG B 1 84 ? 15.008 10.914 -9.211 1 97.06 84 ARG B N 1
ATOM 2894 C CA . ARG B 1 84 ? 14.906 10.969 -7.754 1 97.06 84 ARG B CA 1
ATOM 2895 C C . ARG B 1 84 ? 13.82 11.945 -7.32 1 97.06 84 ARG B C 1
ATOM 2897 O O . ARG B 1 84 ? 13.586 12.953 -7.988 1 97.06 84 ARG B O 1
ATOM 2904 N N . TYR B 1 85 ? 13.125 11.633 -6.168 1 97.5 85 TYR B N 1
ATOM 2905 C CA . TYR B 1 85 ? 12.078 12.562 -5.758 1 97.5 85 TYR B CA 1
ATOM 2906 C C . TYR B 1 85 ? 11.945 12.602 -4.238 1 97.5 85 TYR B C 1
ATOM 2908 O O . TYR B 1 85 ? 12.383 11.68 -3.547 1 97.5 85 TYR B O 1
ATOM 2916 N N . THR B 1 86 ? 11.43 13.695 -3.746 1 97.19 86 THR B N 1
ATOM 2917 C CA . THR B 1 86 ? 11.125 13.852 -2.328 1 97.19 86 THR B CA 1
ATOM 2918 C C . THR B 1 86 ? 9.75 13.273 -2.006 1 97.19 86 THR B C 1
ATOM 2920 O O . THR B 1 86 ? 8.938 13.062 -2.906 1 97.19 86 THR B O 1
ATOM 2923 N N . GLY B 1 87 ? 9.539 13.047 -0.692 1 95.31 87 GLY B N 1
ATOM 2924 C CA . GLY B 1 87 ? 8.289 12.461 -0.227 1 95.31 87 GLY B CA 1
ATOM 2925 C C . GLY B 1 87 ? 8.336 10.945 -0.132 1 95.31 87 GLY B C 1
ATOM 2926 O O . GLY B 1 87 ? 9.383 10.336 -0.388 1 95.31 87 GLY B O 1
ATOM 2927 N N . CYS B 1 88 ? 7.254 10.398 0.225 1 96.12 88 CYS B N 1
ATOM 2928 C CA . CYS B 1 88 ? 7.184 8.953 0.409 1 96.12 88 CYS B CA 1
ATOM 2929 C C . CYS B 1 88 ? 7.152 8.227 -0.933 1 96.12 88 CYS B C 1
ATOM 2931 O O . CYS B 1 88 ? 6.746 8.805 -1.943 1 96.12 88 CYS B O 1
ATOM 2933 N N . GLY B 1 89 ? 7.625 7.031 -0.951 1 96 89 GLY B N 1
ATOM 2934 C CA . GLY B 1 89 ? 7.602 6.203 -2.146 1 96 89 GLY B CA 1
ATOM 2935 C C . GLY B 1 89 ? 6.211 5.703 -2.498 1 96 89 GLY B C 1
ATOM 2936 O O . GLY B 1 89 ? 5.223 6.133 -1.898 1 96 89 GLY B O 1
ATOM 2937 N N . VAL B 1 90 ? 6.137 4.797 -3.43 1 96.88 90 VAL B N 1
ATOM 2938 C CA . VAL B 1 90 ? 4.891 4.305 -4.012 1 96.88 90 VAL B CA 1
ATOM 2939 C C . VAL B 1 90 ? 4.016 3.699 -2.916 1 96.88 90 VAL B C 1
ATOM 2941 O O . VAL B 1 90 ? 2.869 4.109 -2.732 1 96.88 90 VAL B O 1
ATOM 2944 N N . LEU B 1 91 ? 4.504 2.795 -2.162 1 97.06 91 LEU B N 1
ATOM 2945 C CA . LEU B 1 91 ? 3.725 2.061 -1.171 1 97.06 91 LEU B CA 1
ATOM 2946 C C . LEU B 1 91 ? 3.205 2.998 -0.085 1 97.06 91 LEU B C 1
ATOM 2948 O O . LEU B 1 91 ? 2.006 3.016 0.204 1 97.06 91 LEU B O 1
ATOM 2952 N N . ALA B 1 92 ? 4.102 3.742 0.479 1 97.19 92 ALA B N 1
ATOM 2953 C CA . ALA B 1 92 ? 3.715 4.625 1.578 1 97.19 92 ALA B CA 1
ATOM 2954 C C . ALA B 1 92 ? 2.699 5.664 1.115 1 97.19 92 ALA B C 1
ATOM 2956 O O . ALA B 1 92 ? 1.762 5.992 1.847 1 97.19 92 ALA B O 1
ATOM 2957 N N . SER B 1 93 ? 2.9 6.203 -0.089 1 97.31 93 SER B N 1
ATOM 2958 C CA . SER B 1 93 ? 1.956 7.176 -0.634 1 97.31 93 SER B CA 1
ATOM 2959 C C . SER B 1 93 ? 0.583 6.547 -0.854 1 97.31 93 SER B C 1
ATOM 2961 O O . SER B 1 93 ? -0.435 7.117 -0.454 1 97.31 93 SER B O 1
ATOM 2963 N N . ALA B 1 94 ? 0.599 5.387 -1.441 1 96.94 94 ALA B N 1
ATOM 2964 C CA . ALA B 1 94 ? -0.666 4.699 -1.696 1 96.94 94 ALA B CA 1
ATOM 2965 C C . ALA B 1 94 ? -1.379 4.363 -0.391 1 96.94 94 ALA B C 1
ATOM 2967 O O . ALA B 1 94 ? -2.596 4.531 -0.279 1 96.94 94 ALA B O 1
ATOM 2968 N N . LEU B 1 95 ? -0.665 3.889 0.594 1 97.62 95 LEU B N 1
ATOM 2969 C CA . LEU B 1 95 ? -1.234 3.57 1.898 1 97.62 95 LEU B CA 1
ATOM 2970 C C . LEU B 1 95 ? -1.718 4.832 2.604 1 97.62 95 LEU B C 1
ATOM 2972 O O . LEU B 1 95 ? -2.795 4.84 3.207 1 97.62 95 LEU B O 1
ATOM 2976 N N . GLY B 1 96 ? -0.909 5.855 2.518 1 96.94 96 GLY B N 1
ATOM 2977 C CA . GLY B 1 96 ? -1.294 7.102 3.156 1 96.94 96 GLY B CA 1
ATOM 2978 C C . GLY B 1 96 ? -2.635 7.629 2.682 1 96.94 96 GLY B C 1
ATOM 2979 O O . GLY B 1 96 ? -3.375 8.242 3.451 1 96.94 96 GLY B O 1
ATOM 2980 N N . MET B 1 97 ? -2.947 7.359 1.455 1 95.56 97 MET B N 1
ATOM 2981 C CA . MET B 1 97 ? -4.203 7.816 0.865 1 95.56 97 MET B CA 1
ATOM 2982 C C . MET B 1 97 ? -5.363 6.926 1.292 1 95.56 97 MET B C 1
ATOM 2984 O O . MET B 1 97 ? -6.523 7.328 1.214 1 95.56 97 MET B O 1
ATOM 2988 N N . ASP B 1 98 ? -5.109 5.754 1.753 1 97 98 ASP B N 1
ATOM 2989 C CA . ASP B 1 98 ? -6.129 4.77 2.098 1 97 98 ASP B CA 1
ATOM 2990 C C . ASP B 1 98 ? -6.293 4.652 3.611 1 97 98 ASP B C 1
ATOM 2992 O O . ASP B 1 98 ? -5.648 3.812 4.246 1 97 98 ASP B O 1
ATOM 2996 N N . LYS B 1 99 ? -7.254 5.367 4.184 1 97.5 99 LYS B N 1
ATOM 2997 C CA . LYS B 1 99 ? -7.461 5.453 5.625 1 97.5 99 LYS B CA 1
ATOM 2998 C C . LYS B 1 99 ? -7.77 4.082 6.219 1 97.5 99 LYS B C 1
ATOM 3000 O O . LYS B 1 99 ? -7.359 3.777 7.34 1 97.5 99 LYS B O 1
ATOM 3005 N N . TYR B 1 100 ? -8.453 3.275 5.465 1 98.25 100 TYR B N 1
ATOM 3006 C CA . TYR B 1 100 ? -8.883 1.979 5.973 1 98.25 100 TYR B CA 1
ATOM 3007 C C . TYR B 1 100 ? -7.695 1.038 6.148 1 98.25 100 TYR B C 1
ATOM 3009 O O . TYR B 1 100 ? -7.477 0.5 7.234 1 98.25 100 TYR B O 1
ATOM 3017 N N . ARG B 1 101 ? -6.836 0.849 5.152 1 98.25 101 ARG B N 1
ATOM 3018 C CA . ARG B 1 101 ? -5.723 -0.09 5.246 1 98.25 101 ARG B CA 1
ATOM 3019 C C . ARG B 1 101 ? -4.625 0.448 6.156 1 98.25 101 ARG B C 1
ATOM 3021 O O . ARG B 1 101 ? -3.951 -0.321 6.844 1 98.25 101 ARG B O 1
ATOM 3028 N N . CYS B 1 102 ? -4.5 1.769 6.246 1 98 102 CYS B N 1
ATOM 3029 C CA . CYS B 1 102 ? -3.631 2.322 7.277 1 98 102 CYS B CA 1
ATOM 3030 C C . CYS B 1 102 ? -4.09 1.889 8.664 1 98 102 CYS B C 1
ATOM 3032 O O . CYS B 1 102 ? -3.283 1.426 9.477 1 98 102 CYS B O 1
ATOM 3034 N N . LYS B 1 103 ? -5.402 2.023 8.883 1 98.5 103 LYS B N 1
ATOM 3035 C CA . LYS B 1 103 ? -5.965 1.646 10.172 1 98.5 103 LYS B CA 1
ATOM 3036 C C . LYS B 1 103 ? -5.707 0.174 10.477 1 98.5 103 LYS B C 1
ATOM 3038 O O . LYS B 1 103 ? -5.422 -0.187 11.625 1 98.5 103 LYS B O 1
ATOM 3043 N N . LEU B 1 104 ? -5.867 -0.667 9.469 1 98.75 104 LEU B N 1
ATOM 3044 C CA . LEU B 1 104 ? -5.625 -2.092 9.664 1 98.75 104 LEU B CA 1
ATOM 3045 C C . LEU B 1 104 ? -4.18 -2.348 10.086 1 98.75 104 LEU B C 1
ATOM 3047 O O . LEU B 1 104 ? -3.928 -3.102 11.023 1 98.75 104 LEU B O 1
ATOM 3051 N N . ILE B 1 105 ? -3.258 -1.702 9.406 1 98.81 105 ILE B N 1
ATOM 3052 C CA . ILE B 1 105 ? -1.841 -1.856 9.711 1 98.81 105 ILE B CA 1
ATOM 3053 C C . ILE B 1 105 ? -1.565 -1.37 11.133 1 98.81 105 ILE B C 1
ATOM 3055 O O . ILE B 1 105 ? -0.907 -2.061 11.914 1 98.81 105 ILE B O 1
ATOM 3059 N N . TRP B 1 106 ? -2.105 -0.197 11.477 1 98.88 106 TRP B N 1
ATOM 3060 C CA . TRP B 1 106 ? -1.894 0.371 12.797 1 98.88 106 TRP B CA 1
ATOM 3061 C C . TRP B 1 106 ? -2.496 -0.523 13.875 1 98.88 106 TRP B C 1
ATOM 3063 O O . TRP B 1 106 ? -1.875 -0.758 14.914 1 98.88 106 TRP B O 1
ATOM 3073 N N . GLN B 1 107 ? -3.682 -1.085 13.633 1 98.62 107 GLN B N 1
ATOM 3074 C CA . GLN B 1 107 ? -4.324 -1.987 14.586 1 98.62 107 GLN B CA 1
ATOM 3075 C C . GLN B 1 107 ? -3.475 -3.234 14.82 1 98.62 107 GLN B C 1
ATOM 3077 O O . GLN B 1 107 ? -3.311 -3.674 15.953 1 98.62 107 GLN B O 1
ATOM 3082 N N . ALA B 1 108 ? -2.941 -3.758 13.766 1 98.56 108 ALA B N 1
ATOM 3083 C CA . ALA B 1 108 ? -2.109 -4.953 13.875 1 98.56 108 ALA B CA 1
ATOM 3084 C C . ALA B 1 108 ? -0.859 -4.68 14.703 1 98.56 108 ALA B C 1
ATOM 3086 O O . ALA B 1 108 ? -0.314 -5.586 15.336 1 98.56 108 ALA B O 1
ATOM 3087 N N . LEU B 1 109 ? -0.448 -3.451 14.734 1 98.38 109 LEU B N 1
ATOM 3088 C CA . LEU B 1 109 ? 0.758 -3.074 15.461 1 98.38 109 LEU B CA 1
ATOM 3089 C C . LEU B 1 109 ? 0.413 -2.545 16.844 1 98.38 109 LEU B C 1
ATOM 3091 O O . LEU B 1 109 ? 1.282 -2.029 17.562 1 98.38 109 LEU B O 1
ATOM 3095 N N . GLY B 1 110 ? -0.85 -2.557 17.234 1 98.38 110 GLY B N 1
ATOM 3096 C CA . GLY B 1 110 ? -1.287 -2.166 18.562 1 98.38 110 GLY B CA 1
ATOM 3097 C C . GLY B 1 110 ? -1.385 -0.663 18.75 1 98.38 110 GLY B C 1
ATOM 3098 O O . GLY B 1 110 ? -1.385 -0.166 19.875 1 98.38 110 GLY B O 1
ATOM 3099 N N . LEU B 1 111 ? -1.305 0.114 17.672 1 98.75 111 LEU B N 1
ATOM 3100 C CA . LEU B 1 111 ? -1.508 1.556 17.766 1 98.75 111 LEU B CA 1
ATOM 3101 C C . LEU B 1 111 ? -2.986 1.887 17.938 1 98.75 111 LEU B C 1
ATOM 3103 O O . LEU B 1 111 ? -3.852 1.188 17.406 1 98.75 111 LEU B O 1
ATOM 3107 N N . PRO B 1 112 ? -3.309 2.932 18.641 1 98.56 112 PRO B N 1
ATOM 3108 C CA . PRO B 1 112 ? -4.707 3.281 18.906 1 98.56 112 PRO B CA 1
ATOM 3109 C C . PRO B 1 112 ? -5.375 3.98 17.734 1 98.56 112 PRO B C 1
ATOM 3111 O O . PRO B 1 112 ? -4.918 5.043 17.297 1 98.56 112 PRO B O 1
ATOM 3114 N N . VAL B 1 113 ? -6.391 3.393 17.203 1 98.31 113 VAL B N 1
ATOM 3115 C CA . VAL B 1 113 ? -7.219 4.031 16.188 1 98.31 113 VAL B CA 1
ATOM 3116 C C . VAL B 1 113 ? -8.633 4.242 16.719 1 98.31 113 VAL B C 1
ATOM 3118 O O . VAL B 1 113 ? -9.078 3.506 17.609 1 98.31 113 VAL B O 1
ATOM 3121 N N . PRO B 1 114 ? -9.344 5.25 16.234 1 97.56 114 PRO B N 1
ATOM 3122 C CA . PRO B 1 114 ? -10.734 5.379 16.688 1 97.56 114 PRO B CA 1
ATOM 3123 C C . PRO B 1 114 ? -11.578 4.152 16.344 1 97.56 114 PRO B C 1
ATOM 3125 O O . PRO B 1 114 ? -11.383 3.527 15.297 1 97.56 114 PRO B O 1
ATOM 3128 N N . PRO B 1 115 ? -12.523 3.834 17.266 1 97.81 115 PRO B N 1
ATOM 3129 C CA . PRO B 1 115 ? -13.461 2.785 16.859 1 97.81 115 PRO B CA 1
ATOM 3130 C C . PRO B 1 115 ? -14.172 3.092 15.547 1 97.81 115 PRO B C 1
ATOM 3132 O O . PRO B 1 115 ? -14.555 4.238 15.297 1 97.81 115 PRO B O 1
ATOM 3135 N N . TYR B 1 116 ? -14.266 2.084 14.727 1 98.5 116 TYR B N 1
ATOM 3136 C CA . TYR B 1 116 ? -14.867 2.318 13.414 1 98.5 116 TYR B CA 1
ATOM 3137 C C . TYR B 1 116 ? -15.539 1.055 12.891 1 98.5 116 TYR B C 1
ATOM 3139 O O . TYR B 1 116 ? -15.422 -0.015 13.492 1 98.5 116 TYR B O 1
ATOM 3147 N N . ALA B 1 117 ? -16.297 1.204 11.852 1 98.31 117 ALA B N 1
ATOM 3148 C CA . ALA B 1 117 ? -16.922 0.122 11.094 1 98.31 117 ALA B CA 1
ATOM 3149 C C . ALA B 1 117 ? -16.844 0.381 9.594 1 98.31 117 ALA B C 1
ATOM 3151 O O . ALA B 1 117 ? -16.922 1.528 9.148 1 98.31 117 ALA B O 1
ATOM 3152 N N . VAL B 1 118 ? -16.625 -0.702 8.867 1 98.19 118 VAL B N 1
ATOM 3153 C CA . VAL B 1 118 ? -16.719 -0.626 7.414 1 98.19 118 VAL B CA 1
ATOM 3154 C C . VAL B 1 118 ? -18.172 -0.877 6.984 1 98.19 118 VAL B C 1
ATOM 3156 O O . VAL B 1 118 ? -18.797 -1.843 7.43 1 98.19 118 VAL B O 1
ATOM 3159 N N . LEU B 1 119 ? -18.688 -0.037 6.152 1 98.25 119 LEU B N 1
ATOM 3160 C CA . LEU B 1 119 ? -20.094 -0.117 5.793 1 98.25 119 LEU B CA 1
ATOM 3161 C C . LEU B 1 119 ? -20.281 -0.744 4.414 1 98.25 119 LEU B C 1
ATOM 3163 O O . LEU B 1 119 ? -19.5 -0.454 3.494 1 98.25 119 LEU B O 1
ATOM 3167 N N . HIS B 1 120 ? -21.219 -1.599 4.352 1 96.69 120 HIS B N 1
ATOM 3168 C CA . HIS B 1 120 ? -21.656 -2.23 3.113 1 96.69 120 HIS B CA 1
ATOM 3169 C C . HIS B 1 120 ? -23.172 -2.15 2.963 1 96.69 120 HIS B C 1
ATOM 3171 O O . HIS B 1 120 ? -23.875 -1.703 3.875 1 96.69 120 HIS B O 1
ATOM 3177 N N . ASP B 1 121 ? -23.656 -2.652 1.789 1 96.12 121 ASP B N 1
ATOM 3178 C CA . ASP B 1 121 ? -25.094 -2.582 1.503 1 96.12 121 ASP B CA 1
ATOM 3179 C C . ASP B 1 121 ? -25.891 -3.369 2.533 1 96.12 121 ASP B C 1
ATOM 3181 O O . ASP B 1 121 ? -27.031 -3.008 2.85 1 96.12 121 ASP B O 1
ATOM 3185 N N . ASP B 1 122 ? -25.297 -4.344 3.029 1 96.75 122 ASP B N 1
ATOM 3186 C CA . ASP B 1 122 ? -26.031 -5.234 3.918 1 96.75 122 ASP B CA 1
ATOM 3187 C C . ASP B 1 122 ? -25.672 -4.98 5.379 1 96.75 122 ASP B C 1
ATOM 3189 O O . ASP B 1 122 ? -26 -5.781 6.254 1 96.75 122 ASP B O 1
ATOM 3193 N N . SER B 1 123 ? -25.016 -3.92 5.645 1 98 123 SER B N 1
ATOM 3194 C CA . SER B 1 123 ? -24.656 -3.6 7.02 1 98 123 SER B CA 1
ATOM 3195 C C . SER B 1 123 ? -25.891 -3.367 7.879 1 98 123 SER B C 1
ATOM 3197 O O . SER B 1 123 ? -26.906 -2.855 7.395 1 98 123 SER B O 1
ATOM 3199 N N . ASP B 1 124 ? -25.797 -3.779 9.133 1 98.44 124 ASP B N 1
ATOM 3200 C CA . ASP B 1 124 ? -26.797 -3.391 10.133 1 98.44 124 ASP B CA 1
ATOM 3201 C C . ASP B 1 124 ? -26.5 -1.998 10.688 1 98.44 124 ASP B C 1
ATOM 3203 O O . ASP B 1 124 ? -25.844 -1.861 11.719 1 98.44 124 ASP B O 1
ATOM 3207 N N . PHE B 1 125 ? -27.109 -1.05 10.039 1 98.5 125 PHE B N 1
ATOM 3208 C CA . PHE B 1 125 ? -26.797 0.344 10.312 1 98.5 125 PHE B CA 1
ATOM 3209 C C . PHE B 1 125 ? -27.188 0.718 11.734 1 98.5 125 PHE B C 1
ATOM 3211 O O . PHE B 1 125 ? -26.484 1.479 12.406 1 98.5 125 PHE B O 1
ATOM 3218 N N . ALA B 1 126 ? -28.266 0.224 12.172 1 98.19 126 ALA B N 1
ATOM 3219 C CA . ALA B 1 126 ? -28.703 0.498 13.539 1 98.19 126 ALA B CA 1
ATOM 3220 C C . ALA B 1 126 ? -27.703 -0.054 14.555 1 98.19 126 ALA B C 1
ATOM 3222 O O . ALA B 1 126 ? -27.406 0.593 15.562 1 98.19 126 ALA B O 1
ATOM 3223 N N . ALA B 1 127 ? -27.203 -1.207 14.367 1 98.44 127 ALA B N 1
ATOM 3224 C CA . ALA B 1 127 ? -26.203 -1.808 15.25 1 98.44 127 ALA B CA 1
ATOM 3225 C C . ALA B 1 127 ? -24.922 -1 15.25 1 98.44 127 ALA B C 1
ATOM 3227 O O . ALA B 1 127 ? -24.266 -0.857 16.281 1 98.44 127 ALA B O 1
ATOM 3228 N N . VAL B 1 128 ? -24.516 -0.525 14.086 1 98.56 128 VAL B N 1
ATOM 3229 C CA . VAL B 1 128 ? -23.312 0.286 13.961 1 98.56 128 VAL B CA 1
ATOM 3230 C C . VAL B 1 128 ? -23.484 1.582 14.75 1 98.56 128 VAL B C 1
ATOM 3232 O O . VAL B 1 128 ? -22.578 1.98 15.5 1 98.56 128 VAL B O 1
ATOM 3235 N N . GLU B 1 129 ? -24.625 2.244 14.594 1 98.5 129 GLU B N 1
ATOM 3236 C CA . GLU B 1 129 ? -24.906 3.461 15.359 1 98.5 129 GLU B CA 1
ATOM 3237 C C . GLU B 1 129 ? -24.828 3.203 16.859 1 98.5 129 GLU B C 1
ATOM 3239 O O . GLU B 1 129 ? -24.297 4.027 17.609 1 98.5 129 GLU B O 1
ATOM 3244 N N . ALA B 1 130 ? -25.328 2.07 17.234 1 98.19 130 ALA B N 1
ATOM 3245 C CA . ALA B 1 130 ? -25.344 1.721 18.656 1 98.19 130 ALA B CA 1
ATOM 3246 C C . ALA B 1 130 ? -23.922 1.458 19.156 1 98.19 130 ALA B C 1
ATOM 3248 O O . ALA B 1 130 ? -23.578 1.845 20.281 1 98.19 130 ALA B O 1
ATOM 3249 N N . GLN B 1 131 ? -23.188 0.816 18.406 1 97.88 131 GLN B N 1
ATOM 3250 C CA . GLN B 1 131 ? -21.828 0.444 18.781 1 97.88 131 GLN B CA 1
ATOM 3251 C C . GLN B 1 131 ? -20.922 1.67 18.859 1 97.88 131 GLN B C 1
ATOM 3253 O O . GLN B 1 131 ? -20.156 1.82 19.812 1 97.88 131 GLN B O 1
ATOM 3258 N N . LEU B 1 132 ? -20.969 2.537 17.859 1 98.06 132 LEU B N 1
ATOM 3259 C CA . LEU B 1 132 ? -20.047 3.674 17.766 1 98.06 132 LEU B CA 1
ATOM 3260 C C . LEU B 1 132 ? -20.578 4.863 18.562 1 98.06 132 LEU B C 1
ATOM 3262 O O . LEU B 1 132 ? -19.812 5.75 18.938 1 98.06 132 LEU B O 1
ATOM 3266 N N . GLY B 1 133 ? -21.906 4.859 18.766 1 97.56 133 GLY B N 1
ATOM 3267 C CA . GLY B 1 133 ? -22.547 5.996 19.406 1 97.56 133 GLY B CA 1
ATOM 3268 C C . GLY B 1 133 ? -22.75 7.172 18.469 1 97.56 133 GLY B C 1
ATOM 3269 O O . GLY B 1 133 ? -22.172 7.223 17.391 1 97.56 133 GLY B O 1
ATOM 3270 N N . LEU B 1 134 ? -23.672 8.117 18.922 1 96.88 134 LEU B N 1
ATOM 3271 C CA . LEU B 1 134 ? -23.922 9.352 18.188 1 96.88 134 LEU B CA 1
ATOM 3272 C C . LEU B 1 134 ? -23.406 10.555 18.969 1 96.88 134 LEU B C 1
ATOM 3274 O O . LEU B 1 134 ? -23.5 10.594 20.188 1 96.88 134 LEU B O 1
ATOM 3278 N N . PRO B 1 135 ? -22.828 11.555 18.328 1 96.81 135 PRO B N 1
ATOM 3279 C CA . PRO B 1 135 ? -22.672 11.586 16.875 1 96.81 135 PRO B CA 1
ATOM 3280 C C . PRO B 1 135 ? -21.516 10.695 16.391 1 96.81 135 PRO B C 1
ATOM 3282 O O . PRO B 1 135 ? -20.703 10.25 17.188 1 96.81 135 PRO B O 1
ATOM 3285 N N . LEU B 1 136 ? -21.484 10.352 15.148 1 98 136 LEU B N 1
ATOM 3286 C CA . LEU B 1 136 ? -20.391 9.656 14.484 1 98 136 LEU B CA 1
ATOM 3287 C C . LEU B 1 136 ? -20.125 10.258 13.109 1 98 136 LEU B C 1
ATOM 3289 O O . LEU B 1 136 ? -20.906 11.078 12.617 1 98 136 LEU B O 1
ATOM 3293 N N . PHE B 1 137 ? -18.969 9.914 12.531 1 97.12 137 PHE B N 1
ATOM 3294 C CA . PHE B 1 137 ? -18.609 10.398 11.203 1 97.12 137 PHE B CA 1
ATOM 3295 C C . PHE B 1 137 ? -18.688 9.273 10.18 1 97.12 137 PHE B C 1
ATOM 3297 O O . PHE B 1 137 ? -18.406 8.117 10.492 1 97.12 137 PHE B O 1
ATOM 3304 N N . VAL B 1 138 ? -19.078 9.641 8.977 1 97.69 138 VAL B N 1
ATOM 3305 C CA . VAL B 1 138 ? -18.953 8.766 7.816 1 97.69 138 VAL B CA 1
ATOM 3306 C C . VAL B 1 138 ? -18.016 9.398 6.793 1 97.69 138 VAL B C 1
ATOM 3308 O O . VAL B 1 138 ? -18.062 10.602 6.551 1 97.69 138 VAL B O 1
ATOM 3311 N N . LYS B 1 139 ? -17.141 8.594 6.254 1 96.25 139 LYS B N 1
ATOM 3312 C CA . LYS B 1 139 ? -16.188 9.133 5.285 1 96.25 139 LYS B CA 1
ATOM 3313 C C . LYS B 1 139 ? -15.688 8.039 4.344 1 96.25 139 LYS B C 1
ATOM 3315 O O . LYS B 1 139 ? -15.57 6.879 4.738 1 96.25 139 LYS B O 1
ATOM 3320 N N . PRO B 1 140 ? -15.398 8.422 3.068 1 95.31 140 PRO B N 1
ATOM 3321 C CA . PRO B 1 140 ? -14.672 7.48 2.213 1 95.31 140 PRO B CA 1
ATOM 3322 C C . PRO B 1 140 ? -13.234 7.262 2.67 1 95.31 140 PRO B C 1
ATOM 3324 O O . PRO B 1 140 ? -12.578 8.195 3.143 1 95.31 140 PRO B O 1
ATOM 3327 N N . ALA B 1 141 ? -12.695 6.109 2.436 1 94.88 141 ALA B N 1
ATOM 3328 C CA . ALA B 1 141 ? -11.383 5.73 2.943 1 94.88 141 ALA B CA 1
ATOM 3329 C C . ALA B 1 141 ? -10.266 6.387 2.127 1 94.88 141 ALA B C 1
ATOM 3331 O O . ALA B 1 141 ? -9.164 6.594 2.629 1 94.88 141 ALA B O 1
ATOM 3332 N N . ALA B 1 142 ? -10.562 6.695 0.875 1 91.81 142 ALA B N 1
ATOM 3333 C CA . ALA B 1 142 ? -9.453 7.07 0 1 91.81 142 ALA B CA 1
ATOM 3334 C C . ALA B 1 142 ? -9.719 8.406 -0.687 1 91.81 142 ALA B C 1
ATOM 3336 O O . ALA B 1 142 ? -9.5 8.547 -1.893 1 91.81 142 ALA B O 1
ATOM 3337 N N . GLU B 1 143 ? -10.312 9.328 0.039 1 86.19 143 GLU B N 1
ATOM 3338 C CA . GLU B 1 143 ? -10.453 10.711 -0.415 1 86.19 143 GLU B CA 1
ATOM 3339 C C . GLU B 1 143 ? -9.68 11.672 0.483 1 86.19 143 GLU B C 1
ATOM 3341 O O . GLU B 1 143 ? -9.281 11.305 1.594 1 86.19 143 GLU B O 1
ATOM 3346 N N . GLY B 1 144 ? -9.352 12.812 -0.052 1 82.44 144 GLY B N 1
ATOM 3347 C CA . GLY B 1 144 ? -8.648 13.844 0.688 1 82.44 144 GLY B CA 1
ATOM 3348 C C . GLY B 1 144 ? -9.484 15.094 0.903 1 82.44 144 GLY B C 1
ATOM 3349 O O . GLY B 1 144 ? -10.578 15.219 0.349 1 82.44 144 GLY B O 1
ATOM 3350 N N . SER B 1 145 ? -9.047 15.805 1.823 1 80.69 145 SER B N 1
ATOM 3351 C CA . SER B 1 145 ? -9.594 17.141 2.053 1 80.69 145 SER B CA 1
ATOM 3352 C C . SER B 1 145 ? -11.062 17.078 2.469 1 80.69 145 SER B C 1
ATOM 3354 O O . SER B 1 145 ? -11.875 17.891 2.039 1 80.69 145 SER B O 1
ATOM 3356 N N . SER B 1 146 ? -11.43 16.078 3.168 1 84.25 146 SER B N 1
ATOM 3357 C CA . SER B 1 146 ? -12.742 15.93 3.789 1 84.25 146 SER B CA 1
ATOM 3358 C C . SER B 1 146 ? -13.836 15.758 2.738 1 84.25 146 SER B C 1
ATOM 3360 O O . SER B 1 146 ? -15.008 16.016 3.01 1 84.25 146 SER B O 1
ATOM 3362 N N . VAL B 1 147 ? -13.406 15.43 1.574 1 83 147 VAL B N 1
ATOM 3363 C CA . VAL B 1 147 ? -14.398 15.094 0.56 1 83 147 VAL B CA 1
ATOM 3364 C C . VAL B 1 147 ? -15.219 13.883 1.017 1 83 147 VAL B C 1
ATOM 3366 O O . VAL B 1 147 ? -14.656 12.867 1.418 1 83 147 VAL B O 1
ATOM 3369 N N . GLY B 1 148 ? -16.469 14.039 1.096 1 90.5 148 GLY B N 1
ATOM 3370 C CA . GLY B 1 148 ? -17.375 12.945 1.396 1 90.5 148 GLY B CA 1
ATOM 3371 C C . GLY B 1 148 ? -17.531 12.695 2.883 1 90.5 148 GLY B C 1
ATOM 3372 O O . GLY B 1 148 ? -18.125 11.688 3.289 1 90.5 148 GLY B O 1
ATOM 3373 N N . VAL B 1 149 ? -17.031 13.539 3.695 1 93.69 149 VAL B N 1
ATOM 3374 C CA . VAL B 1 149 ? -17.125 13.344 5.137 1 93.69 149 VAL B CA 1
ATOM 3375 C C . VAL B 1 149 ? -18.438 13.914 5.652 1 93.69 149 VAL B C 1
ATOM 3377 O O . VAL B 1 149 ? -18.781 15.07 5.367 1 93.69 149 VAL B O 1
ATOM 3380 N N . HIS B 1 150 ? -19.156 13.148 6.406 1 95.19 150 HIS B N 1
ATOM 3381 C CA . HIS B 1 150 ? -20.438 13.562 6.977 1 95.19 150 HIS B CA 1
ATOM 3382 C C . HIS B 1 150 ? -20.516 13.227 8.469 1 95.19 150 HIS B C 1
ATOM 3384 O O . HIS B 1 150 ? -20.031 12.18 8.891 1 95.19 150 HIS B O 1
ATOM 3390 N N . LYS B 1 151 ? -21.125 14.133 9.219 1 94.94 151 LYS B N 1
ATOM 3391 C CA . LYS B 1 151 ? -21.422 13.867 10.625 1 94.94 151 LYS B CA 1
ATOM 3392 C C . LYS B 1 151 ? -22.859 13.367 10.789 1 94.94 151 LYS B C 1
ATOM 3394 O O . LYS B 1 151 ? -23.797 13.992 10.305 1 94.94 151 LYS B O 1
ATOM 3399 N N . VAL B 1 152 ? -22.984 12.242 11.383 1 97.19 152 VAL B N 1
ATOM 3400 C CA . VAL B 1 152 ? -24.281 11.664 11.695 1 97.19 152 VAL B CA 1
ATOM 3401 C C . VAL B 1 152 ? -24.672 12.016 13.133 1 97.19 152 VAL B C 1
ATOM 3403 O O . VAL B 1 152 ? -23.984 11.641 14.078 1 97.19 152 VAL B O 1
ATOM 3406 N N . LYS B 1 153 ? -25.844 12.578 13.32 1 96.69 153 LYS B N 1
ATOM 3407 C CA . LYS B 1 153 ? -26.203 13.102 14.641 1 96.69 153 LYS B CA 1
ATOM 3408 C C . LYS B 1 153 ? -27.438 12.422 15.188 1 96.69 153 LYS B C 1
ATOM 3410 O O . LYS B 1 153 ? -27.688 12.438 16.391 1 96.69 153 LYS B O 1
ATOM 3415 N N . GLN B 1 154 ? -28.234 11.836 14.25 1 97.06 154 GLN B N 1
ATOM 3416 C CA . GLN B 1 154 ? -29.5 11.242 14.648 1 97.06 154 GLN B CA 1
ATOM 3417 C C . GLN B 1 154 ? -29.578 9.781 14.234 1 97.06 154 GLN B C 1
ATOM 3419 O O . GLN B 1 154 ? -29.078 9.398 13.172 1 97.06 154 GLN B O 1
ATOM 3424 N N . ALA B 1 155 ? -30.344 9.078 15.07 1 96.12 155 ALA B N 1
ATOM 3425 C CA . ALA B 1 155 ? -30.562 7.668 14.75 1 96.12 155 ALA B CA 1
ATOM 3426 C C . ALA B 1 155 ? -31.25 7.516 13.391 1 96.12 155 ALA B C 1
ATOM 3428 O O . ALA B 1 155 ? -32.156 8.266 13.07 1 96.12 155 ALA B O 1
ATOM 3429 N N . GLY B 1 156 ? -30.703 6.57 12.586 1 95.81 156 GLY B N 1
ATOM 3430 C CA . GLY B 1 156 ? -31.328 6.293 11.305 1 95.81 156 GLY B CA 1
ATOM 3431 C C . GLY B 1 156 ? -30.703 7.043 10.156 1 95.81 156 GLY B C 1
ATOM 3432 O O . GLY B 1 156 ? -30.875 6.68 8.992 1 95.81 156 GLY B O 1
ATOM 3433 N N . GLU B 1 157 ? -29.922 8.031 10.461 1 97.5 157 GLU B N 1
ATOM 3434 C CA . GLU B 1 157 ? -29.312 8.875 9.438 1 97.5 157 GLU B CA 1
ATOM 3435 C C . GLU B 1 157 ? -28.156 8.148 8.742 1 97.5 157 GLU B C 1
ATOM 3437 O O . GLU B 1 157 ? -27.812 8.469 7.609 1 97.5 157 GLU B O 1
ATOM 3442 N N . LEU B 1 158 ? -27.562 7.223 9.391 1 98.19 158 LEU B N 1
ATOM 3443 C CA . LEU B 1 158 ? -26.391 6.539 8.875 1 98.19 158 LEU B CA 1
ATOM 3444 C C . LEU B 1 158 ? -26.703 5.832 7.559 1 98.19 158 LEU B C 1
ATOM 3446 O O . LEU B 1 158 ? -25.938 5.914 6.602 1 98.19 158 LEU B O 1
ATOM 3450 N N . ALA B 1 159 ? -27.797 5.164 7.535 1 97.75 159 ALA B N 1
ATOM 3451 C CA . ALA B 1 159 ? -28.203 4.418 6.344 1 97.75 159 ALA B CA 1
ATOM 3452 C C . ALA B 1 159 ? -28.391 5.352 5.148 1 97.75 159 ALA B C 1
ATOM 3454 O O . ALA B 1 159 ? -28 5.012 4.027 1 97.75 159 ALA B O 1
ATOM 3455 N N . GLN B 1 160 ? -28.984 6.457 5.398 1 96.94 160 GLN B N 1
ATOM 3456 C CA . GLN B 1 160 ? -29.25 7.422 4.336 1 96.94 160 GLN B CA 1
ATOM 3457 C C . GLN B 1 160 ? -27.938 8.008 3.801 1 96.94 160 GLN B C 1
ATOM 3459 O O . GLN B 1 160 ? -27.75 8.117 2.586 1 96.94 160 GLN B O 1
ATOM 3464 N N . ILE B 1 161 ? -27.141 8.367 4.699 1 97.25 161 ILE B N 1
ATOM 3465 C CA . ILE B 1 161 ? -25.875 8.961 4.324 1 97.25 161 ILE B CA 1
ATOM 3466 C C . ILE B 1 161 ? -25.016 7.926 3.576 1 97.25 161 ILE B C 1
ATOM 3468 O O . ILE B 1 161 ? -24.375 8.25 2.58 1 97.25 161 ILE B O 1
ATOM 3472 N N . TYR B 1 162 ? -25.016 6.676 4.062 1 97.69 162 TYR B N 1
ATOM 3473 C CA . TYR B 1 162 ? -24.297 5.613 3.375 1 97.69 162 TYR B CA 1
ATOM 3474 C C . TYR B 1 162 ? -24.766 5.48 1.931 1 97.69 162 TYR B C 1
ATOM 3476 O O . TYR B 1 162 ? -23.938 5.402 1.011 1 97.69 162 TYR B O 1
ATOM 3484 N N . LYS B 1 163 ? -26.031 5.469 1.709 1 96.38 163 LYS B N 1
ATOM 3485 C CA . LYS B 1 163 ? -26.594 5.32 0.37 1 96.38 163 LYS B CA 1
ATOM 3486 C C . LYS B 1 163 ? -26.156 6.465 -0.539 1 96.38 163 LYS B C 1
ATOM 3488 O O . LYS B 1 163 ? -25.828 6.246 -1.709 1 96.38 163 LYS B O 1
ATOM 3493 N N . GLN B 1 164 ? -26.188 7.637 0.017 1 95.62 164 GLN B N 1
ATOM 3494 C CA . GLN B 1 164 ? -25.75 8.805 -0.739 1 95.62 164 GLN B CA 1
ATOM 3495 C C . GLN B 1 164 ? -24.281 8.664 -1.165 1 95.62 164 GLN B C 1
ATOM 3497 O O . GLN B 1 164 ? -23.953 8.875 -2.332 1 95.62 164 GLN B O 1
ATOM 3502 N N . LEU B 1 165 ? -23.422 8.328 -0.231 1 95.12 165 LEU B N 1
ATOM 3503 C CA . LEU B 1 165 ? -22 8.195 -0.512 1 95.12 165 LEU B CA 1
ATOM 3504 C C . LEU B 1 165 ? -21.734 7.055 -1.488 1 95.12 165 LEU B C 1
ATOM 3506 O O . LEU B 1 165 ? -20.875 7.168 -2.365 1 95.12 165 LEU B O 1
ATOM 3510 N N . ARG B 1 166 ? -22.406 5.949 -1.253 1 93.94 166 ARG B N 1
ATOM 3511 C CA . ARG B 1 166 ? -22.281 4.805 -2.15 1 93.94 166 ARG B CA 1
ATOM 3512 C C . ARG B 1 166 ? -22.562 5.211 -3.596 1 93.94 166 ARG B C 1
ATOM 3514 O O . ARG B 1 166 ? -21.844 4.789 -4.508 1 93.94 166 ARG B O 1
ATOM 3521 N N . ASP B 1 167 ? -23.516 6.047 -3.832 1 92.88 167 ASP B N 1
ATOM 3522 C CA . ASP B 1 167 ? -23.938 6.449 -5.168 1 92.88 167 ASP B CA 1
ATOM 3523 C C . ASP B 1 167 ? -22.938 7.441 -5.781 1 92.88 167 ASP B C 1
ATOM 3525 O O . ASP B 1 167 ? -22.922 7.625 -7 1 92.88 167 ASP B O 1
ATOM 3529 N N . GLU B 1 168 ? -22.156 8.102 -4.93 1 91.12 168 GLU B N 1
ATOM 3530 C CA . GLU B 1 168 ? -21.156 9.055 -5.41 1 91.12 168 GLU B CA 1
ATOM 3531 C C . GLU B 1 168 ? -19.922 8.328 -5.934 1 91.12 168 GLU B C 1
ATOM 3533 O O . GLU B 1 168 ? -19.094 8.93 -6.625 1 91.12 168 GLU B O 1
ATOM 3538 N N . LYS B 1 169 ? -19.766 7.008 -5.711 1 84.81 169 LYS B N 1
ATOM 3539 C CA . LYS B 1 169 ? -18.703 6.141 -6.203 1 84.81 169 LYS B CA 1
ATOM 3540 C C . LYS B 1 169 ? -17.328 6.719 -5.883 1 84.81 169 LYS B C 1
ATOM 3542 O O . LYS B 1 169 ? -16.469 6.812 -6.762 1 84.81 169 LYS B O 1
ATOM 3547 N N . LEU B 1 170 ? -17.266 7.23 -4.684 1 85.31 170 LEU B N 1
ATOM 3548 C CA . LEU B 1 170 ? -15.977 7.707 -4.191 1 85.31 170 LEU B CA 1
ATOM 3549 C C . LEU B 1 170 ? -15.008 6.547 -3.98 1 85.31 170 LEU B C 1
ATOM 3551 O O . LEU B 1 170 ? -15.398 5.383 -4.078 1 85.31 170 LEU B O 1
ATOM 3555 N N . HIS B 1 171 ? -13.781 6.898 -3.771 1 84.5 171 HIS B N 1
ATOM 3556 C CA . HIS B 1 171 ? -12.75 5.867 -3.756 1 84.5 171 HIS B CA 1
ATOM 3557 C C . HIS B 1 171 ? -12.633 5.227 -2.377 1 84.5 171 HIS B C 1
ATOM 3559 O O . HIS B 1 171 ? -12.703 5.918 -1.357 1 84.5 171 HIS B O 1
ATOM 3565 N N . GLY B 1 172 ? -12.484 3.869 -2.42 1 89.5 172 GLY B N 1
ATOM 3566 C CA . GLY B 1 172 ? -12.219 3.137 -1.194 1 89.5 172 GLY B CA 1
ATOM 3567 C C . GLY B 1 172 ? -13.477 2.738 -0.446 1 89.5 172 GLY B C 1
ATOM 3568 O O . GLY B 1 172 ? -14.586 3.031 -0.89 1 89.5 172 GLY B O 1
ATOM 3569 N N . GLU B 1 173 ? -13.258 2.076 0.683 1 95.12 173 GLU B N 1
ATOM 3570 C CA . GLU B 1 173 ? -14.352 1.661 1.547 1 95.12 173 GLU B CA 1
ATOM 3571 C C . GLU B 1 173 ? -15.039 2.865 2.189 1 95.12 173 GLU B C 1
ATOM 3573 O O . GLU B 1 173 ? -14.445 3.938 2.299 1 95.12 173 GLU B O 1
ATOM 3578 N N . ILE B 1 174 ? -16.281 2.729 2.512 1 97.62 174 ILE B N 1
ATOM 3579 C CA . ILE B 1 174 ? -16.984 3.74 3.301 1 97.62 174 ILE B CA 1
ATOM 3580 C C . ILE B 1 174 ? -16.906 3.381 4.781 1 97.62 174 ILE B C 1
ATOM 3582 O O . ILE B 1 174 ? -17.328 2.293 5.188 1 97.62 174 ILE B O 1
ATOM 3586 N N . LEU B 1 175 ? -16.391 4.293 5.586 1 98.25 175 LEU B N 1
ATOM 3587 C CA . LEU B 1 175 ? -16.156 4.039 7.004 1 98.25 175 LEU B CA 1
ATOM 3588 C C . LEU B 1 175 ? -17.109 4.859 7.867 1 98.25 175 LEU B C 1
ATOM 3590 O O . LEU B 1 175 ? -17.391 6.023 7.562 1 98.25 175 LEU B O 1
ATOM 3594 N N . ALA B 1 176 ? -17.609 4.262 8.906 1 98.56 176 ALA B N 1
ATOM 3595 C CA . ALA B 1 176 ? -18.188 4.973 10.039 1 98.56 176 ALA B CA 1
ATOM 3596 C C . ALA B 1 176 ? -17.219 4.996 11.227 1 98.56 176 ALA B C 1
ATOM 3598 O O . ALA B 1 176 ? -16.609 3.973 11.555 1 98.56 176 ALA B O 1
ATOM 3599 N N . GLU B 1 177 ? -17.047 6.152 11.797 1 98.06 177 GLU B N 1
ATOM 3600 C CA . GLU B 1 177 ? -16.094 6.312 12.883 1 98.06 177 GLU B CA 1
ATOM 3601 C C . GLU B 1 177 ? -16.703 7.074 14.055 1 98.06 177 GLU B C 1
ATOM 3603 O O . GLU B 1 177 ? -17.453 8.039 13.859 1 98.06 177 GLU B O 1
ATOM 3608 N N . GLN B 1 178 ? -16.359 6.613 15.242 1 97.62 178 GLN B N 1
ATOM 3609 C CA . GLN B 1 178 ? -16.812 7.289 16.453 1 97.62 178 GLN B CA 1
ATOM 3610 C C . GLN B 1 178 ? -16.312 8.734 16.5 1 97.62 178 GLN B C 1
ATOM 3612 O O . GLN B 1 178 ? -15.164 9.008 16.156 1 97.62 178 GLN B O 1
ATOM 3617 N N . PHE B 1 179 ? -17.234 9.617 16.906 1 95.94 179 PHE B N 1
ATOM 3618 C CA . PHE B 1 179 ? -16.828 11 17.141 1 95.94 179 PHE B CA 1
ATOM 3619 C C . PHE B 1 179 ? -16 11.102 18.422 1 95.94 179 PHE B C 1
ATOM 3621 O O . PHE B 1 179 ? -16.453 10.688 19.5 1 95.94 179 PHE B O 1
ATOM 3628 N N . VAL B 1 180 ? -14.82 11.641 18.297 1 94 180 VAL B N 1
ATOM 3629 C CA . VAL B 1 180 ? -13.922 11.875 19.438 1 94 180 VAL B CA 1
ATOM 3630 C C . VAL B 1 180 ? -13.812 13.375 19.703 1 94 180 VAL B C 1
ATOM 3632 O O . VAL B 1 180 ? -13.289 14.125 18.875 1 94 180 VAL B O 1
ATOM 3635 N N . SER B 1 181 ? -14.094 13.852 20.844 1 89 181 SER B N 1
ATOM 3636 C CA . SER B 1 181 ? -14.477 15.25 21.031 1 89 181 SER B CA 1
ATOM 3637 C C . SER B 1 181 ? -13.352 16.062 21.656 1 89 181 SER B C 1
ATOM 3639 O O . SER B 1 181 ? -13.445 17.281 21.781 1 89 181 SER B O 1
ATOM 3641 N N . GLY B 1 182 ? -12.297 15.469 22.078 1 90.06 182 GLY B N 1
ATOM 3642 C CA . GLY B 1 182 ? -11.32 16.172 22.891 1 90.06 182 GLY B CA 1
ATOM 3643 C C . GLY B 1 182 ? -10.398 17.062 22.078 1 90.06 182 GLY B C 1
ATOM 3644 O O . GLY B 1 182 ? -9.664 17.875 22.625 1 90.06 182 GLY B O 1
ATOM 3645 N N . GLY B 1 183 ? -10.438 16.922 20.766 1 93.75 183 GLY B N 1
ATOM 3646 C CA . GLY B 1 183 ? -9.656 17.828 19.922 1 93.75 183 GLY B CA 1
ATOM 3647 C C . GLY B 1 183 ? -8.898 17.125 18.828 1 93.75 183 GLY B C 1
ATOM 3648 O O . GLY B 1 183 ? -8.75 15.898 18.844 1 93.75 183 GLY B O 1
ATOM 3649 N N . GLU B 1 184 ? -8.469 17.953 17.828 1 96.25 184 GLU B N 1
ATOM 3650 C CA . GLU B 1 184 ? -7.688 17.484 16.688 1 96.25 184 GLU B CA 1
ATOM 3651 C C . GLU B 1 184 ? -6.25 18 16.75 1 96.25 184 GLU B C 1
ATOM 3653 O O . GLU B 1 184 ? -6.012 19.156 17.109 1 96.25 184 GLU B O 1
ATOM 3658 N N . TYR B 1 185 ? -5.379 17.125 16.516 1 98 185 TYR B N 1
ATOM 3659 C CA . TYR B 1 185 ? -3.955 17.438 16.562 1 98 185 TYR B CA 1
ATOM 3660 C C . TYR B 1 185 ? -3.234 16.859 15.344 1 98 185 TYR B C 1
ATOM 3662 O O . TYR B 1 185 ? -3.762 15.984 14.656 1 98 185 TYR B O 1
ATOM 3670 N N . THR B 1 186 ? -2.088 17.422 15.086 1 98.06 186 THR B N 1
ATOM 3671 C CA . THR B 1 186 ? -1.191 16.844 14.086 1 98.06 186 THR B CA 1
ATOM 3672 C C . THR B 1 186 ? 0.25 16.859 14.586 1 98.06 186 THR B C 1
ATOM 3674 O O . THR B 1 186 ? 0.622 17.688 15.414 1 98.06 186 THR B O 1
ATOM 3677 N N . CYS B 1 187 ? 0.958 15.906 14.227 1 98.56 187 CYS B N 1
ATOM 3678 C CA . CYS B 1 187 ? 2.379 15.797 14.539 1 98.56 187 CYS B CA 1
ATOM 3679 C C . CYS B 1 187 ? 3.188 15.484 13.281 1 98.56 187 CYS B C 1
ATOM 3681 O O . CYS B 1 187 ? 2.963 14.461 12.633 1 98.56 187 CYS B O 1
ATOM 3683 N N . GLY B 1 188 ? 4.094 16.359 12.945 1 98.19 188 GLY B N 1
ATOM 3684 C CA . GLY B 1 188 ? 4.945 16.172 11.781 1 98.19 188 GLY B CA 1
ATOM 3685 C C . GLY B 1 188 ? 6.09 15.203 12.023 1 98.19 188 GLY B C 1
ATOM 3686 O O . GLY B 1 188 ? 6.547 15.047 13.156 1 98.19 188 GLY B O 1
ATOM 3687 N N . VAL B 1 189 ? 6.457 14.469 11.031 1 98.06 189 VAL B N 1
ATOM 3688 C CA . VAL B 1 189 ? 7.648 13.633 10.984 1 98.06 189 VAL B CA 1
ATOM 3689 C C . VAL B 1 189 ? 8.594 14.141 9.898 1 98.06 189 VAL B C 1
ATOM 3691 O O . VAL B 1 189 ? 8.172 14.422 8.773 1 98.06 189 VAL B O 1
ATOM 3694 N N . LEU B 1 190 ? 9.844 14.367 10.227 1 97.44 190 LEU B N 1
ATOM 3695 C CA . LEU B 1 190 ? 10.867 14.82 9.297 1 97.44 190 LEU B CA 1
ATOM 3696 C C . LEU B 1 190 ? 12.125 13.969 9.414 1 97.44 190 LEU B C 1
ATOM 3698 O O . LEU B 1 190 ? 12.883 14.109 10.383 1 97.44 190 LEU B O 1
ATOM 3702 N N . ALA B 1 191 ? 12.359 13.055 8.43 1 94.75 191 ALA B N 1
ATOM 3703 C CA . ALA B 1 191 ? 13.555 12.219 8.352 1 94.75 191 ALA B CA 1
ATOM 3704 C C . ALA B 1 191 ? 13.789 11.469 9.656 1 94.75 191 ALA B C 1
ATOM 3706 O O . ALA B 1 191 ? 14.891 11.516 10.219 1 94.75 191 ALA B O 1
ATOM 3707 N N . GLY B 1 192 ? 12.695 10.906 10.195 1 95.31 192 GLY B N 1
ATOM 3708 C CA . GLY B 1 192 ? 12.82 10.031 11.352 1 95.31 192 GLY B CA 1
ATOM 3709 C C . GLY B 1 192 ? 12.672 10.758 12.672 1 95.31 192 GLY B C 1
ATOM 3710 O O . GLY B 1 192 ? 12.781 10.156 13.734 1 95.31 192 GLY B O 1
ATOM 3711 N N . GLU B 1 193 ? 12.414 12.047 12.594 1 97.25 193 GLU B N 1
ATOM 3712 C CA . GLU B 1 193 ? 12.219 12.836 13.805 1 97.25 193 GLU B CA 1
ATOM 3713 C C . GLU B 1 193 ? 10.812 13.438 13.852 1 97.25 193 GLU B C 1
ATOM 3715 O O . GLU B 1 193 ? 10.289 13.891 12.836 1 97.25 193 GLU B O 1
ATOM 3720 N N . ALA B 1 194 ? 10.281 13.398 15.055 1 98.19 194 ALA B N 1
ATOM 3721 C CA . ALA B 1 194 ? 8.961 14.008 15.219 1 98.19 194 ALA B CA 1
ATOM 3722 C C . ALA B 1 194 ? 9.078 15.492 15.531 1 98.19 194 ALA B C 1
ATOM 3724 O O . ALA B 1 194 ? 9.961 15.914 16.281 1 98.19 194 ALA B O 1
ATOM 3725 N N . LEU B 1 195 ? 8.273 16.297 14.945 1 98.44 195 LEU B N 1
ATOM 3726 C CA . LEU B 1 195 ? 8.172 17.719 15.227 1 98.44 195 LEU B CA 1
ATOM 3727 C C . LEU B 1 195 ? 7.16 17.984 16.344 1 98.44 195 LEU B C 1
ATOM 3729 O O . LEU B 1 195 ? 6.406 17.078 16.719 1 98.44 195 LEU B O 1
ATOM 3733 N N . PRO B 1 196 ? 7.16 19.156 16.891 1 98.31 196 PRO B N 1
ATOM 3734 C CA . PRO B 1 196 ? 6.156 19.484 17.906 1 98.31 196 PRO B CA 1
ATOM 3735 C C . PRO B 1 196 ? 4.727 19.359 17.375 1 98.31 196 PRO B C 1
ATOM 3737 O O . PRO B 1 196 ? 4.461 19.688 16.219 1 98.31 196 PRO B O 1
ATOM 3740 N N . SER B 1 197 ? 3.859 18.922 18.281 1 98.56 197 SER B N 1
ATOM 3741 C CA . SER B 1 197 ? 2.467 18.766 17.875 1 98.56 197 SER B CA 1
ATOM 3742 C C . SER B 1 197 ? 1.798 20.125 17.688 1 98.56 197 SER B C 1
ATOM 3744 O O . SER B 1 197 ? 2.221 21.125 18.281 1 98.56 197 SER B O 1
ATOM 3746 N N . VAL B 1 198 ? 0.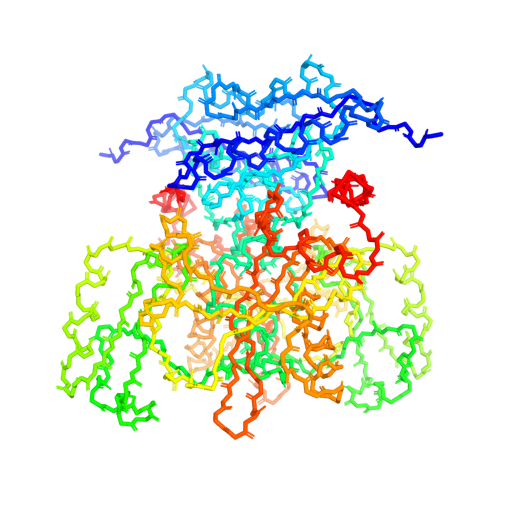842 20.172 16.812 1 98.19 198 VAL B N 1
ATOM 3747 C CA . VAL B 1 198 ? -0.001 21.328 16.562 1 98.19 198 VAL B CA 1
ATOM 3748 C C . VAL B 1 198 ? -1.454 21 16.891 1 98.19 198 VAL B C 1
ATOM 3750 O O . VAL B 1 198 ? -1.987 19.984 16.422 1 98.19 198 VAL B O 1
ATOM 3753 N N . LYS B 1 199 ? -2.041 21.797 17.75 1 97.88 199 LYS B N 1
ATOM 3754 C CA . LYS B 1 199 ? -3.477 21.688 17.969 1 97.88 199 LYS B CA 1
ATOM 3755 C C . LYS B 1 199 ? -4.27 22.469 16.938 1 97.88 199 LYS B C 1
ATOM 3757 O O . LYS B 1 199 ? -3.947 23.625 16.656 1 97.88 199 LYS B O 1
ATOM 3762 N N . ILE B 1 200 ? -5.223 21.812 16.328 1 96.06 200 ILE B N 1
ATOM 3763 C CA . ILE B 1 200 ? -6.07 22.422 15.32 1 96.06 200 ILE B CA 1
ATOM 3764 C C . ILE B 1 200 ? -7.43 22.766 15.922 1 96.06 200 ILE B C 1
ATOM 3766 O O . ILE B 1 200 ? -8.148 21.875 16.391 1 96.06 200 ILE B O 1
ATOM 3770 N N . ILE B 1 201 ? -7.793 24.016 15.859 1 94.88 201 ILE B N 1
ATOM 3771 C CA . ILE B 1 201 ? -9.055 24.484 16.422 1 94.88 201 ILE B CA 1
ATOM 3772 C C . ILE B 1 201 ? -9.875 25.172 15.328 1 94.88 201 ILE B C 1
ATOM 3774 O O . ILE B 1 201 ? -9.797 26.391 15.156 1 94.88 201 ILE B O 1
ATOM 3778 N N . PRO B 1 202 ? -10.617 24.391 14.648 1 91 202 PRO B N 1
ATOM 3779 C CA . PRO B 1 202 ? -11.445 25 13.609 1 91 202 PRO B CA 1
ATOM 3780 C C . PRO B 1 202 ? -12.641 25.766 14.18 1 91 202 PRO B C 1
ATOM 3782 O O . PRO B 1 202 ? -13.07 25.484 15.305 1 91 202 PRO B O 1
ATOM 3785 N N . GLN B 1 203 ? -13.07 26.734 13.453 1 89.88 203 GLN B N 1
ATOM 3786 C CA . GLN B 1 203 ? -14.281 27.453 13.852 1 89.88 203 GLN B CA 1
ATOM 3787 C C . GLN B 1 203 ? -15.531 26.75 13.328 1 89.88 203 GLN B C 1
ATOM 3789 O O . GLN B 1 203 ? -16.641 27.031 13.781 1 89.88 203 GLN B O 1
ATOM 3794 N N . THR B 1 204 ? -15.352 25.891 12.391 1 86.25 204 THR B N 1
ATOM 3795 C CA . THR B 1 204 ? -16.438 25.031 11.922 1 86.25 204 THR B CA 1
ATOM 3796 C C . THR B 1 204 ? -16.625 23.844 12.867 1 86.25 204 THR B C 1
ATOM 3798 O O . THR B 1 204 ? -15.953 23.734 13.891 1 86.25 204 THR B O 1
ATOM 3801 N N . GLU B 1 205 ? -17.531 23.062 12.586 1 83.44 205 GLU B N 1
ATOM 3802 C CA . GLU B 1 205 ? -17.875 21.922 13.422 1 83.44 205 GLU B CA 1
ATOM 3803 C C . GLU B 1 205 ? -16.688 20.938 13.516 1 83.44 205 GLU B C 1
ATOM 3805 O O . GLU B 1 205 ? -16.5 20.297 14.547 1 83.44 205 GLU B O 1
ATOM 3810 N N . PHE B 1 206 ? -16 20.75 12.438 1 83.25 206 PHE B N 1
ATOM 3811 C CA . PHE B 1 206 ? -14.773 19.969 12.375 1 83.25 206 PHE B CA 1
ATOM 3812 C C . PHE B 1 206 ? -13.836 20.516 11.305 1 83.25 206 PHE B C 1
ATOM 3814 O O . PHE B 1 206 ? -14.148 21.5 10.641 1 83.25 206 PHE B O 1
ATOM 3821 N N . TYR B 1 207 ? -12.625 20.031 11.234 1 86.31 207 TYR B N 1
ATOM 3822 C CA . TYR B 1 207 ? -11.578 20.5 10.336 1 86.31 207 TYR B CA 1
ATOM 3823 C C . TYR B 1 207 ? -11.867 20.094 8.898 1 86.31 207 TYR B C 1
ATOM 3825 O O . TYR B 1 207 ? -11.141 19.297 8.312 1 86.31 207 TYR B O 1
ATOM 3833 N N . ASP B 1 208 ? -12.906 20.719 8.234 1 85.19 208 ASP B N 1
ATOM 3834 C CA . ASP B 1 208 ? -13.375 20.406 6.891 1 85.19 208 ASP B CA 1
ATOM 3835 C C . ASP B 1 208 ? -12.672 21.281 5.848 1 85.19 208 ASP B C 1
ATOM 3837 O O . ASP B 1 208 ? -11.727 22 6.172 1 85.19 208 ASP B O 1
ATOM 3841 N N . TYR B 1 209 ? -13.039 21.109 4.66 1 81.06 209 TYR B N 1
ATOM 3842 C CA . TYR B 1 209 ? -12.398 21.797 3.545 1 81.06 209 TYR B CA 1
ATOM 3843 C C . TYR B 1 209 ? -12.414 23.312 3.75 1 81.06 209 TYR B C 1
ATOM 3845 O O . TYR B 1 209 ? -11.406 23.984 3.508 1 81.06 209 TYR B O 1
ATOM 3853 N N . GLU B 1 210 ? -13.5 23.766 4.207 1 83.81 210 GLU B N 1
ATOM 3854 C CA . GLU B 1 210 ? -13.625 25.203 4.461 1 83.81 210 GLU B CA 1
ATOM 3855 C C . GLU B 1 210 ? -12.633 25.672 5.523 1 83.81 210 GLU B C 1
ATOM 3857 O O . GLU B 1 210 ? -11.945 26.672 5.336 1 83.81 210 GLU B O 1
ATOM 3862 N N . ALA B 1 211 ? -12.586 24.984 6.578 1 85.19 211 ALA B N 1
ATOM 3863 C CA . ALA B 1 211 ? -11.68 25.328 7.668 1 85.19 211 ALA B CA 1
ATOM 3864 C C . ALA B 1 211 ? -10.219 25.25 7.219 1 85.19 211 ALA B C 1
ATOM 3866 O O . ALA B 1 211 ? -9.383 26.031 7.66 1 85.19 211 ALA B O 1
ATOM 3867 N N . LYS B 1 212 ? -9.938 24.312 6.348 1 81.38 212 LYS B N 1
ATOM 3868 C CA . LYS B 1 212 ? -8.57 24.062 5.883 1 81.38 212 LYS B CA 1
ATOM 3869 C C . LYS B 1 212 ? -8.109 25.172 4.93 1 81.38 212 LYS B C 1
ATOM 3871 O O . LYS B 1 212 ? -6.969 25.625 5.016 1 81.38 212 LYS B O 1
ATOM 3876 N N . TYR B 1 213 ? -9.023 25.547 4.059 1 78.06 213 TYR B N 1
ATOM 3877 C CA . TYR B 1 213 ? -8.484 26.234 2.891 1 78.06 213 TYR B CA 1
ATOM 3878 C C . TYR B 1 213 ? -9.219 27.547 2.645 1 78.06 213 TYR B C 1
ATOM 3880 O O . TYR B 1 213 ? -8.688 28.453 1.986 1 78.06 213 TYR B O 1
ATOM 3888 N N . LEU B 1 214 ? -10.344 27.641 3.076 1 79.44 214 LEU B N 1
ATOM 3889 C CA . LEU B 1 214 ? -11.148 28.797 2.676 1 79.44 214 LEU B CA 1
ATOM 3890 C C . LEU B 1 214 ? -11.219 29.812 3.801 1 79.44 214 LEU B C 1
ATOM 3892 O O . LEU B 1 214 ? -11.312 31.016 3.543 1 79.44 214 LEU B O 1
ATOM 3896 N N . ARG B 1 215 ? -11.086 29.312 4.984 1 80.94 215 ARG B N 1
ATOM 3897 C CA . ARG B 1 215 ? -11.203 30.203 6.133 1 80.94 215 ARG B CA 1
ATOM 3898 C C . ARG B 1 215 ? -9.836 30.562 6.688 1 80.94 215 ARG B C 1
ATOM 3900 O O . ARG B 1 215 ? -8.883 29.797 6.559 1 80.94 215 ARG B O 1
ATOM 3907 N N . ASP B 1 216 ? -9.883 31.656 7.395 1 84.06 216 ASP B N 1
ATOM 3908 C CA . ASP B 1 216 ? -8.633 32.125 7.98 1 84.06 216 ASP B CA 1
ATOM 3909 C C . ASP B 1 216 ? -8.727 32.188 9.508 1 84.06 216 ASP B C 1
ATOM 3911 O O . ASP B 1 216 ? -7.855 32.75 10.164 1 84.06 216 ASP B O 1
ATOM 3915 N N . ASP B 1 217 ? -9.781 31.594 9.977 1 88.75 217 ASP B N 1
ATOM 3916 C CA . ASP B 1 217 ? -9.984 31.75 11.414 1 88.75 217 ASP B CA 1
ATOM 3917 C C . ASP B 1 217 ? -9.703 30.438 12.141 1 88.75 217 ASP B C 1
ATOM 3919 O O . ASP B 1 217 ? -10.008 30.297 13.328 1 88.75 217 ASP B O 1
ATOM 3923 N N . THR B 1 218 ? -9.242 29.453 11.391 1 90.44 218 THR B N 1
ATOM 3924 C CA . THR B 1 218 ? -8.75 28.281 12.102 1 90.44 218 THR B CA 1
ATOM 3925 C C . THR B 1 218 ? -7.527 28.625 12.938 1 90.44 218 THR B C 1
ATOM 3927 O O . THR B 1 218 ? -6.617 29.312 12.461 1 90.44 218 THR B O 1
ATOM 3930 N N . VAL B 1 219 ? -7.555 28.266 14.156 1 93.25 219 VAL B N 1
ATOM 3931 C CA . VAL B 1 219 ? -6.434 28.547 15.047 1 93.25 219 VAL B CA 1
ATOM 3932 C C . VAL B 1 219 ? -5.52 27.328 15.133 1 93.25 219 VAL B C 1
ATOM 3934 O O . VAL B 1 219 ? -5.988 26.203 15.328 1 93.25 219 VAL B O 1
ATOM 3937 N N . TYR B 1 220 ? -4.254 27.578 14.961 1 94.56 220 TYR B N 1
ATOM 3938 C CA . TYR B 1 220 ? -3.223 26.547 15.109 1 94.56 220 TYR B CA 1
ATOM 3939 C C . TYR B 1 220 ? -2.305 26.859 16.281 1 94.56 220 TYR B C 1
ATOM 3941 O O . TYR B 1 220 ? -1.569 27.859 16.25 1 94.56 220 TYR B O 1
ATOM 3949 N N . GLN B 1 221 ? -2.387 26.078 17.266 1 96.19 221 GLN B N 1
ATOM 3950 C CA . GLN B 1 221 ? -1.549 26.266 18.438 1 96.19 221 GLN B CA 1
ATOM 3951 C C . GLN B 1 221 ? -0.322 25.359 18.391 1 96.19 221 GLN B C 1
ATOM 3953 O O . GLN B 1 221 ? -0.444 24.125 18.469 1 96.19 221 GLN B O 1
ATOM 3958 N N . CYS B 1 222 ? 0.809 25.969 18.328 1 95.5 222 CYS B N 1
ATOM 3959 C CA . CYS B 1 222 ? 2.076 25.25 18.281 1 95.5 222 CYS B CA 1
ATOM 3960 C C . CYS B 1 222 ? 3.113 25.922 19.172 1 95.5 222 CYS B C 1
ATOM 3962 O O . CYS B 1 222 ? 3.438 27.094 18.984 1 95.5 222 CYS B O 1
ATOM 3964 N N . PRO B 1 223 ? 3.641 25.281 20.219 1 94.19 223 PRO B N 1
ATOM 3965 C CA . PRO B 1 223 ? 3.305 23.906 20.594 1 94.19 223 PRO B CA 1
ATOM 3966 C C . PRO B 1 223 ? 1.853 23.766 21.047 1 94.19 223 PRO B C 1
ATOM 3968 O O . PRO B 1 223 ? 1.209 24.75 21.406 1 94.19 223 PRO B O 1
ATOM 3971 N N . SER B 1 224 ? 1.387 22.562 20.938 1 97.44 224 SER B N 1
ATOM 3972 C CA . SER B 1 224 ? 0.009 22.328 21.359 1 97.44 224 SER B CA 1
ATOM 3973 C C . SER B 1 224 ? -0.139 22.438 22.875 1 97.44 224 SER B C 1
ATOM 3975 O O . SER B 1 224 ? 0.809 22.812 23.562 1 97.44 224 SER B O 1
ATOM 3977 N N . ASP B 1 225 ? -1.373 22.188 23.375 1 96.62 225 ASP B N 1
ATOM 3978 C CA . ASP B 1 225 ? -1.69 22.344 24.781 1 96.62 225 ASP B CA 1
ATOM 3979 C C . ASP B 1 225 ? -1.396 21.062 25.562 1 96.62 225 ASP B C 1
ATOM 3981 O O . ASP B 1 225 ? -1.81 20.922 26.719 1 96.62 225 ASP B O 1
ATOM 3985 N N . LEU B 1 226 ? -0.722 20.172 24.953 1 97.44 226 LEU B N 1
ATOM 3986 C CA . LEU B 1 226 ? -0.48 18.875 25.594 1 97.44 226 LEU B CA 1
ATOM 3987 C C . LEU B 1 226 ? 0.572 19 26.688 1 97.44 226 LEU B C 1
ATOM 3989 O O . LEU B 1 226 ? 1.569 19.719 26.516 1 97.44 226 LEU B O 1
ATOM 3993 N N . PRO B 1 227 ? 0.341 18.328 27.828 1 96.31 227 PRO B N 1
ATOM 3994 C CA . PRO B 1 227 ? 1.444 18.219 28.781 1 96.31 227 PRO B CA 1
ATOM 3995 C C . PRO B 1 227 ? 2.643 17.453 28.219 1 96.31 227 PRO B C 1
ATOM 3997 O O . PRO B 1 227 ? 2.498 16.688 27.25 1 96.31 227 PRO B O 1
ATOM 4000 N N . PRO B 1 228 ? 3.781 17.625 28.781 1 97.12 228 PRO B N 1
ATOM 4001 C CA . PRO B 1 228 ? 5.02 17.062 28.234 1 97.12 228 PRO B CA 1
ATOM 4002 C C . PRO B 1 228 ? 4.934 15.562 28 1 97.12 228 PRO B C 1
ATOM 4004 O O . PRO B 1 228 ? 5.402 15.062 26.969 1 97.12 228 PRO B O 1
ATOM 4007 N N . GLU B 1 229 ? 4.305 14.875 28.906 1 97.06 229 GLU B N 1
ATOM 4008 C CA . GLU B 1 229 ? 4.211 13.422 28.781 1 97.06 229 GLU B CA 1
ATOM 4009 C C . GLU B 1 229 ? 3.338 13.031 27.594 1 97.06 229 GLU B C 1
ATOM 4011 O O . GLU B 1 229 ? 3.678 12.117 26.844 1 97.06 229 GLU B O 1
ATOM 4016 N N . GLN B 1 230 ? 2.27 13.734 27.391 1 97.31 230 GLN B N 1
ATOM 4017 C CA . GLN B 1 230 ? 1.367 13.469 26.281 1 97.31 230 GLN B CA 1
ATOM 4018 C C . GLN B 1 230 ? 1.999 13.883 24.953 1 97.31 230 GLN B C 1
ATOM 4020 O O . GLN B 1 230 ? 1.789 13.227 23.922 1 97.31 230 GLN B O 1
ATOM 4025 N N . GLU B 1 231 ? 2.721 14.969 25.016 1 98.25 231 GLU B N 1
ATOM 4026 C CA . GLU B 1 231 ? 3.463 15.406 23.828 1 98.25 231 GLU B CA 1
ATOM 4027 C C . GLU B 1 231 ? 4.465 14.344 23.391 1 98.25 231 GLU B C 1
ATOM 4029 O O . GLU B 1 231 ? 4.531 14 22.203 1 98.25 231 GLU B O 1
ATOM 4034 N N . ALA B 1 232 ? 5.188 13.859 24.359 1 98.31 232 ALA B N 1
ATOM 4035 C CA . ALA B 1 232 ? 6.168 12.82 24.047 1 98.31 232 ALA B CA 1
ATOM 4036 C C . ALA B 1 232 ? 5.484 11.57 23.5 1 98.31 232 ALA B C 1
ATOM 4038 O O . ALA B 1 232 ? 5.988 10.93 22.578 1 98.31 232 ALA B O 1
ATOM 4039 N N . HIS B 1 233 ? 4.375 11.273 24.125 1 98.56 233 HIS B N 1
ATOM 4040 C CA . HIS B 1 233 ? 3.621 10.102 23.703 1 98.56 233 HIS B CA 1
ATOM 4041 C C . HIS B 1 233 ? 3.113 10.273 22.266 1 98.56 233 HIS B C 1
ATOM 4043 O O . HIS B 1 233 ? 3.221 9.352 21.453 1 98.56 233 HIS B O 1
ATOM 4049 N N . MET B 1 234 ? 2.598 11.406 21.906 1 98.56 234 MET B N 1
ATOM 4050 C CA . MET B 1 234 ? 2.102 11.672 20.562 1 98.56 234 MET B CA 1
ATOM 4051 C C . MET B 1 234 ? 3.236 11.609 19.547 1 98.56 234 MET B C 1
ATOM 4053 O O . MET B 1 234 ? 3.074 11.047 18.453 1 98.56 234 MET B O 1
ATOM 4057 N N . ARG B 1 235 ? 4.344 12.172 19.891 1 98.62 235 ARG B N 1
ATOM 4058 C CA . ARG B 1 235 ? 5.5 12.141 19.016 1 98.62 235 ARG B CA 1
ATOM 4059 C C . ARG B 1 235 ? 5.941 10.711 18.734 1 98.62 235 ARG B C 1
ATOM 4061 O O . ARG B 1 235 ? 6.223 10.352 17.594 1 98.62 235 ARG B O 1
ATOM 4068 N N . ALA B 1 236 ? 5.949 9.898 19.75 1 98.62 236 ALA B N 1
ATOM 4069 C CA . ALA B 1 236 ? 6.32 8.492 19.594 1 98.62 236 ALA B CA 1
ATOM 4070 C C . ALA B 1 236 ? 5.324 7.758 18.703 1 98.62 236 ALA B C 1
ATOM 4072 O O . ALA B 1 236 ? 5.719 6.961 17.859 1 98.62 236 ALA B O 1
ATOM 4073 N N . LEU B 1 237 ? 4.043 8.016 18.891 1 98.75 237 LEU B N 1
ATOM 4074 C CA . LEU B 1 237 ? 3 7.402 18.078 1 98.75 237 LEU B CA 1
ATOM 4075 C C . LEU B 1 237 ? 3.127 7.828 16.609 1 98.75 237 LEU B C 1
ATOM 4077 O O . LEU B 1 237 ? 2.949 7.008 15.711 1 98.75 237 LEU B O 1
ATOM 4081 N N . ALA B 1 238 ? 3.422 9.125 16.406 1 98.75 238 ALA B N 1
ATOM 4082 C CA . ALA B 1 238 ? 3.557 9.641 15.039 1 98.75 238 ALA B CA 1
ATOM 4083 C C . ALA B 1 238 ? 4.691 8.938 14.297 1 98.75 238 ALA B C 1
ATOM 4085 O O . ALA B 1 238 ? 4.531 8.539 13.141 1 98.75 238 ALA B O 1
ATOM 4086 N N . LEU B 1 239 ? 5.824 8.766 15 1 98.62 239 LEU B N 1
ATOM 4087 C CA . LEU B 1 239 ? 6.973 8.094 14.398 1 98.62 239 LEU B CA 1
ATOM 4088 C C . LEU B 1 239 ? 6.637 6.648 14.055 1 98.62 239 LEU B C 1
ATOM 4090 O O . LEU B 1 239 ? 6.922 6.188 12.945 1 98.62 239 LEU B O 1
ATOM 4094 N N . ARG B 1 240 ? 5.953 5.949 14.969 1 98.44 240 ARG B N 1
ATOM 4095 C CA . ARG B 1 240 ? 5.602 4.547 14.758 1 98.44 240 ARG B CA 1
ATOM 4096 C C . ARG B 1 240 ? 4.574 4.402 13.641 1 98.44 240 ARG B C 1
ATOM 4098 O O . ARG B 1 240 ? 4.699 3.521 12.789 1 98.44 240 ARG B O 1
ATOM 4105 N N . ALA B 1 241 ? 3.586 5.293 13.641 1 98.75 241 ALA B N 1
ATOM 4106 C CA . ALA B 1 241 ? 2.514 5.223 12.648 1 98.75 241 ALA B CA 1
ATOM 4107 C C . ALA B 1 241 ? 3.047 5.492 11.25 1 98.75 241 ALA B C 1
ATOM 4109 O O . ALA B 1 241 ? 2.697 4.785 10.297 1 98.75 241 ALA B O 1
ATOM 4110 N N . PHE B 1 242 ? 3.865 6.516 11.156 1 98.56 242 PHE B N 1
ATOM 4111 C CA . PHE B 1 242 ? 4.383 6.891 9.844 1 98.56 242 PHE B CA 1
ATOM 4112 C C . PHE B 1 242 ? 5.363 5.844 9.328 1 98.56 242 PHE B C 1
ATOM 4114 O O . PHE B 1 242 ? 5.348 5.504 8.141 1 98.56 242 PHE B O 1
ATOM 4121 N N . ALA B 1 243 ? 6.18 5.266 10.203 1 97.38 243 ALA B N 1
ATOM 4122 C CA . ALA B 1 243 ? 7.102 4.191 9.828 1 97.38 243 ALA B CA 1
ATOM 4123 C C . ALA B 1 243 ? 6.34 2.941 9.406 1 97.38 243 ALA B C 1
ATOM 4125 O O . ALA B 1 243 ? 6.766 2.225 8.5 1 97.38 243 ALA B O 1
ATOM 4126 N N . ALA B 1 244 ? 5.227 2.701 10.008 1 98 244 ALA B N 1
ATOM 4127 C CA . ALA B 1 244 ? 4.438 1.496 9.766 1 98 244 ALA B CA 1
ATOM 4128 C C . ALA B 1 244 ? 3.973 1.431 8.312 1 98 244 ALA B C 1
ATOM 4130 O O . ALA B 1 244 ? 3.826 0.344 7.75 1 98 244 ALA B O 1
ATOM 4131 N N . ILE B 1 245 ? 3.814 2.59 7.695 1 97.69 245 ILE B N 1
ATOM 4132 C CA . ILE B 1 245 ? 3.309 2.58 6.324 1 97.69 245 ILE B CA 1
ATOM 4133 C C . ILE B 1 245 ? 4.461 2.791 5.348 1 97.69 245 ILE B C 1
ATOM 4135 O O . ILE B 1 245 ? 4.246 2.895 4.137 1 97.69 245 ILE B O 1
ATOM 4139 N N . GLY B 1 246 ? 5.664 2.889 5.812 1 95.5 246 GLY B N 1
ATOM 4140 C CA . GLY B 1 246 ? 6.832 2.986 4.953 1 95.5 246 GLY B CA 1
ATOM 4141 C C . GLY B 1 246 ? 7.301 4.414 4.746 1 95.5 246 GLY B C 1
ATOM 4142 O O . GLY B 1 246 ? 8.047 4.699 3.807 1 95.5 246 GLY B O 1
ATOM 4143 N N . GLY B 1 247 ? 6.887 5.348 5.613 1 94.75 247 GLY B N 1
ATOM 4144 C CA . GLY B 1 247 ? 7.191 6.754 5.41 1 94.75 247 GLY B CA 1
ATOM 4145 C C . GLY B 1 247 ? 8.289 7.262 6.324 1 94.75 247 GLY B C 1
ATOM 4146 O O . GLY B 1 247 ? 8.641 8.445 6.285 1 94.75 247 GLY B O 1
ATOM 4147 N N . GLY B 1 248 ? 8.969 6.496 7.098 1 87.25 248 GLY B N 1
ATOM 4148 C CA . GLY B 1 248 ? 9.773 6.922 8.234 1 87.25 248 GLY B CA 1
ATOM 4149 C C . GLY B 1 248 ? 10.922 7.828 7.836 1 87.25 248 GLY B C 1
ATOM 4150 O O . GLY B 1 248 ? 11.297 8.727 8.594 1 87.25 248 GLY B O 1
ATOM 4151 N N . GLY B 1 249 ? 11.5 7.637 6.723 1 90.94 249 GLY B N 1
ATOM 4152 C CA . GLY B 1 249 ? 12.664 8.398 6.312 1 90.94 249 GLY B CA 1
ATOM 4153 C C . GLY B 1 249 ? 12.312 9.641 5.512 1 90.94 249 GLY B C 1
ATOM 4154 O O . GLY B 1 249 ? 13.203 10.32 4.996 1 90.94 249 GLY B O 1
ATOM 4155 N N . ASN B 1 250 ? 11.062 9.953 5.48 1 95.19 250 ASN B N 1
ATOM 4156 C CA . ASN B 1 250 ? 10.562 11.055 4.664 1 95.19 250 ASN B CA 1
ATOM 4157 C C . ASN B 1 250 ? 9.867 12.117 5.512 1 95.19 250 ASN B C 1
ATOM 4159 O O . ASN B 1 250 ? 10.125 12.211 6.715 1 95.19 250 ASN B O 1
ATOM 4163 N N . CYS B 1 251 ? 9.289 13.07 4.848 1 97 251 CYS B N 1
ATOM 4164 C CA . CYS B 1 251 ? 8.531 14.109 5.535 1 97 251 CYS B CA 1
ATOM 4165 C C . CYS B 1 251 ? 7.031 13.883 5.379 1 97 251 CYS B C 1
ATOM 4167 O O . CYS B 1 251 ? 6.555 13.578 4.285 1 97 251 CYS B O 1
ATOM 4169 N N . GLY B 1 252 ? 6.363 13.93 6.422 1 97.5 252 GLY B N 1
ATOM 4170 C CA . GLY B 1 252 ? 4.91 13.836 6.453 1 97.5 252 GLY B CA 1
ATOM 4171 C C . GLY B 1 252 ? 4.316 14.227 7.793 1 97.5 252 GLY B C 1
ATOM 4172 O O . GLY B 1 252 ? 4.973 14.875 8.602 1 97.5 252 GLY B O 1
ATOM 4173 N N . ARG B 1 253 ? 3.07 13.992 7.953 1 97.81 253 ARG B N 1
ATOM 4174 C CA . ARG B 1 253 ? 2.445 14.25 9.25 1 97.81 253 ARG B CA 1
ATOM 4175 C C . ARG B 1 253 ? 1.4 13.188 9.57 1 97.81 253 ARG B C 1
ATOM 4177 O O . ARG B 1 253 ? 0.873 12.531 8.672 1 97.81 253 ARG B O 1
ATOM 4184 N N . VAL B 1 254 ? 1.172 13 10.797 1 98.44 254 VAL B N 1
ATOM 4185 C CA . VAL B 1 254 ? 0.135 12.117 11.32 1 98.44 254 VAL B CA 1
ATOM 4186 C C . VAL B 1 254 ? -0.888 12.93 12.109 1 98.44 254 VAL B C 1
ATOM 4188 O O . VAL B 1 254 ? -0.521 13.711 12.984 1 98.44 254 VAL B O 1
ATOM 4191 N N . ASP B 1 255 ? -2.125 12.781 11.703 1 97.88 255 ASP B N 1
ATOM 4192 C CA . ASP B 1 255 ? -3.215 13.461 12.391 1 97.88 255 ASP B CA 1
ATOM 4193 C C . ASP B 1 255 ? -3.771 12.609 13.531 1 97.88 255 ASP B C 1
ATOM 4195 O O . ASP B 1 255 ? -3.842 11.383 13.414 1 97.88 255 ASP B O 1
ATOM 4199 N N . PHE B 1 256 ? -4.16 13.32 14.57 1 98.44 256 PHE B N 1
ATOM 4200 C CA . PHE B 1 256 ? -4.629 12.656 15.781 1 98.44 256 PHE B CA 1
ATOM 4201 C C . PHE B 1 256 ? -5.969 13.234 16.234 1 98.44 256 PHE B C 1
ATOM 4203 O O . PHE B 1 256 ? -6.273 14.398 15.961 1 98.44 256 PHE B O 1
ATOM 4210 N N . LEU B 1 257 ? -6.684 12.375 16.906 1 97.69 257 LEU B N 1
ATOM 4211 C CA . LEU B 1 257 ? -7.789 12.805 17.75 1 97.69 257 LEU B CA 1
ATOM 4212 C C . LEU B 1 257 ? -7.48 12.531 19.219 1 97.69 257 LEU B C 1
ATOM 4214 O O . LEU B 1 257 ? -6.84 11.531 19.547 1 97.69 257 LEU B O 1
ATOM 4218 N N . ARG B 1 258 ? -7.879 13.391 20.016 1 97.06 258 ARG B N 1
ATOM 4219 C CA . ARG B 1 258 ? -7.758 13.211 21.453 1 97.06 258 ARG B CA 1
ATOM 4220 C C . ARG B 1 258 ? -9.133 13.086 22.109 1 97.06 258 ARG B C 1
ATOM 4222 O O . ARG B 1 258 ? -10.008 13.93 21.891 1 97.06 258 ARG B O 1
ATOM 4229 N N . GLY B 1 259 ? -9.297 11.992 22.906 1 95.44 259 GLY B N 1
ATOM 4230 C CA . GLY B 1 259 ? -10.539 11.812 23.641 1 95.44 259 GLY B CA 1
ATOM 4231 C C . GLY B 1 259 ? -10.688 12.773 24.797 1 95.44 259 GLY B C 1
ATOM 4232 O O . GLY B 1 259 ? -9.711 13.391 25.234 1 95.44 259 GLY B O 1
ATOM 4233 N N . ALA B 1 260 ? -11.93 12.844 25.266 1 92.62 260 ALA B N 1
ATOM 4234 C CA . ALA B 1 260 ? -12.188 13.664 26.453 1 92.62 260 ALA B CA 1
ATOM 4235 C C . ALA B 1 260 ? -11.383 13.164 27.656 1 92.62 260 ALA B C 1
ATOM 4237 O O . ALA B 1 260 ? -11.008 13.945 28.531 1 92.62 260 ALA B O 1
ATOM 4238 N N . ASP B 1 261 ? -11.07 11.914 27.625 1 93.25 261 ASP B N 1
ATOM 4239 C CA . ASP B 1 261 ? -10.312 11.297 28.719 1 93.25 261 ASP B CA 1
ATOM 4240 C C . ASP B 1 261 ? -8.812 11.43 28.484 1 93.25 261 ASP B C 1
ATOM 4242 O O . ASP B 1 261 ? -8.008 10.953 29.281 1 93.25 261 ASP B O 1
ATOM 4246 N N . GLY B 1 262 ? -8.422 11.984 27.375 1 94.38 262 GLY B N 1
ATOM 4247 C CA . GLY B 1 262 ? -7.02 12.203 27.078 1 94.38 262 GLY B CA 1
ATOM 4248 C C . GLY B 1 262 ? -6.41 11.133 26.203 1 94.38 262 GLY B C 1
ATOM 4249 O O . GLY B 1 262 ? -5.266 11.266 25.75 1 94.38 262 GLY B O 1
ATOM 4250 N N . ALA B 1 263 ? -7.176 10.156 25.906 1 96.56 263 ALA B N 1
ATOM 4251 C CA . ALA B 1 263 ? -6.66 9.094 25.047 1 96.56 263 ALA B CA 1
ATOM 4252 C C . ALA B 1 263 ? -6.359 9.609 23.656 1 96.56 263 ALA B C 1
ATOM 4254 O O . ALA B 1 263 ? -7.133 10.391 23.094 1 96.56 263 ALA B O 1
ATOM 4255 N N . LEU B 1 264 ? -5.211 9.242 23.078 1 98.06 264 LEU B N 1
ATOM 4256 C CA . LEU B 1 264 ? -4.812 9.633 21.734 1 98.06 264 LEU B CA 1
ATOM 4257 C C . LEU B 1 264 ? -5.18 8.555 20.719 1 98.06 264 LEU B C 1
ATOM 4259 O O . LEU B 1 264 ? -5.02 7.363 20.984 1 98.06 264 LEU B O 1
ATOM 4263 N N . TYR B 1 265 ? -5.699 8.977 19.547 1 98.62 265 TYR B N 1
ATOM 4264 C CA . TYR B 1 265 ? -6.008 8.086 18.438 1 98.62 265 TYR B CA 1
ATOM 4265 C C . TYR B 1 265 ? -5.309 8.547 17.156 1 98.62 265 TYR B C 1
ATOM 4267 O O . TYR B 1 265 ? -5.355 9.727 16.812 1 98.62 265 TYR B O 1
ATOM 4275 N N . VAL B 1 266 ? -4.621 7.648 16.5 1 98.69 266 VAL B N 1
ATOM 4276 C CA . VAL B 1 266 ? -4.051 7.922 15.188 1 98.69 266 VAL B CA 1
ATOM 4277 C C . VA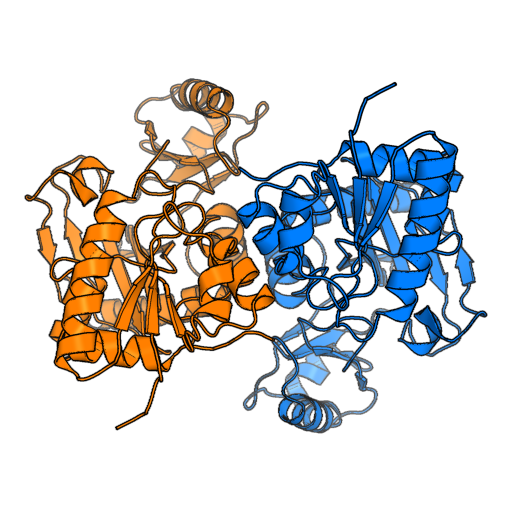L B 1 266 ? -5.164 7.938 14.141 1 98.69 266 VAL B C 1
ATOM 4279 O O . VAL B 1 266 ? -5.879 6.945 13.969 1 98.69 266 VAL B O 1
ATOM 4282 N N . LEU B 1 267 ? -5.312 9.008 13.461 1 97.56 267 LEU B N 1
ATOM 4283 C CA . LEU B 1 267 ? -6.461 9.195 12.578 1 97.56 267 LEU B CA 1
ATOM 4284 C C . LEU B 1 267 ? -6.086 8.914 11.125 1 97.56 267 LEU B C 1
ATOM 4286 O O . LEU B 1 267 ? -6.73 8.109 10.461 1 97.56 267 LEU B O 1
ATOM 4290 N N . GLU B 1 268 ? -5.051 9.586 10.602 1 96.69 268 GLU B N 1
ATOM 4291 C CA . GLU B 1 268 ? -4.621 9.445 9.211 1 96.69 268 GLU B CA 1
ATOM 4292 C C . GLU B 1 268 ? -3.193 9.938 9.023 1 96.69 268 GLU B C 1
ATOM 4294 O O . GLU B 1 268 ? -2.682 10.703 9.844 1 96.69 268 GLU B O 1
ATOM 4299 N N . ALA B 1 269 ? -2.555 9.461 7.996 1 97.5 269 ALA B N 1
ATOM 4300 C CA . ALA B 1 269 ? -1.223 9.914 7.602 1 97.5 269 ALA B CA 1
ATOM 4301 C C . ALA B 1 269 ? -1.279 10.75 6.328 1 97.5 269 ALA B C 1
ATOM 4303 O O . ALA B 1 269 ? -2.029 10.43 5.402 1 97.5 269 ALA B O 1
ATOM 4304 N N . ASN B 1 270 ? -0.599 11.805 6.309 1 96 270 ASN B N 1
ATOM 4305 C CA . ASN B 1 270 ? -0.413 12.641 5.125 1 96 270 ASN B CA 1
ATOM 4306 C C . ASN B 1 270 ? 1.037 12.633 4.652 1 96 270 ASN B C 1
ATOM 4308 O O . ASN B 1 270 ? 1.926 13.125 5.348 1 96 270 ASN B O 1
ATOM 4312 N N . THR B 1 271 ? 1.259 12.117 3.5 1 96.5 271 THR B N 1
ATOM 4313 C CA . THR B 1 271 ? 2.611 11.844 3.031 1 96.5 271 THR B CA 1
ATOM 4314 C C . THR B 1 271 ? 3.191 13.055 2.307 1 96.5 271 THR B C 1
ATOM 4316 O O . THR B 1 271 ? 4.395 13.109 2.045 1 96.5 271 THR B O 1
ATOM 4319 N N . LEU B 1 272 ? 2.355 14.023 1.954 1 94.62 272 LEU B N 1
ATOM 4320 C CA . LEU B 1 272 ? 2.812 15.25 1.305 1 94.62 272 LEU B CA 1
ATOM 4321 C C . LEU B 1 272 ? 2.059 16.453 1.836 1 94.62 272 LEU B C 1
ATOM 4323 O O . LEU B 1 272 ? 1.281 17.078 1.106 1 94.62 272 LEU B O 1
ATOM 4327 N N . PRO B 1 273 ? 2.359 16.812 3.064 1 93.31 273 PRO B N 1
ATOM 4328 C CA . PRO B 1 273 ? 1.62 17.922 3.668 1 93.31 273 PRO B CA 1
ATOM 4329 C C . PRO B 1 273 ? 1.9 19.266 2.984 1 93.31 273 PRO B C 1
ATOM 4331 O O . PRO B 1 273 ? 2.922 19.406 2.307 1 93.31 273 PRO B O 1
ATOM 4334 N N . GLY B 1 274 ? 1.005 20.172 3.16 1 90.94 274 GLY B N 1
ATOM 4335 C CA . GLY B 1 274 ? 1.179 21.516 2.637 1 90.94 274 GLY B CA 1
ATOM 4336 C C . GLY B 1 274 ? 2.469 22.172 3.09 1 90.94 274 GLY B C 1
ATOM 4337 O O . GLY B 1 274 ? 2.93 21.938 4.211 1 90.94 274 GLY B O 1
ATOM 4338 N N . MET B 1 275 ? 3.006 23.031 2.203 1 93.31 275 MET B N 1
ATOM 4339 C CA . MET B 1 275 ? 4.305 23.656 2.438 1 93.31 275 MET B CA 1
ATOM 4340 C C . MET B 1 275 ? 4.254 25.156 2.121 1 93.31 275 MET B C 1
ATOM 4342 O O . MET B 1 275 ? 5.051 25.641 1.322 1 93.31 275 MET B O 1
ATOM 4346 N N . THR B 1 276 ? 3.332 25.703 2.75 1 85.31 276 THR B N 1
ATOM 4347 C CA . THR B 1 276 ? 3.359 27.172 2.807 1 85.31 276 THR B CA 1
ATOM 4348 C C . THR B 1 276 ? 3.805 27.641 4.184 1 85.31 276 THR B C 1
ATOM 4350 O O . THR B 1 276 ? 3.943 26.844 5.109 1 85.31 276 THR B O 1
ATOM 4353 N N . SER B 1 277 ? 4.02 28.922 4.25 1 74.5 277 SER B N 1
ATOM 4354 C CA . SER B 1 277 ? 4.477 29.453 5.535 1 74.5 277 SER B CA 1
ATOM 4355 C C . SER B 1 277 ? 3.416 29.266 6.613 1 74.5 277 SER B C 1
ATOM 4357 O O . SER B 1 277 ? 3.727 29.281 7.805 1 74.5 277 SER B O 1
ATOM 4359 N N . HIS B 1 278 ? 2.162 29.031 6.258 1 80.44 278 HIS B N 1
ATOM 4360 C CA . HIS B 1 278 ? 1.085 28.875 7.23 1 80.44 278 HIS B CA 1
ATOM 4361 C C . HIS B 1 278 ? 0.688 27.406 7.391 1 80.44 278 HIS B C 1
ATOM 4363 O O . HIS B 1 278 ? -0.215 27.094 8.164 1 80.44 278 HIS B O 1
ATOM 4369 N N . SER B 1 279 ? 1.484 26.594 6.707 1 91.88 279 SER B N 1
ATOM 4370 C CA . SER B 1 279 ? 1.172 25.172 6.793 1 91.88 279 SER B CA 1
ATOM 4371 C C . SER B 1 279 ? 1.657 24.578 8.109 1 91.88 279 SER B C 1
ATOM 4373 O O . SER B 1 279 ? 2.451 25.188 8.82 1 91.88 279 SER B O 1
ATOM 4375 N N . LEU B 1 280 ? 1.199 23.453 8.398 1 95.5 280 LEU B N 1
ATOM 4376 C CA . LEU B 1 280 ? 1.372 22.844 9.711 1 95.5 280 LEU B CA 1
ATOM 4377 C C . LEU B 1 280 ? 2.809 22.375 9.914 1 95.5 280 LEU B C 1
ATOM 4379 O O . LEU B 1 280 ? 3.387 22.562 10.984 1 95.5 280 LEU B O 1
ATOM 4383 N N . ILE B 1 281 ? 3.455 21.828 8.914 1 96.94 281 ILE B N 1
ATOM 4384 C CA . ILE B 1 281 ? 4.812 21.312 9.031 1 96.94 281 ILE B CA 1
ATOM 4385 C C . ILE B 1 281 ? 5.793 22.469 9.203 1 96.94 281 ILE B C 1
ATOM 4387 O O . ILE B 1 281 ? 6.613 22.469 10.117 1 96.94 281 ILE B O 1
ATOM 4391 N N . PRO B 1 282 ? 5.695 23.531 8.336 1 97 282 PRO B N 1
ATOM 4392 C CA . PRO B 1 282 ? 6.57 24.688 8.547 1 97 282 PRO B CA 1
ATOM 4393 C C . PRO B 1 282 ? 6.379 25.328 9.922 1 97 282 PRO B C 1
ATOM 4395 O O . PRO B 1 282 ? 7.355 25.703 10.57 1 97 282 PRO B O 1
ATOM 4398 N N . LYS B 1 283 ? 5.133 25.438 10.383 1 96.25 283 LYS B N 1
ATOM 4399 C CA . LYS B 1 283 ? 4.844 26 11.703 1 96.25 283 LYS B CA 1
ATOM 4400 C C . LYS B 1 283 ? 5.539 25.203 12.805 1 96.25 283 LYS B C 1
ATOM 4402 O O . LYS B 1 283 ? 6.16 25.781 13.703 1 96.25 283 LYS B O 1
ATOM 4407 N N . ALA B 1 284 ? 5.426 23.922 12.742 1 97.81 284 ALA B N 1
ATOM 4408 C CA . ALA B 1 284 ? 6.031 23.047 13.75 1 97.81 284 ALA B CA 1
ATOM 4409 C C . ALA B 1 284 ? 7.555 23.109 13.68 1 97.81 284 ALA B C 1
ATOM 4411 O O . ALA B 1 284 ? 8.234 23.141 14.711 1 97.81 284 ALA B O 1
ATOM 4412 N N . ALA B 1 285 ? 8.109 23.094 12.461 1 97.25 285 ALA B N 1
ATOM 4413 C CA . ALA B 1 285 ? 9.555 23.172 12.266 1 97.25 285 ALA B CA 1
ATOM 4414 C C . ALA B 1 285 ? 10.117 24.453 12.859 1 97.25 285 ALA B C 1
ATOM 44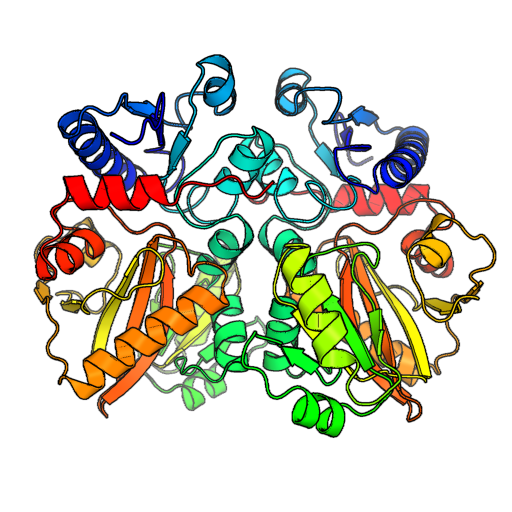16 O O . ALA B 1 285 ? 11.188 24.438 13.477 1 97.25 285 ALA B O 1
ATOM 4417 N N . ALA B 1 286 ? 9.391 25.547 12.695 1 96.38 286 ALA B N 1
ATOM 4418 C CA . ALA B 1 286 ? 9.828 26.844 13.203 1 96.38 286 ALA B CA 1
ATOM 4419 C C . ALA B 1 286 ? 9.992 26.812 14.727 1 96.38 286 ALA B C 1
ATOM 4421 O O . ALA B 1 286 ? 10.875 27.469 15.273 1 96.38 286 ALA B O 1
ATOM 4422 N N . GLN B 1 287 ? 9.18 26.031 15.375 1 95.88 287 GLN B N 1
ATOM 4423 C CA . GLN B 1 287 ? 9.266 25.891 16.828 1 95.88 287 GLN B CA 1
ATOM 4424 C C . GLN B 1 287 ? 10.586 25.25 17.25 1 95.88 287 GLN B C 1
ATOM 4426 O O . GLN B 1 287 ? 11.039 25.422 18.375 1 95.88 287 GLN B O 1
ATOM 4431 N N . CYS B 1 288 ? 11.164 24.531 16.359 1 95.81 288 CYS B N 1
ATOM 4432 C CA . CYS B 1 288 ? 12.438 23.859 16.609 1 95.81 288 CYS B CA 1
ATOM 4433 C C . CYS B 1 288 ? 13.602 24.672 16.047 1 95.81 288 CYS B C 1
ATOM 4435 O O . CYS B 1 288 ? 14.727 24.188 15.977 1 95.81 288 CYS B O 1
ATOM 4437 N N . GLY B 1 289 ? 13.305 25.844 15.508 1 96.81 289 GLY B N 1
ATOM 4438 C CA . GLY B 1 289 ? 14.352 26.719 14.992 1 96.81 289 GLY B CA 1
ATOM 4439 C C . GLY B 1 289 ? 14.703 26.422 13.539 1 96.81 289 GLY B C 1
ATOM 4440 O O . GLY B 1 289 ? 15.727 26.891 13.039 1 96.81 289 GLY B O 1
ATOM 4441 N N . ILE B 1 290 ? 13.922 25.656 12.875 1 96.88 290 ILE B N 1
ATOM 4442 C CA . ILE B 1 290 ? 14.164 25.375 11.469 1 96.88 290 ILE B CA 1
ATOM 4443 C C . ILE B 1 290 ? 13.336 26.328 10.602 1 96.88 290 ILE B C 1
ATOM 4445 O O . ILE B 1 290 ? 12.109 26.203 10.539 1 96.88 290 ILE B O 1
ATOM 4449 N N . GLY B 1 291 ? 14.008 27.219 9.961 1 96.5 291 GLY B N 1
ATOM 4450 C CA . GLY B 1 291 ? 13.32 28.125 9.055 1 96.5 291 GLY B CA 1
ATOM 4451 C C . GLY B 1 291 ? 12.781 27.438 7.816 1 96.5 291 GLY B C 1
ATOM 4452 O O . GLY B 1 291 ? 13.203 26.328 7.484 1 96.5 291 GLY B O 1
ATOM 4453 N N . PHE B 1 292 ? 11.961 28.125 7.102 1 96.94 292 PHE B N 1
ATOM 4454 C CA . PHE B 1 292 ? 11.258 27.531 5.977 1 96.94 292 PHE B CA 1
ATOM 4455 C C . PHE B 1 292 ? 12.242 27.062 4.902 1 96.94 292 PHE B C 1
ATOM 4457 O O . PHE B 1 292 ? 12.141 25.938 4.402 1 96.94 292 PHE B O 1
ATOM 4464 N N . ALA B 1 293 ? 13.156 27.922 4.539 1 97.38 293 ALA B N 1
ATOM 4465 C CA . ALA B 1 293 ? 14.117 27.578 3.492 1 97.38 293 ALA B CA 1
ATOM 4466 C C . ALA B 1 293 ? 14.977 26.391 3.912 1 97.38 293 ALA B C 1
ATOM 4468 O O . ALA B 1 293 ? 15.242 25.484 3.111 1 97.38 293 ALA B O 1
ATOM 4469 N N . ASP B 1 294 ? 15.375 26.406 5.117 1 97.38 294 ASP B N 1
ATOM 4470 C CA . ASP B 1 294 ? 16.172 25.281 5.633 1 97.38 294 ASP B CA 1
ATOM 4471 C C . ASP B 1 294 ? 15.352 24 5.645 1 97.38 294 ASP B C 1
ATOM 4473 O O . ASP B 1 294 ? 15.891 22.922 5.383 1 97.38 294 ASP B O 1
ATOM 4477 N N . LEU B 1 295 ? 14.109 24.125 6.027 1 97.25 295 LEU B N 1
ATOM 4478 C CA . LEU B 1 295 ? 13.203 22.984 6.004 1 97.25 295 LEU B CA 1
ATOM 4479 C C . LEU B 1 295 ? 13.117 22.391 4.598 1 97.25 295 LEU B C 1
ATOM 4481 O O . LEU B 1 295 ? 13.211 21.172 4.426 1 97.25 295 LEU B O 1
ATOM 4485 N N . CYS B 1 296 ? 12.977 23.203 3.594 1 97.38 296 CYS B N 1
ATOM 4486 C CA . CYS B 1 296 ? 12.883 22.75 2.213 1 97.38 296 CYS B CA 1
ATOM 4487 C C . CYS B 1 296 ? 14.156 22.016 1.797 1 97.38 296 CYS B C 1
ATOM 4489 O O . CYS B 1 296 ? 14.102 20.984 1.117 1 97.38 296 CYS B O 1
ATOM 4491 N N . VAL B 1 297 ? 15.266 22.531 2.225 1 97.69 297 VAL B N 1
ATOM 4492 C CA . VAL B 1 297 ? 16.531 21.906 1.894 1 97.69 297 VAL B CA 1
ATOM 4493 C C . VAL B 1 297 ? 16.641 20.547 2.59 1 97.69 297 VAL B C 1
ATOM 4495 O O . VAL B 1 297 ? 17.109 19.562 1.996 1 97.69 297 VAL B O 1
ATOM 4498 N N . LYS B 1 298 ? 16.203 20.516 3.848 1 96.75 298 LYS B N 1
ATOM 4499 C CA . LYS B 1 298 ? 16.219 19.25 4.578 1 96.75 298 LYS B CA 1
ATOM 4500 C C . LYS B 1 298 ? 15.359 18.203 3.881 1 96.75 298 LYS B C 1
ATOM 4502 O O . LYS B 1 298 ? 15.742 17.031 3.791 1 96.75 298 LYS B O 1
ATOM 4507 N N . ILE B 1 299 ? 14.219 18.578 3.443 1 97.25 299 ILE B N 1
ATOM 4508 C CA . ILE B 1 299 ? 13.328 17.688 2.721 1 97.25 299 ILE B CA 1
ATOM 4509 C C . ILE B 1 299 ? 13.984 17.234 1.421 1 97.25 299 ILE B C 1
ATOM 4511 O O . ILE B 1 299 ? 13.938 16.047 1.068 1 97.25 299 ILE B O 1
ATOM 4515 N N . LEU B 1 300 ? 14.609 18.172 0.713 1 97.25 300 LEU B N 1
ATOM 4516 C CA . LEU B 1 300 ? 15.297 17.859 -0.534 1 97.25 300 LEU B CA 1
ATOM 4517 C C . LEU B 1 300 ? 16.391 16.812 -0.308 1 97.25 300 LEU B C 1
ATOM 4519 O O . LEU B 1 300 ? 16.609 15.961 -1.163 1 97.25 300 LEU B O 1
ATOM 4523 N N . GLN B 1 301 ? 16.984 16.812 0.82 1 95.69 301 GLN B N 1
ATOM 4524 C CA . GLN B 1 301 ? 18.062 15.891 1.16 1 95.69 301 GLN B CA 1
ATOM 4525 C C . GLN B 1 301 ? 17.547 14.469 1.322 1 95.69 301 GLN B C 1
ATOM 4527 O O . GLN B 1 301 ? 18.328 13.508 1.295 1 95.69 301 GLN B O 1
ATOM 4532 N N . THR B 1 302 ? 16.219 14.312 1.471 1 93.69 302 THR B N 1
ATOM 4533 C CA . THR B 1 302 ? 15.648 12.984 1.65 1 93.69 302 THR B CA 1
ATOM 4534 C C . THR B 1 302 ? 15.336 12.344 0.301 1 93.69 302 THR B C 1
ATOM 4536 O O . THR B 1 302 ? 14.938 11.18 0.238 1 93.69 302 THR B O 1
ATOM 4539 N N . ALA B 1 303 ? 15.539 13.039 -0.787 1 93 303 ALA B N 1
ATOM 4540 C CA . ALA B 1 303 ? 15.156 12.555 -2.109 1 93 303 ALA B CA 1
ATOM 4541 C C . ALA B 1 303 ? 15.883 11.258 -2.455 1 93 303 ALA B C 1
ATOM 4543 O O . ALA B 1 303 ? 17.078 11.109 -2.164 1 93 303 ALA B O 1
ATOM 4544 N N . TYR B 1 304 ? 15.172 10.328 -2.947 1 81.94 304 TYR B N 1
ATOM 4545 C CA . TYR B 1 304 ? 15.727 9.047 -3.357 1 81.94 304 TYR B CA 1
ATOM 4546 C C . TYR B 1 304 ? 14.953 8.469 -4.539 1 81.94 304 TYR B C 1
ATOM 4548 O O . TYR B 1 304 ? 13.977 9.062 -4.996 1 81.94 304 TYR B O 1
ATOM 4556 N N . VAL B 1 305 ? 15.586 7.621 -5.191 1 72.81 305 VAL B N 1
ATOM 4557 C CA . VAL B 1 305 ? 14.883 6.754 -6.133 1 72.81 305 VAL B CA 1
ATOM 4558 C C . VAL B 1 305 ? 14.766 5.348 -5.551 1 72.81 305 VAL B C 1
ATOM 4560 O O . VAL B 1 305 ? 15.695 4.852 -4.918 1 72.81 305 VAL B O 1
ATOM 4563 N N . SER B 1 306 ? 13.492 4.848 -5.438 1 63.25 306 SER B N 1
ATOM 4564 C CA . SER B 1 306 ? 13.344 3.514 -4.867 1 63.25 306 SER B CA 1
ATOM 4565 C C . SER B 1 306 ? 14.016 2.461 -5.738 1 63.25 306 SER B C 1
ATOM 4567 O O . SER B 1 306 ? 14.008 1.273 -5.406 1 63.25 306 SER B O 1
ATOM 4569 N N . ASN B 1 307 ? 14.719 2.611 -6.949 1 51.28 307 ASN B N 1
ATOM 4570 C CA . ASN B 1 307 ? 15.055 1.478 -7.805 1 51.28 307 ASN B CA 1
ATOM 4571 C C . ASN B 1 307 ? 15.984 0.496 -7.098 1 51.28 307 ASN B C 1
ATOM 4573 O O . ASN B 1 307 ? 16.812 0.898 -6.27 1 51.28 307 ASN B O 1
#

pLDDT: mean 94.66, std 6.25, range [50.66, 98.88]

Sequence (614 aa):
MQNFGKVAVLAGGFSAEREVSLASGAAVLDALKSKGIDARLFDPAERDLGELKTQGFDIAFNILHGTYGEDGTVQGALDALGVRYTGCGVLASALGMDKYRCKLIWQALGLPVPPYAVLHDDSDFAAVEAQLGLPLFVKPAAEGSSVGVHKVKQAGELAQIYKQLRDEKLHGEILAEQFVSGGEYTCGVLAGEALPSVKIIPQTEFYDYEAKYLRDDTVYQCPSDLPPEQEAHMRALALRAFAAIGGGGNCGRVDFLRGADGALYVLEANTLPGMTSHSLIPKAAAQCGIGFADLCVKILQTAYVSNMQNFGKVAVLAGGFSAEREVSLASGAAVLDALKSKGIDARLFDPAERDLGELKTQGFDIAFNILHGTYGEDGTVQGALDALGVRYTGCGVLASALGMDKYRCKLIWQALGLPVPPYAVLHDDSDFAAVEAQLGLPLFVKPAAEGSSVGVHKVKQAGELAQIYKQLRDEKLHGEILAEQFVSGGEYTCGVLAGEALPSVKIIPQTEFYDYEAKYLRDDTVYQCPSDLPPEQEAHMRALALRAFAAIGGGGNCGRVDFLRGADGALYVLEANTLPGMTSHSLIPKAAAQCGIGFADLCVKILQTAYVSN

Nearest PDB structures (foldseek):
  4eg0-assembly1_A  TM=9.236E-01  e=2.469E-37  Burkholderia ambifaria MC40-6
  4eg0-assembly1_B  TM=9.094E-01  e=8.058E-38  Burkholderia ambifaria MC40-6
  4egj-assembly6_B  TM=9.199E-01  e=1.409E-36  Paraburkholderia xenovorans LB400
  4egq-assembly5_A-2  TM=7.733E-01  e=4.598E-37  Burkholderia pseudomallei 1710b
  4egq-assembly5_D  TM=8.167E-01  e=8.556E-36  Burkholderia pseudomallei 1710b

InterPro domains:
  IPR000291 D-alanine--D-alanine ligase/VANA/B/C, conserved site [PS00843] (65-76)
  IPR005905 D-alanine--D-alanine ligase [MF_00047] (5-304)
  IPR005905 D-alanine--D-alanine ligase [PIRSF039102] (6-304)
  IPR005905 D-alanine--D-alanine ligase [TIGR01205] (6-303)
  IPR011095 D-alanine--D-alanine ligase, C-terminal [PF07478] (105-301)
  IPR011127 D-alanine--D-alanine ligase, N-terminal domain [PF01820] (51-88)
  IPR011761 ATP-grasp fold [PS50975] (103-301)
  IPR013815 ATP-grasp fold, subdomain 1 [G3DSA:3.30.1490.20] (113-180)
  IPR016185 Pre-ATP-grasp domain superfamily [SSF52440] (6-98)

Solvent-accessible surface area (backbone atoms only — not comparable to full-atom values): 31047 Å² total; per-residue (Å²): 123,89,80,67,57,37,30,30,31,30,16,23,46,82,24,97,38,19,68,59,9,39,52,19,28,52,46,46,44,53,29,42,41,74,72,70,42,52,60,42,84,38,36,60,68,80,39,67,69,68,50,42,61,78,70,57,42,46,28,34,44,59,39,26,27,47,59,52,44,34,39,15,24,46,41,6,30,32,50,72,68,69,35,23,27,29,48,37,47,35,48,20,10,20,38,35,36,25,42,55,61,42,48,26,37,37,49,51,69,70,45,52,55,66,61,66,45,81,59,55,96,81,52,61,52,69,58,50,45,65,72,52,37,75,47,23,35,35,31,42,21,40,52,62,72,54,49,72,54,42,79,35,74,52,91,75,43,57,54,56,52,48,54,55,50,60,73,66,66,60,46,65,57,41,33,37,31,38,62,59,80,48,39,40,35,37,26,29,32,51,61,72,36,58,37,50,39,32,30,52,45,44,78,50,97,51,84,34,48,52,37,70,69,72,44,85,66,45,43,75,37,71,66,36,91,60,54,71,69,56,44,52,49,50,34,52,49,34,49,52,56,40,37,71,48,58,31,35,65,22,46,28,35,28,33,33,34,25,31,82,85,62,51,68,20,55,62,46,46,39,41,57,61,61,49,34,88,84,21,66,50,40,48,25,36,42,76,74,69,36,46,65,44,57,45,52,51,55,49,56,70,50,39,45,57,87,124,125,90,79,67,60,36,30,30,31,30,15,24,46,82,24,96,38,18,67,60,8,38,52,19,27,53,47,46,46,52,29,40,43,75,73,71,42,53,60,42,82,38,37,61,70,81,39,64,68,68,47,42,62,78,72,57,41,47,28,33,44,59,40,26,26,47,59,53,44,35,39,14,25,46,42,6,31,32,48,72,68,68,35,23,28,30,49,36,47,36,47,20,9,20,38,35,38,25,40,56,62,43,48,27,37,36,48,52,70,70,46,52,56,64,60,65,46,82,60,54,95,82,53,60,50,68,60,50,45,64,71,51,35,74,46,23,34,35,31,42,21,41,52,60,72,55,50,72,54,44,79,35,73,52,92,76,44,57,54,55,53,47,53,54,49,61,71,65,66,62,46,65,56,41,34,37,32,38,61,59,80,50,39,40,35,35,25,29,34,52,61,70,36,58,38,52,38,31,30,52,45,44,78,51,96,52,83,33,47,54,37,70,70,73,44,84,68,44,43,74,38,71,66,34,92,59,54,70,69,54,45,53,50,49,34,53,50,36,49,52,55,40,38,72,48,59,32,34,64,21,45,29,33,28,33,31,34,24,31,81,86,63,50,66,21,54,63,46,47,38,40,57,60,62,50,34,87,85,21,67,52,42,50,26,35,43,76,73,72,38,48,64,43,58,47,51,52,56,47,57,70,50,39,46,56,87,122